Protein AF-A0A0K1EJG9-F1 (afdb_monomer_lite)

Structure (mmCIF, N/CA/C/O backbone):
data_AF-A0A0K1EJG9-F1
#
_entry.id   AF-A0A0K1EJG9-F1
#
loop_
_atom_site.group_PDB
_atom_site.id
_atom_site.type_symbol
_atom_site.label_atom_id
_atom_site.label_alt_id
_atom_site.label_comp_id
_atom_site.label_asym_id
_atom_site.label_entity_id
_atom_site.label_seq_id
_atom_site.pdbx_PDB_ins_code
_atom_site.Cartn_x
_atom_site.Cartn_y
_atom_site.Cartn_z
_atom_site.occupancy
_atom_site.B_iso_or_equiv
_atom_site.auth_seq_id
_atom_site.auth_comp_id
_atom_site.auth_asym_id
_atom_site.auth_atom_id
_atom_site.pdbx_PDB_model_num
ATOM 1 N N . MET A 1 1 ? -6.168 9.939 -30.480 1.00 27.08 1 MET A N 1
ATOM 2 C CA . MET A 1 1 ? -6.604 10.821 -29.379 1.00 27.08 1 MET A CA 1
ATOM 3 C C . MET A 1 1 ? -5.344 11.414 -28.786 1.00 27.08 1 MET A C 1
ATOM 5 O O . MET A 1 1 ? -4.586 10.664 -28.182 1.00 27.08 1 MET A O 1
ATOM 9 N N . ASP A 1 2 ? -5.078 12.695 -29.044 1.00 28.20 2 ASP A N 1
ATOM 10 C CA . ASP A 1 2 ? -3.953 13.410 -28.433 1.00 28.20 2 ASP A CA 1
ATOM 11 C C . ASP A 1 2 ? -4.150 13.425 -26.917 1.00 28.20 2 ASP A C 1
ATOM 13 O O . ASP A 1 2 ? -5.108 14.009 -26.408 1.00 28.20 2 ASP A O 1
ATOM 17 N N . ARG A 1 3 ? -3.290 12.704 -26.190 1.00 35.75 3 ARG A N 1
ATOM 18 C CA . ARG A 1 3 ? -3.301 12.710 -24.726 1.00 35.75 3 ARG A CA 1
ATOM 19 C C . ARG A 1 3 ? -2.742 14.055 -24.246 1.00 35.75 3 ARG A C 1
ATOM 21 O O . ARG A 1 3 ? -1.704 14.482 -24.749 1.00 35.75 3 ARG A O 1
ATOM 28 N N . PRO A 1 4 ? -3.391 14.733 -23.288 1.00 41.06 4 PRO A N 1
ATOM 29 C CA . PRO A 1 4 ? -2.923 16.024 -22.804 1.00 41.06 4 PRO A CA 1
ATOM 30 C C . PRO A 1 4 ? -1.584 15.875 -22.069 1.00 41.06 4 PRO A C 1
ATOM 32 O O . PRO A 1 4 ? -1.440 15.040 -21.179 1.00 41.06 4 PRO A O 1
ATOM 35 N N . HIS A 1 5 ? -0.600 16.697 -22.433 1.00 56.56 5 HIS A N 1
ATOM 36 C CA . HIS A 1 5 ? 0.677 16.763 -21.726 1.00 56.56 5 HIS A CA 1
ATOM 37 C C . HIS A 1 5 ? 0.463 17.354 -20.322 1.00 56.56 5 HIS A C 1
ATOM 39 O O . HIS A 1 5 ? 0.064 18.507 -20.192 1.00 56.56 5 HIS A O 1
ATOM 45 N N . ASN A 1 6 ? 0.743 16.579 -19.273 1.00 67.25 6 ASN A N 1
ATOM 46 C CA . ASN A 1 6 ? 0.746 17.026 -17.872 1.00 67.25 6 ASN A CA 1
ATOM 47 C C . ASN A 1 6 ? 2.159 17.367 -17.364 1.00 67.25 6 ASN A C 1
ATOM 49 O O . ASN A 1 6 ? 2.418 17.369 -16.162 1.00 67.25 6 ASN A O 1
ATOM 53 N N . VAL A 1 7 ? 3.084 17.623 -18.290 1.00 69.12 7 VAL A N 1
ATOM 54 C CA . VAL A 1 7 ? 4.491 17.917 -18.022 1.00 69.12 7 VAL A CA 1
ATOM 55 C C . VAL A 1 7 ? 4.777 19.353 -18.441 1.00 69.12 7 VAL A C 1
ATOM 57 O O . VAL A 1 7 ? 4.605 19.708 -19.605 1.00 69.12 7 VAL A O 1
ATOM 60 N N . VAL A 1 8 ? 5.243 20.161 -17.496 1.00 69.31 8 VAL A N 1
ATOM 61 C CA . VAL A 1 8 ? 5.704 21.536 -17.690 1.00 69.31 8 VAL A CA 1
ATOM 62 C C . VAL A 1 8 ? 7.216 21.555 -17.490 1.00 69.31 8 VAL A C 1
ATOM 64 O O . VAL A 1 8 ? 7.726 21.177 -16.438 1.00 69.31 8 VAL A O 1
ATOM 67 N N . LEU A 1 9 ? 7.956 21.969 -18.515 1.00 68.50 9 LEU A N 1
ATOM 68 C CA . LEU A 1 9 ? 9.417 22.051 -18.473 1.00 68.50 9 LEU A CA 1
ATOM 69 C C . LEU A 1 9 ? 9.845 23.465 -18.070 1.00 68.50 9 LEU A C 1
ATOM 71 O O . LEU A 1 9 ? 9.717 24.396 -18.861 1.00 68.50 9 LEU A O 1
ATOM 75 N N . LEU A 1 10 ? 10.354 23.615 -16.848 1.00 61.56 10 LEU A N 1
ATOM 76 C CA . LEU A 1 10 ? 10.871 24.863 -16.294 1.00 61.56 10 LEU A CA 1
ATOM 77 C C . LEU A 1 10 ? 12.366 24.962 -16.618 1.00 61.56 10 LEU A C 1
ATOM 79 O O . LEU A 1 10 ? 13.178 24.285 -15.997 1.00 61.56 10 LEU A O 1
ATOM 83 N N . ASN A 1 11 ? 12.708 25.810 -17.589 1.00 55.00 11 ASN A N 1
ATOM 84 C CA . ASN A 1 11 ? 14.072 26.142 -18.021 1.00 55.00 11 ASN A CA 1
ATOM 85 C C . ASN A 1 11 ? 14.922 24.992 -18.610 1.00 55.00 11 ASN A C 1
ATOM 87 O O . ASN A 1 11 ? 14.841 23.825 -18.241 1.00 55.00 11 ASN A O 1
ATOM 91 N N . ARG A 1 12 ? 15.718 25.353 -19.627 1.00 53.03 12 ARG A N 1
ATOM 92 C CA . ARG A 1 12 ? 16.548 24.457 -20.453 1.00 53.03 12 ARG A CA 1
ATOM 93 C C . ARG A 1 12 ? 18.034 24.837 -20.374 1.00 53.03 12 ARG A C 1
ATOM 95 O O . ARG A 1 12 ? 18.693 24.898 -21.414 1.00 53.03 12 ARG A O 1
ATOM 102 N N . ARG A 1 13 ? 18.570 25.184 -19.199 1.00 47.00 13 ARG A N 1
ATOM 103 C CA . ARG A 1 13 ? 19.973 25.620 -19.080 1.00 47.00 13 ARG A CA 1
ATOM 104 C C . ARG A 1 13 ? 20.844 24.521 -18.482 1.00 47.00 13 ARG A C 1
ATOM 106 O O . ARG A 1 13 ? 21.418 24.678 -17.410 1.00 47.00 13 ARG A O 1
ATOM 113 N N . CYS A 1 14 ? 21.057 23.462 -19.262 1.00 47.44 14 CYS A N 1
ATOM 114 C CA . CYS A 1 14 ? 22.189 22.579 -19.001 1.00 47.44 14 CYS A CA 1
ATOM 115 C C . CYS A 1 14 ? 23.514 23.337 -19.231 1.00 47.44 14 CYS A C 1
ATOM 117 O O . CYS A 1 14 ? 23.538 24.442 -19.786 1.00 47.44 14 CYS A O 1
ATOM 119 N N . SER A 1 15 ? 24.631 22.727 -18.836 1.00 43.66 15 SER A N 1
ATOM 120 C CA . SER A 1 15 ? 25.986 23.216 -19.086 1.00 43.66 15 SER A CA 1
ATOM 121 C C . SER A 1 15 ? 26.165 23.636 -20.557 1.00 43.66 15 SER A C 1
ATOM 123 O O . SER A 1 15 ? 25.703 22.915 -21.452 1.00 43.66 15 SER A O 1
ATOM 125 N N . PRO A 1 16 ? 26.872 24.748 -20.846 1.00 39.50 16 PRO A N 1
ATOM 126 C CA . PRO A 1 16 ? 27.222 25.112 -22.216 1.00 39.50 16 PRO A CA 1
ATOM 127 C C . PRO A 1 16 ? 27.935 23.941 -22.911 1.00 39.50 16 PRO A C 1
ATOM 129 O O . PRO A 1 16 ? 29.006 23.526 -22.473 1.00 39.50 16 PRO A O 1
ATOM 132 N N . GLY A 1 17 ? 27.328 23.391 -23.970 1.00 44.19 17 GLY A N 1
ATOM 133 C CA . GLY A 1 17 ? 27.876 22.265 -24.740 1.00 44.19 17 GLY A CA 1
ATOM 134 C C . GLY A 1 17 ? 27.253 20.887 -24.481 1.00 44.19 17 GLY A C 1
ATOM 135 O O . GLY A 1 17 ? 27.760 19.910 -25.024 1.00 44.19 17 GLY A O 1
ATOM 136 N N . CYS A 1 18 ? 26.173 20.774 -23.697 1.00 44.91 18 CYS A N 1
ATOM 137 C CA . CYS A 1 18 ? 25.442 19.508 -23.557 1.00 44.91 18 CYS A CA 1
ATOM 138 C C . CYS A 1 18 ? 24.752 19.109 -24.885 1.00 44.91 18 CYS A C 1
ATOM 140 O O . CYS A 1 18 ? 23.855 19.835 -25.323 1.00 44.91 18 CYS A O 1
ATOM 142 N N . PRO A 1 19 ? 25.129 17.980 -25.523 1.00 41.84 19 PRO A N 1
ATOM 143 C CA . PRO A 1 19 ? 24.604 17.581 -26.834 1.00 41.84 19 PRO A CA 1
ATOM 144 C C . PRO A 1 19 ? 23.135 17.124 -26.797 1.00 41.84 19 PRO A C 1
ATOM 146 O O . PRO A 1 19 ? 22.475 17.109 -27.834 1.00 41.84 19 PRO A O 1
ATOM 149 N N . ASP A 1 20 ? 22.608 16.813 -25.610 1.00 40.38 20 ASP A N 1
ATOM 150 C CA . ASP A 1 20 ? 21.264 16.252 -25.416 1.00 40.38 20 ASP A CA 1
ATOM 151 C C . ASP A 1 20 ? 20.233 17.262 -24.882 1.00 40.38 20 ASP A C 1
ATOM 153 O O . ASP A 1 20 ? 19.019 16.997 -24.880 1.00 40.38 20 ASP A O 1
ATOM 157 N N . CYS A 1 21 ? 20.701 18.441 -24.450 1.00 47.56 21 CYS A N 1
ATOM 158 C CA . CYS A 1 21 ? 19.850 19.501 -23.923 1.00 47.56 21 CYS A CA 1
ATOM 159 C C . CYS A 1 21 ? 19.240 20.317 -25.076 1.00 47.56 21 CYS A C 1
ATOM 161 O O . CYS A 1 21 ? 19.970 20.783 -25.950 1.00 47.56 21 CYS A O 1
ATOM 163 N N . PRO A 1 22 ? 17.915 20.548 -25.100 1.00 42.50 22 PRO A N 1
ATOM 164 C CA . PRO A 1 22 ? 17.232 21.172 -26.234 1.00 42.50 22 PRO A CA 1
ATOM 165 C C . PRO A 1 22 ? 17.402 22.706 -26.311 1.00 42.50 22 PRO A C 1
ATOM 167 O O . PRO A 1 22 ? 16.422 23.391 -26.602 1.00 42.50 22 PRO A O 1
ATOM 170 N N . GLY A 1 23 ? 18.608 23.223 -26.024 1.00 46.28 23 GLY A N 1
ATOM 171 C CA . GLY A 1 23 ? 19.064 24.622 -26.105 1.00 46.28 23 GLY A CA 1
ATOM 172 C C . GLY A 1 23 ? 17.988 25.647 -26.466 1.00 46.28 23 GLY A C 1
ATOM 173 O O . GLY A 1 23 ? 17.819 25.976 -27.637 1.00 46.28 23 GLY A O 1
ATOM 174 N N . GLY A 1 24 ? 17.246 26.126 -25.463 1.00 50.38 24 GLY A N 1
ATOM 175 C CA . GLY A 1 24 ? 16.140 27.071 -25.643 1.00 50.38 24 GLY A CA 1
ATOM 176 C C . GLY A 1 24 ? 16.103 28.137 -24.550 1.00 50.38 24 GLY A C 1
ATOM 177 O O . GLY A 1 24 ? 16.710 27.968 -23.491 1.00 50.38 24 GLY A O 1
ATOM 178 N N . GLU A 1 25 ? 15.405 29.241 -24.820 1.00 53.88 25 GLU A N 1
ATOM 179 C CA . GLU A 1 25 ? 15.249 30.350 -23.875 1.00 53.88 25 GLU A CA 1
ATOM 180 C C . GLU A 1 25 ? 14.483 29.929 -22.611 1.00 53.88 25 GLU A C 1
ATOM 182 O O . GLU A 1 25 ? 13.666 29.005 -22.623 1.00 53.88 25 GLU A O 1
ATOM 187 N N . ALA A 1 26 ? 14.796 30.596 -21.498 1.00 60.00 26 ALA A N 1
ATOM 188 C CA . ALA A 1 26 ? 14.101 30.407 -20.232 1.00 60.00 26 ALA A CA 1
ATOM 189 C C . ALA A 1 26 ? 12.633 30.837 -20.375 1.00 60.00 26 ALA A C 1
ATOM 191 O O . ALA A 1 26 ? 12.354 31.885 -20.954 1.00 60.00 26 ALA A O 1
ATOM 192 N N . MET A 1 27 ? 11.706 30.036 -19.851 1.00 69.38 27 MET A N 1
ATOM 193 C CA . MET A 1 27 ? 10.280 30.366 -19.890 1.00 69.38 27 MET A CA 1
ATOM 194 C C . MET A 1 27 ? 10.000 31.510 -18.909 1.00 69.38 27 MET A C 1
ATOM 196 O O . MET A 1 27 ? 10.542 31.519 -17.801 1.00 69.38 27 MET A O 1
ATOM 200 N N . SER A 1 28 ? 9.166 32.477 -19.304 1.00 75.06 28 SER A N 1
ATOM 201 C CA . SER A 1 28 ? 8.771 33.562 -18.403 1.00 75.06 28 SER A CA 1
ATOM 202 C C . SER A 1 28 ? 7.948 33.021 -17.224 1.00 75.06 28 SER A C 1
ATOM 204 O O . SER A 1 28 ? 7.341 31.949 -17.305 1.00 75.06 28 SER A O 1
ATOM 206 N N . ALA A 1 29 ? 7.909 33.762 -16.112 1.00 78.62 29 ALA A N 1
ATOM 207 C CA . ALA A 1 29 ? 7.105 33.379 -14.950 1.00 78.62 29 ALA A CA 1
ATOM 208 C C . ALA A 1 29 ? 5.606 33.269 -15.292 1.00 78.62 29 ALA A C 1
ATOM 210 O O . ALA A 1 29 ? 4.931 32.351 -14.827 1.00 78.62 29 ALA A O 1
ATOM 211 N N . GLU A 1 30 ? 5.099 34.180 -16.129 1.00 81.94 30 GLU A N 1
ATOM 212 C CA . GLU A 1 30 ? 3.697 34.208 -16.560 1.00 81.94 30 GLU A CA 1
ATOM 213 C C . GLU A 1 30 ? 3.348 32.988 -17.421 1.00 81.94 30 GLU A C 1
ATOM 215 O O . GLU A 1 30 ? 2.354 32.307 -17.151 1.00 81.94 30 GLU A O 1
ATOM 220 N N . ASP A 1 31 ? 4.206 32.647 -18.387 1.00 79.88 31 ASP A N 1
ATOM 221 C CA . ASP A 1 31 ? 4.010 31.479 -19.253 1.00 79.88 31 ASP A CA 1
ATOM 222 C C . ASP A 1 31 ? 4.077 30.168 -18.460 1.00 79.88 31 ASP A C 1
ATOM 224 O O . ASP A 1 31 ? 3.287 29.250 -18.693 1.00 79.88 31 ASP A O 1
ATOM 228 N N . ALA A 1 32 ? 4.981 30.089 -17.476 1.00 79.81 32 ALA A N 1
ATOM 229 C CA . ALA A 1 32 ? 5.110 28.930 -16.599 1.00 79.81 32 ALA A CA 1
ATOM 230 C C . ALA A 1 32 ? 3.831 28.689 -15.781 1.00 79.81 32 ALA A C 1
ATOM 232 O O . ALA A 1 32 ? 3.338 27.560 -15.715 1.00 79.81 32 ALA A O 1
ATOM 233 N N . ILE A 1 33 ? 3.265 29.749 -15.195 1.00 84.62 33 ILE A N 1
ATOM 234 C CA . ILE A 1 33 ? 2.011 29.686 -14.429 1.00 84.62 33 ILE A CA 1
ATOM 235 C C . ILE A 1 33 ? 0.844 29.285 -15.340 1.00 84.62 33 ILE A C 1
ATOM 237 O O . ILE A 1 33 ? 0.060 28.402 -14.983 1.00 84.62 33 ILE A O 1
ATOM 241 N N . ALA A 1 34 ? 0.746 29.876 -16.535 1.00 81.81 34 ALA A N 1
ATOM 242 C CA . ALA A 1 34 ? -0.291 29.534 -17.507 1.00 81.81 34 ALA A CA 1
ATOM 243 C C . ALA A 1 34 ? -0.211 28.059 -17.943 1.00 81.81 34 ALA A C 1
ATOM 245 O O . ALA A 1 34 ? -1.238 27.377 -18.016 1.00 81.81 34 ALA A O 1
ATOM 246 N N . ALA A 1 35 ? 1.000 27.542 -18.168 1.00 80.62 35 ALA A N 1
ATOM 247 C CA . ALA A 1 35 ? 1.229 26.144 -18.514 1.00 80.62 35 ALA A CA 1
ATOM 248 C C . ALA A 1 35 ? 0.837 25.188 -17.376 1.00 80.62 35 ALA A C 1
ATOM 250 O O . ALA A 1 35 ? 0.183 24.175 -17.631 1.00 80.62 35 ALA A O 1
ATOM 251 N N . VAL A 1 36 ? 1.175 25.518 -16.122 1.00 82.81 36 VAL A N 1
ATOM 252 C CA . VAL A 1 36 ? 0.767 24.723 -14.950 1.00 82.81 36 VAL A CA 1
ATOM 253 C C . VAL A 1 36 ? -0.747 24.695 -14.806 1.00 82.81 36 VAL A C 1
ATOM 255 O O . VAL A 1 36 ? -1.304 23.612 -14.649 1.00 82.81 36 VAL A O 1
ATOM 258 N N . ARG A 1 37 ? -1.428 25.838 -14.937 1.00 84.75 37 ARG A N 1
ATOM 259 C CA . ARG A 1 37 ? -2.896 25.897 -14.889 1.00 84.75 37 ARG A CA 1
ATOM 260 C C . ARG A 1 37 ? -3.535 25.038 -15.986 1.00 84.75 37 ARG A C 1
ATOM 262 O O . ARG A 1 37 ? -4.446 24.249 -15.731 1.00 84.75 37 ARG A O 1
ATOM 269 N N . ALA A 1 38 ? -3.015 25.128 -17.209 1.00 79.56 38 ALA A N 1
ATOM 270 C CA . ALA A 1 38 ? -3.487 24.313 -18.325 1.00 79.56 38 ALA A CA 1
ATOM 271 C C . ALA A 1 38 ? -3.260 22.807 -18.095 1.00 79.56 38 ALA A C 1
ATOM 273 O O . ALA A 1 38 ? -4.125 22.005 -18.449 1.00 79.56 38 ALA A O 1
ATOM 274 N N . ALA A 1 39 ? -2.136 22.416 -17.489 1.00 75.44 39 ALA A N 1
ATOM 275 C CA . ALA A 1 39 ? -1.849 21.025 -17.145 1.00 75.44 39 ALA A CA 1
ATOM 276 C C . ALA A 1 39 ? -2.733 20.519 -15.990 1.00 75.44 39 ALA A C 1
ATOM 278 O O . ALA A 1 39 ? -3.310 19.435 -16.095 1.00 75.44 39 ALA A O 1
ATOM 279 N N . ALA A 1 40 ? -2.882 21.314 -14.928 1.00 76.81 40 ALA A N 1
ATOM 280 C CA . ALA A 1 40 ? -3.647 20.977 -13.729 1.00 76.81 40 ALA A CA 1
ATOM 281 C C . ALA A 1 40 ? -5.144 20.800 -14.022 1.00 76.81 40 ALA A C 1
ATOM 283 O O . ALA A 1 40 ? -5.749 19.828 -13.580 1.00 76.81 40 ALA A O 1
ATOM 284 N N . SER A 1 41 ? -5.718 21.640 -14.890 1.00 73.25 41 SER A N 1
ATOM 285 C CA . SER A 1 41 ? -7.119 21.491 -15.327 1.00 73.25 41 SER A CA 1
ATOM 286 C C . SER A 1 41 ? -7.416 20.171 -16.058 1.00 73.25 41 SER A C 1
ATOM 288 O O . SER A 1 41 ? -8.577 19.804 -16.241 1.00 73.25 41 SER A O 1
ATOM 290 N N . ARG A 1 42 ? -6.379 19.449 -16.504 1.00 71.00 42 ARG A N 1
ATOM 291 C CA . ARG A 1 42 ? -6.491 18.215 -17.300 1.00 71.00 42 ARG A CA 1
ATOM 292 C C . ARG A 1 42 ? -5.972 16.979 -16.574 1.00 71.00 42 ARG A C 1
ATOM 294 O O . ARG A 1 42 ? -6.202 15.868 -17.048 1.00 71.00 42 ARG A O 1
ATOM 301 N N . SER A 1 43 ? -5.246 17.153 -15.472 1.00 67.56 43 SER A N 1
ATOM 302 C CA . SER A 1 43 ? -4.548 16.076 -14.778 1.00 67.56 43 SER A CA 1
ATOM 303 C C . SER A 1 43 ? -4.450 16.375 -13.281 1.00 67.56 43 SER A C 1
ATOM 305 O O . SER A 1 43 ? -4.010 17.460 -12.914 1.00 67.56 43 SER A O 1
ATOM 307 N N . PRO A 1 44 ? -4.739 15.395 -12.404 1.00 64.31 44 PRO A N 1
ATOM 308 C CA . PRO A 1 44 ? -4.581 15.552 -10.955 1.00 64.31 44 PRO A CA 1
ATOM 309 C C . PRO A 1 44 ? -3.109 15.628 -10.518 1.00 64.31 44 PRO A C 1
ATOM 311 O O . PRO A 1 44 ? -2.811 15.771 -9.338 1.00 64.31 44 PRO A O 1
ATOM 314 N N . VAL A 1 45 ? -2.174 15.493 -11.458 1.00 70.56 45 VAL A N 1
ATOM 315 C CA . VAL A 1 45 ? -0.730 15.556 -11.243 1.00 70.56 45 VAL A CA 1
ATOM 316 C C . VAL A 1 45 ? -0.118 16.443 -12.319 1.00 70.56 45 VAL A C 1
ATOM 318 O O . VAL A 1 45 ? -0.411 16.254 -13.502 1.00 70.56 45 VAL A O 1
ATOM 321 N N . VAL A 1 46 ? 0.761 17.363 -11.925 1.00 75.12 46 VAL A N 1
ATOM 322 C CA . VAL A 1 46 ? 1.546 18.186 -12.852 1.00 75.12 46 VAL A CA 1
ATOM 323 C C . VAL A 1 46 ? 3.024 17.935 -12.604 1.00 75.12 46 VAL A C 1
ATOM 325 O O . VAL A 1 46 ? 3.529 18.177 -11.513 1.00 75.12 46 VAL 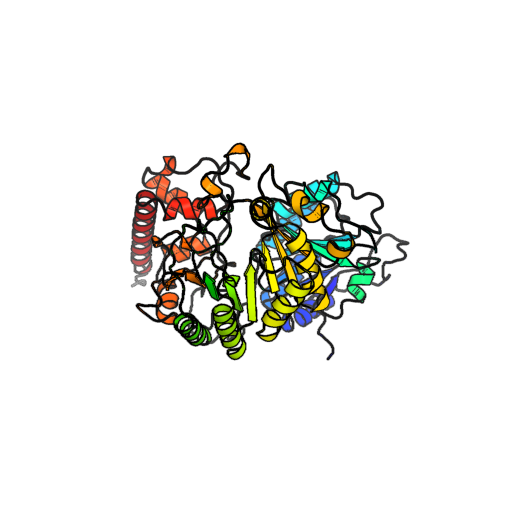A O 1
ATOM 328 N N . TYR A 1 47 ? 3.737 17.467 -13.620 1.00 77.00 47 TYR A N 1
ATOM 329 C CA . TYR A 1 47 ? 5.180 17.277 -13.547 1.00 77.00 47 TYR A CA 1
ATOM 330 C C . TYR A 1 47 ? 5.890 18.582 -13.897 1.00 77.00 47 TYR A C 1
ATOM 332 O O . TYR A 1 47 ? 5.669 19.131 -14.971 1.00 77.00 47 TYR A O 1
ATOM 340 N N . LEU A 1 48 ? 6.759 19.059 -13.013 1.00 77.81 48 LEU A N 1
ATOM 341 C CA . LEU A 1 48 ? 7.585 20.250 -13.197 1.00 77.81 48 LEU A CA 1
ATOM 342 C C . LEU A 1 48 ? 9.039 19.800 -13.444 1.00 77.81 48 LEU A C 1
ATOM 344 O O . LEU A 1 48 ? 9.745 19.476 -12.492 1.00 77.81 48 LEU A O 1
ATOM 348 N N . GLY A 1 49 ? 9.475 19.697 -14.707 1.00 71.31 49 GLY A N 1
ATOM 349 C CA . GLY A 1 49 ? 10.840 19.259 -15.097 1.00 71.31 49 GLY A CA 1
ATOM 350 C C . GLY A 1 49 ? 11.796 20.411 -15.417 1.00 71.31 49 GLY A C 1
ATOM 351 O O . GLY A 1 49 ? 11.414 21.557 -15.237 1.00 71.31 49 GLY A O 1
ATOM 352 N N . THR A 1 50 ? 13.011 20.226 -15.957 1.00 54.62 50 THR A N 1
ATOM 353 C CA . THR A 1 50 ? 14.117 19.297 -15.586 1.00 54.62 50 THR A CA 1
ATOM 354 C C . THR A 1 50 ? 15.175 19.994 -14.713 1.00 54.62 50 THR A C 1
ATOM 356 O O . THR A 1 50 ? 16.173 19.391 -14.335 1.00 54.62 50 THR A O 1
ATOM 359 N N . GLU A 1 51 ? 14.939 21.259 -14.375 1.00 61.09 51 GLU A N 1
ATOM 360 C CA . GLU A 1 51 ? 15.778 22.103 -13.530 1.00 61.09 51 GLU A CA 1
ATOM 361 C C . GLU A 1 51 ? 14.876 22.867 -12.551 1.00 61.09 51 GLU A C 1
ATOM 363 O O . GLU A 1 51 ? 15.073 24.049 -12.290 1.00 61.09 51 GLU A O 1
ATOM 368 N N . ALA A 1 52 ? 13.862 22.191 -11.990 1.00 58.31 52 ALA A N 1
ATOM 369 C CA . ALA A 1 52 ? 12.983 22.777 -10.973 1.00 58.31 52 ALA A CA 1
ATOM 370 C C . ALA A 1 52 ? 13.805 23.469 -9.865 1.00 58.31 52 ALA A C 1
ATOM 372 O O . ALA A 1 52 ? 13.476 24.564 -9.419 1.00 58.31 52 ALA A O 1
ATOM 373 N N . PHE A 1 53 ? 14.941 22.869 -9.502 1.00 65.81 53 PHE A N 1
ATOM 374 C CA . PHE A 1 53 ? 15.889 23.397 -8.522 1.00 65.81 53 PHE A CA 1
ATOM 375 C C . PHE A 1 53 ? 16.840 24.492 -9.024 1.00 65.81 53 PHE A C 1
ATOM 377 O O . PHE A 1 53 ? 17.506 25.100 -8.197 1.00 65.81 53 PHE A O 1
ATOM 384 N N . ALA A 1 54 ? 16.885 24.789 -10.323 1.00 63.22 54 ALA A N 1
ATOM 385 C CA . ALA A 1 54 ? 17.540 25.989 -10.855 1.00 63.22 54 ALA A CA 1
ATOM 386 C C . ALA A 1 54 ? 16.567 27.178 -10.994 1.00 63.22 54 ALA A C 1
ATOM 388 O O . ALA A 1 54 ? 16.982 28.286 -11.317 1.00 63.22 54 ALA A O 1
ATOM 389 N N . ALA A 1 55 ? 15.268 26.957 -10.762 1.00 70.44 55 ALA A N 1
ATOM 390 C CA . ALA A 1 55 ? 14.215 27.970 -10.813 1.00 70.44 55 ALA A CA 1
ATOM 391 C C . ALA A 1 55 ? 13.505 28.111 -9.453 1.00 70.44 55 ALA A C 1
ATOM 393 O O . ALA A 1 55 ? 12.276 28.211 -9.396 1.00 70.44 55 ALA A O 1
ATOM 394 N N . LEU A 1 56 ? 14.275 28.104 -8.354 1.00 74.50 56 LEU A N 1
ATOM 395 C CA . LEU A 1 56 ? 13.741 28.139 -6.983 1.00 74.50 56 LEU A CA 1
ATOM 396 C C . LEU A 1 56 ? 12.785 29.311 -6.742 1.00 74.50 56 LEU A C 1
ATOM 398 O O . LEU A 1 56 ? 11.795 29.139 -6.036 1.00 74.50 56 LEU A O 1
ATOM 402 N N . ASP A 1 57 ? 13.023 30.455 -7.383 1.00 77.44 57 ASP A N 1
ATOM 403 C CA . ASP A 1 57 ? 12.179 31.648 -7.258 1.00 77.44 57 ASP A CA 1
ATOM 404 C C . ASP A 1 57 ? 10.769 31.459 -7.847 1.00 77.44 57 ASP A C 1
ATOM 406 O O . ASP A 1 57 ? 9.815 32.097 -7.402 1.00 77.44 57 ASP A O 1
ATOM 410 N N . LEU A 1 58 ? 10.610 30.563 -8.830 1.00 79.69 58 LEU A N 1
ATOM 411 C CA . LEU A 1 58 ? 9.325 30.293 -9.485 1.00 79.69 58 LEU A CA 1
ATOM 412 C C . LEU A 1 58 ? 8.526 29.191 -8.780 1.00 79.69 58 LEU A C 1
ATOM 414 O O . LEU A 1 58 ? 7.294 29.208 -8.822 1.00 79.69 58 LEU A O 1
ATOM 418 N N . LEU A 1 59 ? 9.200 28.238 -8.123 1.00 81.88 59 LEU A N 1
ATOM 419 C CA . LEU A 1 59 ? 8.552 27.068 -7.520 1.00 81.88 59 LEU A CA 1
ATOM 420 C C . LEU A 1 59 ? 7.393 27.405 -6.568 1.00 81.88 59 LEU A C 1
ATOM 422 O O . LEU A 1 59 ? 6.362 26.741 -6.686 1.00 81.88 59 LEU A O 1
ATOM 426 N N . PRO A 1 60 ? 7.478 28.411 -5.669 1.00 85.44 60 PRO A N 1
ATOM 427 C CA . PRO A 1 60 ? 6.368 28.740 -4.777 1.00 85.44 60 PRO A CA 1
ATOM 428 C C . PRO A 1 60 ? 5.080 29.080 -5.531 1.00 85.44 60 PRO A C 1
ATOM 430 O O . PRO A 1 60 ? 4.011 28.581 -5.177 1.00 85.44 60 PRO A O 1
ATOM 433 N N . SER A 1 61 ? 5.181 29.883 -6.592 1.00 86.38 61 SER A N 1
ATOM 434 C CA . SER A 1 61 ? 4.034 30.294 -7.407 1.00 86.38 61 SER A CA 1
ATOM 435 C C . SER A 1 61 ? 3.453 29.121 -8.192 1.00 86.38 61 SER A C 1
ATOM 437 O O . SER A 1 61 ? 2.235 28.973 -8.270 1.00 86.38 61 SER A O 1
ATOM 439 N N . LEU A 1 62 ? 4.307 28.245 -8.725 1.00 87.06 62 LEU A N 1
ATOM 440 C CA . LEU A 1 62 ? 3.877 27.075 -9.494 1.00 87.06 62 LEU A CA 1
ATOM 441 C C . LEU A 1 62 ? 3.214 26.014 -8.612 1.00 87.06 62 LEU A C 1
ATOM 443 O O . LEU A 1 62 ? 2.182 25.469 -8.993 1.00 87.06 62 LEU A O 1
ATOM 447 N N . VAL A 1 63 ? 3.767 25.754 -7.421 1.00 83.31 63 VAL A N 1
ATOM 448 C CA . VAL A 1 63 ? 3.172 24.837 -6.436 1.00 83.31 63 VAL A CA 1
ATOM 449 C C . VAL A 1 63 ? 1.821 25.363 -5.963 1.00 83.31 63 VAL A C 1
ATOM 451 O O . VAL A 1 63 ? 0.858 24.603 -5.940 1.00 83.31 63 VAL A O 1
ATOM 454 N N . THR A 1 64 ? 1.734 26.660 -5.652 1.00 84.62 64 THR A N 1
ATOM 455 C CA . THR A 1 64 ? 0.471 27.299 -5.250 1.00 84.62 64 THR A CA 1
ATOM 456 C C . THR A 1 64 ? -0.568 27.195 -6.367 1.00 84.62 64 THR A C 1
ATOM 458 O O . THR A 1 64 ? -1.677 26.742 -6.121 1.00 84.62 64 THR A O 1
ATOM 461 N N . THR A 1 65 ? -0.185 27.509 -7.610 1.00 86.38 65 THR A N 1
ATOM 462 C CA . THR A 1 65 ? -1.081 27.415 -8.777 1.00 86.38 65 THR A CA 1
ATOM 463 C C . THR A 1 65 ? -1.582 25.986 -8.987 1.00 86.38 65 THR A C 1
ATOM 465 O O . THR A 1 65 ? -2.770 25.776 -9.199 1.00 86.38 65 THR A O 1
ATOM 468 N N . ALA A 1 66 ? -0.699 24.984 -8.914 1.00 81.50 66 ALA A N 1
ATOM 469 C CA . ALA A 1 66 ? -1.105 23.586 -9.048 1.00 81.50 66 ALA A CA 1
ATOM 470 C C . ALA A 1 66 ? -2.078 23.172 -7.931 1.00 81.50 66 ALA A C 1
ATOM 472 O O . ALA A 1 66 ? -3.094 22.539 -8.211 1.00 81.50 66 ALA A O 1
ATOM 473 N N . ALA A 1 67 ? -1.800 23.576 -6.688 1.00 76.00 67 ALA A N 1
ATOM 474 C CA . ALA A 1 67 ? -2.648 23.277 -5.540 1.00 76.00 67 ALA A CA 1
ATOM 475 C C . ALA A 1 67 ? -4.034 23.943 -5.631 1.00 76.00 67 ALA A C 1
ATOM 477 O O . ALA A 1 67 ? -5.029 23.289 -5.327 1.00 76.00 67 ALA A O 1
ATOM 478 N N . GLU A 1 68 ? -4.115 25.202 -6.079 1.00 80.75 68 GLU A N 1
ATOM 479 C CA . GLU A 1 68 ? -5.379 25.925 -6.313 1.00 80.75 68 GLU A CA 1
ATOM 480 C C . GLU A 1 68 ? -6.254 25.245 -7.375 1.00 80.75 68 GLU A C 1
ATOM 482 O O . GLU A 1 68 ? -7.475 25.217 -7.247 1.00 80.75 68 GLU A O 1
ATOM 487 N N . GLU A 1 69 ? -5.629 24.641 -8.387 1.00 80.75 69 GLU A N 1
ATOM 488 C CA . GLU A 1 69 ? -6.300 23.873 -9.443 1.00 80.75 69 GLU A CA 1
ATOM 489 C C . GLU A 1 69 ? -6.549 22.401 -9.049 1.00 80.75 69 GLU A C 1
ATOM 491 O O . GLU A 1 69 ? -7.015 21.600 -9.861 1.00 80.75 69 GLU A O 1
ATOM 496 N N . GLY A 1 70 ? -6.234 22.012 -7.809 1.00 68.81 70 GLY A N 1
ATOM 497 C CA . GLY A 1 70 ? -6.466 20.658 -7.305 1.00 68.81 70 GLY A CA 1
ATOM 498 C C . GLY A 1 70 ? -5.545 19.591 -7.906 1.00 68.81 70 GLY A C 1
ATOM 499 O O . GLY A 1 70 ? -5.924 18.418 -7.941 1.00 68.81 70 GLY A O 1
ATOM 500 N N . ALA A 1 71 ? -4.343 19.963 -8.355 1.00 71.69 71 ALA A N 1
ATOM 501 C CA . ALA A 1 71 ? -3.339 19.043 -8.885 1.00 71.69 71 ALA A CA 1
ATOM 502 C C . ALA A 1 71 ? -2.074 18.981 -8.014 1.00 71.69 71 ALA A C 1
ATOM 504 O O . ALA A 1 71 ? -1.628 19.983 -7.458 1.00 71.69 71 ALA A O 1
ATOM 505 N N . LEU A 1 72 ? -1.459 17.797 -7.914 1.00 73.62 72 LEU A N 1
ATOM 506 C CA . LEU A 1 72 ? -0.207 17.580 -7.185 1.00 73.62 72 LEU A CA 1
ATOM 507 C C . LEU A 1 72 ? 0.996 17.956 -8.058 1.00 73.62 72 LEU A C 1
ATOM 509 O O . LEU A 1 72 ? 1.260 17.259 -9.045 1.00 73.62 72 LEU A O 1
ATOM 513 N N . PRO A 1 73 ? 1.765 19.002 -7.707 1.00 78.25 73 PRO A N 1
ATOM 514 C CA . PRO A 1 73 ? 3.021 19.283 -8.382 1.00 78.25 73 PRO A CA 1
ATOM 515 C C . PRO A 1 73 ? 4.076 18.229 -8.011 1.00 78.25 73 PRO A C 1
ATOM 517 O O . PRO A 1 73 ? 4.384 18.005 -6.836 1.00 78.25 73 PRO A O 1
ATOM 520 N N . ILE A 1 74 ? 4.655 17.598 -9.032 1.00 78.06 74 ILE A N 1
ATOM 521 C CA . ILE A 1 74 ? 5.799 16.692 -8.931 1.00 78.06 74 ILE A CA 1
ATOM 522 C C . ILE A 1 74 ? 7.032 17.411 -9.470 1.00 78.06 74 ILE A C 1
ATOM 524 O O . ILE A 1 74 ? 7.189 17.578 -10.678 1.00 78.06 74 ILE A O 1
ATOM 528 N N . LEU A 1 75 ? 7.923 17.816 -8.568 1.00 78.38 75 LEU A N 1
ATOM 529 C CA . LEU A 1 75 ? 9.188 18.463 -8.903 1.00 78.38 75 LEU A CA 1
ATOM 530 C C . LEU A 1 75 ? 10.170 17.409 -9.412 1.00 78.38 75 LEU A C 1
ATOM 532 O O . LEU A 1 75 ? 10.552 16.512 -8.659 1.00 78.38 75 LEU A O 1
ATOM 536 N N . MET A 1 76 ? 10.580 17.503 -10.674 1.00 74.94 76 MET A N 1
ATOM 537 C CA . MET A 1 76 ? 11.558 16.588 -11.251 1.00 74.94 76 MET A CA 1
ATOM 538 C C . MET A 1 76 ? 12.966 17.181 -11.213 1.00 74.94 76 MET A C 1
ATOM 540 O O . MET A 1 76 ? 13.183 18.344 -11.555 1.00 74.94 76 MET A O 1
ATOM 544 N N . THR A 1 77 ? 13.940 16.348 -10.860 1.00 69.88 77 THR A N 1
ATOM 545 C CA . THR A 1 77 ? 15.374 16.688 -10.866 1.00 69.88 77 THR A CA 1
ATOM 546 C C . THR A 1 77 ? 16.185 15.569 -11.512 1.00 69.88 77 THR A C 1
ATOM 548 O O . THR A 1 77 ? 15.839 14.401 -11.345 1.00 69.88 77 THR A O 1
ATOM 551 N N . CYS A 1 78 ? 17.250 15.905 -12.243 1.00 63.94 78 CYS A N 1
ATOM 552 C CA . CYS A 1 78 ? 18.050 14.992 -13.068 1.00 63.94 78 CYS A CA 1
ATOM 553 C C . CYS A 1 78 ? 19.187 14.250 -12.343 1.00 63.94 78 CYS A C 1
ATOM 555 O O . CYS A 1 78 ? 20.037 13.671 -13.012 1.00 63.94 78 CYS A O 1
ATOM 557 N N . GLY A 1 79 ? 19.259 14.263 -11.008 1.00 57.69 79 GLY A N 1
ATOM 558 C CA . GLY A 1 79 ? 20.393 13.626 -10.312 1.00 57.69 79 GLY A CA 1
ATOM 559 C C . GLY A 1 79 ? 21.452 14.610 -9.860 1.00 57.69 79 GLY A C 1
ATOM 560 O O . GLY A 1 79 ? 21.942 14.488 -8.741 1.00 57.69 79 GLY A O 1
ATOM 561 N N . ALA A 1 80 ? 21.751 15.591 -10.708 1.00 56.59 80 ALA A N 1
ATOM 562 C CA . ALA A 1 80 ? 22.722 16.640 -10.445 1.00 56.59 80 ALA A CA 1
ATOM 563 C C . ALA A 1 80 ? 22.048 17.849 -9.787 1.00 56.59 80 ALA A C 1
ATOM 565 O O . ALA A 1 80 ? 21.002 18.322 -10.238 1.00 56.59 80 ALA A O 1
ATOM 566 N N . LEU A 1 81 ? 22.654 18.355 -8.715 1.00 58.69 81 LEU A N 1
ATOM 567 C CA . LEU A 1 81 ? 22.242 19.616 -8.117 1.00 58.69 81 LEU A CA 1
ATOM 568 C C . LEU A 1 81 ? 22.978 20.757 -8.820 1.00 58.69 81 LEU A C 1
ATOM 570 O O . LEU A 1 81 ? 24.206 20.793 -8.828 1.00 58.69 81 LEU A O 1
ATOM 574 N N . SER A 1 82 ? 22.228 21.689 -9.405 1.00 57.06 82 SER A N 1
ATOM 575 C CA . SER A 1 82 ? 22.781 22.958 -9.892 1.00 57.06 82 SER A CA 1
ATOM 576 C C . SER A 1 82 ? 23.161 23.892 -8.738 1.00 57.06 82 SER A C 1
ATOM 578 O O . SER A 1 82 ? 24.081 24.689 -8.876 1.00 57.06 82 SER A O 1
ATOM 580 N N . GLU A 1 83 ? 22.469 23.761 -7.603 1.00 64.50 83 GLU A N 1
ATOM 581 C CA . GLU A 1 83 ? 22.619 24.597 -6.411 1.00 64.50 83 GLU A CA 1
ATOM 582 C C . GLU A 1 83 ? 23.179 23.800 -5.218 1.00 64.50 83 GLU A C 1
ATOM 584 O O . GLU A 1 83 ? 22.857 22.617 -5.062 1.00 64.50 83 GLU A O 1
ATOM 589 N N . PRO A 1 84 ? 23.972 24.419 -4.324 1.00 69.81 84 PRO A N 1
ATOM 590 C CA . PRO A 1 84 ? 24.415 23.785 -3.084 1.00 69.81 84 PRO A CA 1
ATOM 591 C C . PRO A 1 84 ? 23.244 23.353 -2.184 1.00 69.81 84 PRO A C 1
ATOM 593 O O . PRO A 1 84 ? 22.194 23.999 -2.132 1.00 69.81 84 PRO A O 1
ATOM 596 N N . LEU A 1 85 ? 23.436 22.280 -1.407 1.00 69.81 85 LEU A N 1
ATOM 597 C CA . LEU A 1 85 ? 22.418 21.756 -0.480 1.00 69.81 85 LEU A CA 1
ATOM 598 C C . LEU A 1 85 ? 21.971 22.804 0.553 1.00 69.81 85 LEU A C 1
ATOM 600 O O . LEU A 1 85 ? 20.810 22.818 0.955 1.00 69.81 85 LEU A O 1
ATOM 604 N N . GLU A 1 86 ? 22.879 23.697 0.946 1.00 74.81 86 GLU A N 1
ATOM 605 C CA . GLU A 1 86 ? 22.648 24.789 1.893 1.00 74.81 86 GLU A CA 1
ATOM 606 C C . GLU A 1 86 ? 21.614 25.808 1.383 1.00 74.81 86 GLU A C 1
ATOM 608 O O . GLU A 1 86 ? 20.970 26.479 2.187 1.00 74.81 86 GLU A O 1
ATOM 613 N N . VAL A 1 87 ? 21.435 25.903 0.061 1.00 74.75 87 VAL A N 1
ATOM 614 C CA . VAL A 1 87 ? 20.433 26.758 -0.594 1.00 74.75 87 VAL A CA 1
ATOM 615 C C . VAL A 1 87 ? 19.115 26.000 -0.783 1.00 74.75 87 VAL A C 1
ATOM 617 O O . VAL A 1 87 ? 18.034 26.542 -0.551 1.00 74.75 87 VAL A O 1
ATOM 620 N N . LEU A 1 88 ? 19.196 24.722 -1.163 1.00 74.06 88 LEU A N 1
ATOM 621 C CA . LEU A 1 88 ? 18.031 23.900 -1.501 1.00 74.06 88 LEU A CA 1
ATOM 622 C C . LEU A 1 88 ? 17.186 23.495 -0.292 1.00 74.06 88 LEU A C 1
ATOM 624 O O . LEU A 1 88 ? 15.957 23.501 -0.380 1.00 74.06 88 LEU A O 1
ATOM 628 N N . GLU A 1 89 ? 17.818 23.133 0.826 1.00 74.25 89 GLU A N 1
ATOM 629 C CA . GLU A 1 89 ? 17.114 22.635 2.013 1.00 74.25 89 GLU A CA 1
ATOM 630 C C . GLU A 1 89 ? 16.142 23.686 2.599 1.00 74.25 89 GLU A C 1
ATOM 632 O O . GLU A 1 89 ? 14.958 23.363 2.754 1.00 74.25 89 GLU A O 1
ATOM 637 N N . PRO A 1 90 ? 16.544 24.956 2.826 1.00 75.88 90 PRO A N 1
ATOM 638 C CA . PRO A 1 90 ? 15.615 26.003 3.256 1.00 75.88 90 PRO A CA 1
ATOM 639 C C . PRO A 1 90 ? 14.518 26.311 2.227 1.00 75.88 90 PRO A C 1
ATOM 641 O O . PRO A 1 90 ? 13.366 26.516 2.610 1.00 75.88 90 PRO A O 1
ATOM 644 N N . ALA A 1 91 ? 14.846 26.317 0.929 1.00 76.38 91 ALA A N 1
ATOM 645 C CA . ALA A 1 91 ? 13.888 26.619 -0.136 1.00 76.38 91 ALA A CA 1
ATOM 646 C C . ALA A 1 91 ? 12.771 25.565 -0.211 1.00 76.38 91 ALA A C 1
ATOM 648 O O . ALA A 1 91 ? 11.585 25.899 -0.190 1.00 76.38 91 ALA A O 1
ATOM 649 N N . LEU A 1 92 ? 13.138 24.282 -0.209 1.00 75.25 92 LEU A N 1
ATOM 650 C CA . LEU A 1 92 ? 12.183 23.175 -0.163 1.00 75.25 92 LEU A CA 1
ATOM 651 C C . LEU A 1 92 ? 11.366 23.177 1.138 1.00 75.25 92 LEU A C 1
ATOM 653 O O . LEU A 1 92 ? 10.168 22.876 1.122 1.00 75.25 92 LEU A O 1
ATOM 657 N N . SER A 1 93 ? 11.982 23.555 2.262 1.00 73.94 93 SER A N 1
ATOM 658 C CA . SER A 1 93 ? 11.280 23.638 3.545 1.00 73.94 93 SER A CA 1
ATOM 659 C C . SER A 1 93 ? 10.230 24.740 3.513 1.00 73.94 93 SER A C 1
ATOM 661 O O . SER A 1 93 ? 9.126 24.543 4.016 1.00 73.94 93 SER A O 1
ATOM 663 N N . ALA A 1 94 ? 10.523 25.874 2.875 1.00 75.50 94 ALA A N 1
ATOM 664 C CA . ALA A 1 94 ? 9.555 26.946 2.686 1.00 75.50 94 ALA A CA 1
ATOM 665 C C . ALA A 1 94 ? 8.386 26.519 1.778 1.00 75.50 94 ALA A C 1
ATOM 667 O O . ALA A 1 94 ? 7.242 26.887 2.057 1.00 75.50 94 ALA A O 1
ATOM 668 N N . LEU A 1 95 ? 8.629 25.694 0.748 1.00 74.06 95 LEU A N 1
ATOM 669 C CA . LEU A 1 95 ? 7.566 25.172 -0.127 1.00 74.06 95 LEU A CA 1
ATOM 670 C C . LEU A 1 95 ? 6.527 24.338 0.628 1.00 74.06 95 LEU A C 1
ATOM 672 O O . LEU A 1 95 ? 5.355 24.371 0.264 1.00 74.06 95 LEU A O 1
ATOM 676 N N . SER A 1 96 ? 6.917 23.649 1.705 1.00 66.25 96 SER A N 1
ATOM 677 C CA . SER A 1 96 ? 5.990 22.835 2.509 1.00 66.25 96 SER A CA 1
ATOM 678 C C . SER A 1 96 ? 4.817 23.646 3.085 1.00 66.25 96 SER A C 1
ATOM 680 O O . SER A 1 96 ? 3.735 23.105 3.299 1.00 66.25 96 SER A O 1
ATOM 682 N N . THR A 1 97 ? 5.007 24.958 3.269 1.00 69.69 97 THR A N 1
ATOM 683 C CA . THR A 1 97 ? 3.977 25.892 3.755 1.00 69.69 97 THR A CA 1
ATOM 684 C C . THR A 1 97 ? 3.003 26.353 2.666 1.00 69.69 97 THR A C 1
ATOM 686 O O . THR A 1 97 ? 1.984 26.964 2.978 1.00 69.69 97 THR A O 1
ATOM 689 N N . ARG A 1 98 ? 3.309 26.085 1.389 1.00 71.25 98 ARG A N 1
ATOM 690 C CA . ARG A 1 98 ? 2.540 26.537 0.214 1.00 71.25 98 ARG A CA 1
ATOM 691 C C . ARG A 1 98 ? 1.592 25.478 -0.341 1.00 71.25 98 ARG A C 1
ATOM 693 O O . ARG A 1 98 ? 0.740 25.800 -1.158 1.00 71.25 98 ARG A O 1
ATOM 700 N N . GLY A 1 99 ? 1.728 24.235 0.107 1.00 63.44 99 GLY A N 1
ATOM 701 C CA . GLY A 1 99 ? 0.886 23.121 -0.310 1.00 63.44 99 GLY A CA 1
ATOM 702 C C . GLY A 1 99 ? 1.675 21.816 -0.416 1.00 63.44 99 GLY A C 1
ATOM 703 O O . GLY A 1 99 ? 2.908 21.820 -0.376 1.00 63.44 99 GLY A O 1
ATOM 704 N N . PRO A 1 100 ? 0.980 20.675 -0.529 1.00 65.25 100 PRO A N 1
ATOM 705 C CA . PRO A 1 100 ? 1.631 19.395 -0.754 1.00 65.25 100 PRO A CA 1
ATOM 706 C C . PRO A 1 100 ? 2.307 19.369 -2.130 1.00 65.25 100 PRO A C 1
ATOM 708 O O . PRO A 1 100 ? 1.713 19.733 -3.141 1.00 65.25 100 PRO A O 1
ATOM 711 N N . TYR A 1 101 ? 3.544 18.887 -2.167 1.00 73.62 101 TYR A N 1
ATOM 712 C CA . TYR A 1 101 ? 4.291 18.603 -3.388 1.00 73.62 101 TYR A CA 1
ATOM 713 C C . TYR A 1 101 ? 5.064 17.296 -3.209 1.00 73.62 101 TYR A C 1
ATOM 715 O O . TYR A 1 101 ? 5.347 16.879 -2.082 1.00 73.62 101 TYR A O 1
ATOM 723 N N . ALA A 1 102 ? 5.417 16.652 -4.318 1.00 73.38 102 ALA A N 1
ATOM 724 C CA . ALA A 1 102 ? 6.320 15.507 -4.315 1.00 73.38 102 ALA A CA 1
ATOM 725 C C . ALA A 1 102 ? 7.575 15.821 -5.130 1.00 73.38 102 ALA A C 1
ATOM 727 O O . ALA A 1 102 ? 7.553 16.650 -6.037 1.00 73.38 102 ALA A O 1
ATOM 728 N N . VAL A 1 103 ? 8.676 15.145 -4.812 1.00 73.69 103 VAL A N 1
ATOM 729 C CA . VAL A 1 103 ? 9.907 15.211 -5.603 1.00 73.69 103 VAL A CA 1
ATOM 730 C C . VAL A 1 103 ? 10.069 13.876 -6.317 1.00 73.69 103 VAL A C 1
ATOM 732 O O . VAL A 1 103 ? 10.181 12.835 -5.667 1.00 73.69 103 VAL A O 1
ATOM 735 N N . LEU A 1 104 ? 10.070 13.911 -7.650 1.00 73.88 104 LEU A N 1
ATOM 736 C CA . LEU A 1 104 ? 10.450 12.776 -8.479 1.00 73.88 104 LEU A CA 1
ATOM 737 C C . LEU A 1 104 ? 11.910 12.924 -8.856 1.00 73.88 104 LEU A C 1
ATOM 739 O O . LEU A 1 104 ? 12.294 13.763 -9.673 1.00 73.88 104 LEU A O 1
ATOM 743 N N . TRP A 1 105 ? 12.732 12.063 -8.287 1.00 74.12 105 TRP A N 1
ATOM 744 C CA . TRP A 1 105 ? 14.134 12.085 -8.612 1.00 74.12 105 TRP A CA 1
ATOM 745 C C . TRP A 1 105 ? 14.429 11.214 -9.820 1.00 74.12 105 TRP A C 1
ATOM 747 O O . TRP A 1 105 ? 14.269 10.001 -9.772 1.00 74.12 105 TRP A O 1
ATOM 757 N N . THR A 1 106 ? 14.851 11.831 -10.912 1.00 72.12 106 THR A N 1
ATOM 758 C CA . THR A 1 106 ? 15.213 11.123 -12.133 1.00 72.12 106 THR A CA 1
ATOM 759 C C . THR A 1 106 ? 16.718 10.894 -12.172 1.00 72.12 106 THR A C 1
ATOM 761 O O . THR A 1 106 ? 17.495 11.834 -12.042 1.00 72.12 106 THR A O 1
ATOM 764 N N . LEU A 1 107 ? 17.126 9.637 -12.311 1.00 70.00 107 LEU A N 1
ATOM 765 C CA . LEU A 1 107 ? 18.519 9.230 -12.417 1.00 70.00 107 LEU A CA 1
ATOM 766 C C . LEU A 1 107 ? 18.740 8.618 -13.795 1.00 70.00 107 LEU A C 1
ATOM 768 O O . LEU A 1 107 ? 18.186 7.566 -14.127 1.00 70.00 107 LEU A O 1
ATOM 772 N N . ASP A 1 108 ? 19.548 9.308 -14.591 1.00 67.88 108 ASP A N 1
ATOM 773 C CA . ASP A 1 108 ? 19.976 8.852 -15.904 1.00 67.88 108 ASP A CA 1
ATOM 774 C C . ASP A 1 108 ? 21.279 8.057 -15.763 1.00 67.88 108 ASP A C 1
ATOM 776 O O . ASP A 1 108 ? 22.368 8.619 -15.617 1.00 67.88 108 ASP A O 1
ATOM 780 N N . VAL A 1 109 ? 21.180 6.725 -15.753 1.00 62.75 109 VAL A N 1
ATOM 781 C CA . VAL A 1 109 ? 22.376 5.888 -15.572 1.00 62.75 109 VAL A CA 1
ATOM 782 C C . VAL A 1 109 ? 23.264 5.852 -16.819 1.00 62.75 109 VAL A C 1
ATOM 784 O O . VAL A 1 109 ? 24.387 5.362 -16.728 1.00 62.75 109 VAL A O 1
ATOM 787 N N . SER A 1 110 ? 22.796 6.359 -17.968 1.00 58.62 110 SER A N 1
ATOM 788 C CA . SER A 1 110 ? 23.577 6.379 -19.209 1.00 58.62 110 SER A CA 1
ATOM 789 C C . SER A 1 110 ? 24.606 7.517 -19.221 1.00 58.62 110 SER A C 1
ATOM 791 O O . SER A 1 110 ? 25.717 7.337 -19.719 1.00 58.62 110 SER A O 1
ATOM 793 N N . HIS A 1 111 ? 24.281 8.650 -18.587 1.00 52.28 111 HIS A N 1
ATOM 794 C CA . HIS A 1 111 ? 25.137 9.842 -18.529 1.00 52.28 111 HIS A CA 1
ATOM 795 C C . HIS A 1 111 ? 26.028 9.894 -17.281 1.00 52.28 111 HIS A C 1
ATOM 797 O O . HIS A 1 111 ? 27.073 10.549 -17.277 1.00 52.28 111 HIS A O 1
ATOM 803 N N . HIS A 1 112 ? 25.665 9.176 -16.217 1.00 54.72 112 HIS A N 1
ATOM 804 C CA . HIS A 1 112 ? 26.476 9.090 -15.007 1.00 54.72 112 HIS A CA 1
ATOM 805 C C . HIS A 1 112 ? 27.419 7.886 -15.064 1.00 54.72 112 HIS A C 1
ATOM 807 O O . HIS A 1 112 ? 27.150 6.840 -14.476 1.00 54.72 112 HIS A O 1
ATOM 813 N N . ALA A 1 113 ? 28.581 8.065 -15.706 1.00 45.28 113 ALA A N 1
ATOM 814 C CA . ALA A 1 113 ? 29.642 7.051 -15.789 1.00 45.28 113 ALA A CA 1
ATOM 815 C C . ALA A 1 113 ? 30.038 6.451 -14.418 1.00 45.28 113 ALA A C 1
ATOM 817 O O . ALA A 1 113 ? 30.564 5.339 -14.360 1.00 45.28 113 ALA A O 1
ATOM 818 N N . ARG A 1 114 ? 29.770 7.170 -13.312 1.00 54.31 114 ARG A N 1
ATOM 819 C CA . ARG A 1 114 ? 29.705 6.655 -11.935 1.00 54.31 114 ARG A CA 1
ATOM 820 C C . ARG A 1 114 ? 28.655 7.447 -11.156 1.00 54.31 114 ARG A C 1
ATOM 822 O O . ARG A 1 114 ? 28.850 8.632 -10.908 1.00 54.31 114 ARG A O 1
ATOM 829 N N . LEU A 1 115 ? 27.563 6.807 -10.746 1.00 61.38 115 LEU A N 1
ATOM 830 C CA . LEU A 1 115 ? 26.661 7.365 -9.735 1.00 61.38 115 LEU A CA 1
ATOM 831 C C . LEU A 1 115 ? 27.464 7.607 -8.440 1.00 61.38 115 LEU A C 1
ATOM 833 O O . LEU A 1 115 ? 27.905 6.641 -7.809 1.00 61.38 115 LEU A O 1
ATOM 837 N N . ASP A 1 116 ? 27.686 8.865 -8.031 1.00 68.94 116 ASP A N 1
ATOM 838 C CA . ASP A 1 116 ? 28.316 9.144 -6.734 1.00 68.94 116 ASP A CA 1
ATOM 839 C C . ASP A 1 116 ? 27.323 8.827 -5.611 1.00 68.94 116 ASP A C 1
ATOM 841 O O . ASP A 1 116 ? 26.472 9.624 -5.213 1.00 68.94 116 ASP A O 1
ATOM 845 N N . MET A 1 117 ? 27.460 7.627 -5.054 1.00 70.38 117 MET A N 1
ATOM 846 C CA . MET A 1 117 ? 26.615 7.156 -3.963 1.00 70.38 117 MET A CA 1
ATOM 847 C C . MET A 1 117 ? 26.674 8.045 -2.712 1.00 70.38 117 MET A C 1
ATOM 849 O O . MET A 1 117 ? 25.744 7.995 -1.901 1.00 70.38 117 MET A O 1
ATOM 853 N N . ARG A 1 118 ? 27.734 8.840 -2.501 1.00 72.81 118 ARG A N 1
ATOM 854 C CA . ARG A 1 118 ? 27.799 9.789 -1.376 1.00 72.81 118 ARG A CA 1
ATOM 855 C C . ARG A 1 118 ? 26.877 10.972 -1.614 1.00 72.81 118 ARG A C 1
ATOM 857 O O . ARG A 1 118 ? 26.124 11.322 -0.704 1.00 72.81 118 ARG A O 1
ATOM 864 N N . GLU A 1 119 ? 26.927 11.549 -2.806 1.00 69.31 119 GLU A N 1
ATOM 865 C CA . GLU A 1 119 ? 26.044 12.637 -3.221 1.00 69.31 119 GLU A CA 1
ATOM 866 C C . GLU A 1 119 ? 24.591 12.167 -3.221 1.00 69.31 119 GLU A C 1
ATOM 868 O O . GLU A 1 119 ? 23.734 12.795 -2.594 1.00 69.31 119 GLU A O 1
ATOM 873 N N . ILE A 1 120 ? 24.346 10.961 -3.743 1.00 69.88 120 ILE A N 1
ATOM 874 C CA . ILE A 1 120 ? 23.007 10.381 -3.770 1.00 69.88 120 ILE A CA 1
ATOM 875 C C . ILE A 1 120 ? 22.433 10.232 -2.363 1.00 69.88 120 ILE A C 1
ATOM 877 O O . ILE A 1 120 ? 21.328 10.681 -2.067 1.00 69.88 120 ILE A O 1
ATOM 881 N N . LYS A 1 121 ? 23.210 9.655 -1.440 1.00 72.69 121 LYS A N 1
ATOM 882 C CA . LYS A 1 121 ? 22.794 9.506 -0.038 1.00 72.69 121 LYS A CA 1
ATOM 883 C C . LYS A 1 121 ? 22.618 10.848 0.676 1.00 72.69 121 LYS A C 1
ATOM 885 O O . LYS A 1 121 ? 21.890 10.901 1.667 1.00 72.69 121 LYS A O 1
ATOM 890 N N . ARG A 1 122 ? 23.317 11.915 0.274 1.00 73.06 122 ARG A N 1
ATOM 891 C CA . ARG A 1 122 ? 23.107 13.263 0.834 1.00 73.06 122 ARG A CA 1
ATOM 892 C C . ARG A 1 122 ? 21.778 13.835 0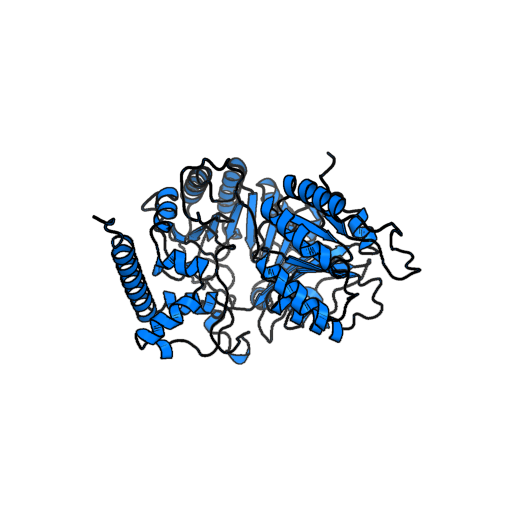.357 1.00 73.06 122 ARG A C 1
ATOM 894 O O . ARG A 1 122 ? 20.984 14.242 1.200 1.00 73.06 122 ARG A O 1
ATOM 901 N N . LEU A 1 123 ? 21.503 13.760 -0.942 1.00 68.06 123 LEU A N 1
ATOM 902 C CA . LEU A 1 123 ? 20.267 14.274 -1.523 1.00 68.06 123 LEU A CA 1
ATOM 903 C C . LEU A 1 123 ? 19.032 13.523 -1.006 1.00 68.06 123 LEU A C 1
ATOM 905 O O . LEU A 1 123 ? 18.082 14.155 -0.551 1.00 68.06 123 LEU A O 1
ATOM 909 N N . LEU A 1 124 ? 19.084 12.189 -0.930 1.00 71.75 124 LEU A N 1
ATOM 910 C CA . LEU A 1 124 ? 18.004 11.393 -0.334 1.00 71.75 124 LEU A CA 1
ATOM 911 C C . LEU A 1 124 ? 17.686 11.808 1.106 1.00 71.75 124 LEU A C 1
ATOM 913 O O . LEU A 1 124 ? 16.522 11.863 1.481 1.00 71.75 124 LEU A O 1
ATOM 917 N N . ARG A 1 125 ? 18.708 12.123 1.915 1.00 74.31 125 ARG A N 1
ATOM 918 C CA . ARG A 1 125 ? 18.512 12.598 3.296 1.00 74.31 125 ARG A CA 1
ATOM 919 C C . ARG A 1 125 ? 17.929 14.002 3.364 1.00 74.31 125 ARG A C 1
ATOM 921 O O . ARG A 1 125 ? 17.314 14.337 4.367 1.00 74.31 125 ARG A O 1
ATOM 928 N N . MET A 1 126 ? 18.177 14.845 2.369 1.00 73.19 126 MET A N 1
ATOM 929 C CA . MET A 1 126 ? 17.547 16.159 2.290 1.00 73.19 126 MET A CA 1
ATOM 930 C C . MET A 1 126 ? 16.072 16.006 1.918 1.00 73.19 126 MET A C 1
ATOM 932 O O . MET A 1 126 ? 15.220 16.488 2.649 1.00 73.19 126 MET A O 1
ATOM 936 N N . VAL A 1 127 ? 15.753 15.258 0.858 1.00 67.12 127 VAL A N 1
ATOM 937 C CA . VAL A 1 127 ? 14.358 15.042 0.434 1.00 67.12 127 VAL A CA 1
ATOM 938 C C . VAL A 1 127 ? 13.532 14.358 1.533 1.00 67.12 127 VAL A C 1
ATOM 940 O O . VAL A 1 127 ? 12.431 14.815 1.820 1.00 67.12 127 VAL A O 1
ATOM 943 N N . ASP A 1 128 ? 14.084 13.347 2.215 1.00 67.50 128 ASP A N 1
ATOM 944 C CA . ASP A 1 128 ? 13.452 12.669 3.370 1.00 67.50 128 ASP A CA 1
ATOM 945 C C . ASP A 1 128 ? 13.159 13.621 4.544 1.00 67.50 128 ASP A C 1
ATOM 947 O O . ASP A 1 128 ? 12.227 13.392 5.306 1.00 67.50 128 ASP A O 1
ATOM 951 N N . ARG A 1 129 ? 13.947 14.693 4.708 1.00 67.00 129 ARG A N 1
ATOM 952 C CA . ARG A 1 129 ? 13.751 15.683 5.780 1.00 67.00 129 ARG A CA 1
ATOM 953 C C . ARG A 1 129 ? 12.749 16.773 5.424 1.00 67.00 129 ARG A C 1
ATOM 955 O O . ARG A 1 129 ? 12.178 17.365 6.331 1.00 67.00 129 ARG A O 1
ATOM 962 N N . VAL A 1 130 ? 12.608 17.085 4.139 1.00 60.91 130 VAL A N 1
ATOM 963 C CA . VAL A 1 130 ? 11.978 18.337 3.702 1.00 60.91 130 VAL A CA 1
ATOM 964 C C . VAL A 1 130 ? 10.701 18.115 2.897 1.00 60.91 130 VAL A C 1
ATOM 966 O O . VAL A 1 130 ? 9.804 18.957 2.911 1.00 60.91 130 VAL A O 1
ATOM 969 N N . SER A 1 131 ? 10.593 16.989 2.192 1.00 55.94 131 SER A N 1
ATOM 970 C CA . SER A 1 131 ? 9.361 16.663 1.485 1.00 55.94 131 SER A CA 1
ATOM 971 C C . SER A 1 131 ? 8.337 16.090 2.460 1.00 55.94 131 SER A C 1
ATOM 973 O O . SER A 1 131 ? 8.630 15.192 3.243 1.00 55.94 131 SER A O 1
ATOM 975 N N . ASN A 1 132 ? 7.095 16.556 2.349 1.00 51.19 132 ASN A N 1
ATOM 976 C CA . ASN A 1 132 ? 5.951 15.962 3.047 1.00 51.19 132 ASN A CA 1
ATOM 977 C C . ASN A 1 132 ? 5.506 14.643 2.388 1.00 51.19 132 ASN A C 1
ATOM 979 O O . ASN A 1 132 ? 4.378 14.191 2.591 1.00 51.19 132 ASN A O 1
ATOM 983 N N . ALA A 1 133 ? 6.360 14.056 1.541 1.00 55.66 133 ALA A N 1
ATOM 984 C CA . ALA A 1 133 ? 5.976 13.037 0.598 1.00 55.66 133 ALA A CA 1
ATOM 985 C C . ALA A 1 133 ? 6.904 11.833 0.541 1.00 55.66 133 ALA A C 1
ATOM 987 O O . ALA A 1 133 ? 8.097 11.928 0.799 1.00 55.66 133 ALA A O 1
ATOM 988 N N . MET A 1 134 ? 6.344 10.675 0.180 1.00 61.06 134 MET A N 1
ATOM 989 C CA . MET A 1 134 ? 7.155 9.490 -0.053 1.00 61.06 134 MET A CA 1
ATOM 990 C C . MET A 1 134 ? 8.090 9.737 -1.241 1.00 61.06 134 MET A C 1
ATOM 992 O O . MET A 1 134 ? 7.665 10.149 -2.322 1.00 61.06 134 MET A O 1
ATOM 996 N N . LEU A 1 135 ? 9.371 9.451 -1.015 1.00 71.31 135 LEU A N 1
ATOM 997 C CA . LEU A 1 135 ? 10.443 9.563 -1.990 1.00 71.31 135 LEU A CA 1
ATOM 998 C C . LEU A 1 135 ? 10.144 8.722 -3.238 1.00 71.31 135 LEU A C 1
ATOM 1000 O O . LEU A 1 135 ? 10.044 7.493 -3.159 1.00 71.31 135 LEU A O 1
ATOM 1004 N N . GLN A 1 136 ? 10.078 9.375 -4.397 1.00 77.44 136 GLN A N 1
ATOM 1005 C CA . GLN A 1 136 ? 9.960 8.709 -5.692 1.00 77.44 136 GLN A CA 1
ATOM 1006 C C . GLN A 1 136 ? 11.267 8.838 -6.464 1.00 77.44 136 GLN A C 1
ATOM 1008 O O . GLN A 1 136 ? 11.829 9.928 -6.576 1.00 77.44 136 GLN A O 1
ATOM 1013 N N . VAL A 1 137 ? 11.736 7.729 -7.026 1.00 77.50 137 VAL A N 1
ATOM 1014 C CA . VAL A 1 137 ? 12.941 7.695 -7.851 1.00 77.50 137 VAL A CA 1
ATOM 1015 C C . VAL A 1 137 ? 12.623 6.991 -9.161 1.00 77.50 137 VAL A C 1
ATOM 1017 O O . VAL A 1 137 ? 12.124 5.868 -9.169 1.00 77.50 137 VAL A O 1
ATOM 1020 N N . LEU A 1 138 ? 12.914 7.650 -10.274 1.00 79.75 138 LEU A N 1
ATOM 1021 C CA . LEU A 1 138 ? 12.793 7.122 -11.622 1.00 79.75 138 LEU A CA 1
ATOM 1022 C C . LEU A 1 138 ? 14.190 6.888 -12.202 1.00 79.75 138 LEU A C 1
ATOM 1024 O O . LEU A 1 138 ? 14.963 7.825 -12.368 1.00 79.75 138 LEU A O 1
ATOM 1028 N N . PHE A 1 139 ? 14.486 5.648 -12.567 1.00 78.94 139 PHE A N 1
ATOM 1029 C CA . PHE A 1 139 ? 15.688 5.272 -13.299 1.00 78.94 139 PHE A CA 1
ATOM 1030 C C . PHE A 1 139 ? 15.383 5.160 -14.783 1.00 78.94 139 PHE A C 1
ATOM 1032 O O . PHE A 1 139 ? 14.524 4.370 -15.185 1.00 78.94 139 PHE A O 1
ATOM 1039 N N . VAL A 1 140 ? 16.121 5.909 -15.595 1.00 78.12 140 VAL A N 1
ATOM 1040 C CA . VAL A 1 140 ? 16.148 5.712 -17.045 1.00 78.12 140 VAL A CA 1
ATOM 1041 C C . VAL A 1 140 ? 17.335 4.809 -17.346 1.00 78.12 140 VAL A C 1
ATOM 1043 O O . VAL A 1 140 ? 18.479 5.192 -17.114 1.00 78.12 140 VAL A O 1
ATOM 1046 N N . LEU A 1 141 ? 17.041 3.579 -17.765 1.00 76.88 141 LEU A N 1
ATOM 1047 C CA . LEU A 1 141 ? 18.012 2.516 -17.997 1.00 76.88 141 LEU A CA 1
ATOM 1048 C C . LEU A 1 141 ? 18.220 2.310 -19.509 1.00 76.88 141 LEU A C 1
ATOM 1050 O O . LEU A 1 141 ? 17.232 2.077 -20.220 1.00 76.88 141 LEU A O 1
ATOM 1054 N N . PRO A 1 142 ? 19.477 2.318 -19.993 1.00 74.75 142 PRO A N 1
ATOM 1055 C CA . PRO A 1 142 ? 19.833 1.769 -21.296 1.00 74.75 142 PRO A CA 1
ATOM 1056 C C . PRO A 1 142 ? 19.502 0.281 -21.397 1.00 74.75 142 PRO A C 1
ATOM 1058 O O . PRO A 1 142 ? 19.344 -0.416 -20.389 1.00 74.75 142 PRO A O 1
ATOM 1061 N N . ASP A 1 143 ? 19.476 -0.233 -22.622 1.00 77.44 143 ASP A N 1
ATOM 1062 C CA . ASP A 1 143 ? 19.311 -1.665 -22.851 1.00 77.44 143 ASP A CA 1
ATOM 1063 C C . ASP A 1 143 ? 20.433 -2.474 -22.176 1.00 77.44 143 ASP A C 1
ATOM 1065 O O . ASP A 1 143 ? 21.619 -2.177 -22.309 1.00 77.44 143 ASP A O 1
ATOM 1069 N N . GLY A 1 144 ? 20.037 -3.498 -21.414 1.00 80.12 144 GLY A N 1
ATOM 1070 C CA . GLY A 1 144 ? 20.947 -4.369 -20.662 1.00 80.12 144 GLY A CA 1
ATOM 1071 C C . GLY A 1 144 ? 21.442 -3.811 -19.320 1.00 80.12 144 GLY A C 1
ATOM 1072 O O . GLY A 1 144 ? 22.095 -4.546 -18.580 1.00 80.12 144 GLY A O 1
ATOM 1073 N N . ALA A 1 145 ? 21.124 -2.560 -18.968 1.00 83.06 145 ALA A N 1
ATOM 1074 C CA . ALA A 1 145 ? 21.489 -1.990 -17.672 1.00 83.06 145 ALA A CA 1
ATOM 1075 C C . ALA A 1 145 ? 20.598 -2.515 -16.529 1.00 83.06 145 ALA A C 1
ATOM 1077 O O . ALA A 1 145 ? 19.424 -2.833 -16.720 1.00 83.06 145 ALA A O 1
ATOM 1078 N N . VAL A 1 146 ? 21.163 -2.563 -15.320 1.00 86.19 146 VAL A N 1
ATOM 1079 C CA . VAL A 1 146 ? 20.495 -3.008 -14.085 1.00 86.19 146 VAL A CA 1
ATOM 1080 C C . VAL A 1 146 ? 20.573 -1.937 -13.004 1.00 86.19 146 VAL A C 1
ATOM 1082 O O . VAL A 1 146 ? 21.430 -1.050 -13.044 1.00 86.19 146 VAL A O 1
ATOM 1085 N N . LEU A 1 147 ? 19.691 -2.030 -12.010 1.00 85.62 147 LEU A N 1
ATOM 1086 C CA . LEU A 1 147 ? 19.744 -1.165 -10.839 1.00 85.62 147 LEU A CA 1
ATOM 1087 C C . LEU A 1 147 ? 20.999 -1.470 -9.997 1.00 85.62 147 LEU A C 1
ATOM 1089 O O . LEU A 1 147 ? 21.288 -2.639 -9.731 1.00 85.62 147 LEU A O 1
ATOM 1093 N N . PRO A 1 148 ? 21.742 -0.452 -9.520 1.00 82.38 148 PRO A N 1
ATOM 1094 C CA . PRO A 1 148 ? 22.914 -0.683 -8.680 1.00 82.38 148 PRO A CA 1
ATOM 1095 C C . PRO A 1 148 ? 22.547 -1.335 -7.337 1.00 82.38 148 PRO A C 1
ATOM 1097 O O . PRO A 1 148 ? 21.778 -0.764 -6.559 1.00 82.38 148 PRO A O 1
ATOM 1100 N N . SER A 1 149 ? 23.161 -2.472 -6.993 1.00 84.25 149 SER A N 1
ATOM 1101 C CA . SER A 1 149 ? 22.884 -3.179 -5.725 1.00 84.25 149 SER A CA 1
ATOM 1102 C C . SER A 1 149 ? 23.122 -2.307 -4.489 1.00 84.25 149 SER A C 1
ATOM 1104 O O . SER A 1 149 ? 22.288 -2.257 -3.590 1.00 84.25 149 SER A O 1
ATOM 1106 N N . ALA A 1 150 ? 24.196 -1.507 -4.484 1.00 81.81 150 ALA A N 1
ATOM 1107 C CA . ALA A 1 150 ? 24.515 -0.597 -3.379 1.00 81.81 150 ALA A CA 1
ATOM 1108 C C . ALA A 1 150 ? 23.427 0.464 -3.113 1.00 81.81 150 ALA A C 1
ATOM 1110 O O . ALA A 1 150 ? 23.352 1.023 -2.014 1.00 81.81 150 ALA A O 1
ATOM 1111 N N . LEU A 1 151 ? 22.601 0.772 -4.117 1.00 80.94 151 LEU A N 1
ATOM 1112 C CA . LEU A 1 151 ? 21.433 1.626 -3.956 1.00 80.94 151 LEU A CA 1
ATOM 1113 C C . LEU A 1 151 ? 20.250 0.832 -3.394 1.00 80.94 151 LEU A C 1
ATOM 1115 O O . LEU A 1 151 ? 19.615 1.297 -2.452 1.00 80.94 151 LEU A O 1
ATOM 1119 N N . LEU A 1 152 ? 19.981 -0.359 -3.933 1.00 87.62 152 LEU A N 1
ATOM 1120 C CA . LEU A 1 152 ? 18.915 -1.248 -3.453 1.00 87.62 152 LEU A CA 1
ATOM 1121 C C . LEU A 1 152 ? 19.092 -1.639 -1.977 1.00 87.62 152 LEU A C 1
ATOM 1123 O O . LEU A 1 152 ? 18.111 -1.893 -1.284 1.00 87.62 152 LEU A O 1
ATOM 1127 N N . GLU A 1 153 ? 20.324 -1.629 -1.474 1.00 87.56 153 GLU A N 1
ATOM 1128 C CA . GLU A 1 153 ? 20.673 -1.871 -0.068 1.00 87.56 153 GLU A CA 1
ATOM 1129 C C . GLU A 1 153 ? 20.643 -0.601 0.805 1.00 87.56 153 GLU A C 1
ATOM 1131 O O . GLU A 1 153 ? 20.751 -0.667 2.031 1.00 87.56 153 GLU A O 1
ATOM 1136 N N . ALA A 1 154 ? 20.503 0.589 0.213 1.00 85.25 154 ALA A N 1
ATOM 1137 C CA . ALA A 1 154 ? 20.551 1.835 0.966 1.00 85.25 154 ALA A CA 1
ATOM 1138 C C . ALA A 1 154 ? 19.336 1.965 1.901 1.00 85.25 154 ALA A C 1
ATOM 1140 O O . ALA A 1 154 ? 18.185 1.843 1.486 1.00 85.25 154 ALA A O 1
ATOM 1141 N N . GLY A 1 155 ? 19.575 2.297 3.172 1.00 83.12 155 GLY A N 1
ATOM 1142 C CA . GLY A 1 155 ? 18.501 2.399 4.169 1.00 83.12 155 GLY A CA 1
ATOM 1143 C C . GLY A 1 155 ? 17.416 3.438 3.849 1.00 83.12 155 GLY A C 1
ATOM 1144 O O . GLY A 1 155 ? 16.296 3.296 4.308 1.00 83.12 155 GLY A O 1
ATOM 1145 N N . LEU A 1 156 ? 17.697 4.479 3.059 1.00 79.06 156 LEU A N 1
ATOM 1146 C CA . LEU A 1 156 ? 16.662 5.432 2.611 1.00 79.06 156 LEU A CA 1
ATOM 1147 C C . LEU A 1 156 ? 15.702 4.798 1.606 1.00 79.06 156 LEU A C 1
ATOM 1149 O O . LEU A 1 156 ? 14.497 4.982 1.717 1.00 79.06 156 LEU A O 1
ATOM 1153 N N . ILE A 1 157 ? 16.236 3.987 0.694 1.00 83.38 157 ILE A N 1
ATOM 1154 C CA . ILE A 1 157 ? 15.433 3.226 -0.257 1.00 83.38 157 ILE A CA 1
ATOM 1155 C C . ILE A 1 157 ? 14.584 2.202 0.485 1.00 83.38 157 ILE A C 1
ATOM 1157 O O . ILE A 1 157 ? 13.438 2.010 0.137 1.00 83.38 157 ILE A O 1
ATOM 1161 N N . ASN A 1 158 ? 15.092 1.598 1.557 1.00 87.12 158 ASN A N 1
ATOM 1162 C CA . ASN A 1 158 ? 14.388 0.553 2.303 1.00 87.12 158 ASN A CA 1
ATOM 1163 C C . ASN A 1 158 ? 13.497 1.069 3.442 1.00 87.12 158 ASN A C 1
ATOM 1165 O O . ASN A 1 158 ? 13.053 0.270 4.256 1.00 87.12 158 ASN A O 1
ATOM 1169 N N . ARG A 1 159 ? 13.241 2.377 3.547 1.00 83.00 159 ARG A N 1
ATOM 1170 C CA . ARG A 1 159 ? 12.394 2.959 4.608 1.00 83.00 159 ARG A CA 1
ATOM 1171 C C . ARG A 1 159 ? 11.136 3.659 4.084 1.00 83.00 159 ARG A C 1
ATOM 1173 O O . ARG A 1 159 ? 10.495 4.366 4.850 1.00 83.00 159 ARG A O 1
ATOM 1180 N N . GLY A 1 160 ? 10.759 3.421 2.827 1.00 79.75 160 GLY A N 1
ATOM 1181 C CA . GLY A 1 160 ? 9.573 4.020 2.209 1.00 79.75 160 GLY A CA 1
ATOM 1182 C C . GLY A 1 160 ? 9.922 4.765 0.929 1.00 79.75 160 GLY A C 1
ATOM 1183 O O . GLY A 1 160 ? 10.062 5.986 0.942 1.00 79.75 160 GLY A O 1
ATOM 1184 N N . CYS A 1 161 ? 10.097 4.035 -0.171 1.00 82.12 161 CYS A N 1
ATOM 1185 C CA . CYS A 1 161 ? 10.460 4.603 -1.463 1.00 82.12 161 CYS A CA 1
ATOM 1186 C C . CYS A 1 161 ? 9.720 3.901 -2.602 1.00 82.12 161 CYS A C 1
ATOM 1188 O O . CYS A 1 161 ? 9.531 2.685 -2.585 1.00 82.12 161 CYS A O 1
ATOM 1190 N N . MET A 1 162 ? 9.351 4.671 -3.623 1.00 83.75 162 MET A N 1
ATOM 1191 C CA . MET A 1 162 ? 8.878 4.135 -4.892 1.00 83.75 162 MET A CA 1
ATOM 1192 C C . MET A 1 162 ? 9.967 4.268 -5.946 1.00 83.75 162 MET A C 1
ATOM 1194 O O . MET A 1 162 ? 10.299 5.370 -6.380 1.00 83.75 162 MET A O 1
ATOM 1198 N N . LEU A 1 163 ? 10.501 3.133 -6.375 1.00 85.38 163 LEU A N 1
ATOM 1199 C CA . LEU A 1 163 ? 11.500 3.027 -7.427 1.00 85.38 163 LEU A CA 1
ATOM 1200 C C . LEU A 1 163 ? 10.791 2.626 -8.711 1.00 85.38 163 LEU A C 1
ATOM 1202 O O . LEU A 1 163 ? 10.191 1.561 -8.776 1.00 85.38 163 LEU A O 1
ATOM 1206 N N . SER A 1 164 ? 10.863 3.443 -9.746 1.00 85.50 164 SER A N 1
ATOM 1207 C CA . SER A 1 164 ? 10.383 3.075 -11.074 1.00 85.50 164 SER A CA 1
ATOM 1208 C C . SER A 1 164 ? 11.549 3.011 -12.035 1.00 85.50 164 SER A C 1
ATOM 1210 O O . SER A 1 164 ? 12.456 3.834 -11.976 1.00 85.50 164 SER A O 1
ATOM 1212 N N . THR A 1 165 ? 11.523 2.053 -12.947 1.00 84.06 165 THR A N 1
ATOM 1213 C CA . THR A 1 165 ? 12.508 1.957 -14.022 1.00 84.06 165 THR A CA 1
ATOM 1214 C C . THR A 1 165 ? 11.823 2.115 -15.366 1.00 84.06 165 THR A C 1
ATOM 1216 O O . THR A 1 165 ? 10.677 1.694 -15.560 1.00 84.06 165 THR A O 1
ATOM 1219 N N . ARG A 1 166 ? 12.512 2.735 -16.317 1.00 81.44 166 ARG A N 1
ATOM 1220 C CA . ARG A 1 166 ? 12.038 2.932 -17.688 1.00 81.44 166 ARG A CA 1
ATOM 1221 C C . ARG A 1 166 ? 13.180 2.711 -18.659 1.00 81.44 166 ARG A C 1
ATOM 1223 O O . ARG A 1 166 ? 14.337 2.944 -18.321 1.00 81.44 166 ARG A O 1
ATOM 1230 N N . ARG A 1 167 ? 12.837 2.262 -19.863 1.00 78.56 167 ARG A N 1
ATOM 1231 C CA . ARG A 1 167 ? 13.791 2.156 -20.963 1.00 78.56 167 ARG A CA 1
ATOM 1232 C C . ARG A 1 167 ? 13.969 3.527 -21.601 1.00 78.56 167 ARG A C 1
ATOM 1234 O O . ARG A 1 167 ? 12.974 4.177 -21.920 1.00 78.56 167 ARG A O 1
ATOM 1241 N N . GLY A 1 168 ? 15.211 3.945 -21.804 1.00 71.44 168 GLY A N 1
ATOM 1242 C CA . GLY A 1 168 ? 15.521 5.164 -22.544 1.00 71.44 168 GLY A CA 1
ATOM 1243 C C . GLY A 1 168 ? 17.021 5.401 -22.659 1.00 71.44 168 GLY A C 1
ATOM 1244 O O . GLY A 1 168 ? 17.785 4.991 -21.791 1.00 71.44 168 GLY A O 1
ATOM 1245 N N . GLU A 1 169 ? 17.430 6.071 -23.737 1.00 63.69 169 GLU A N 1
ATOM 1246 C CA . GLU A 1 169 ? 18.824 6.492 -23.940 1.00 63.69 169 GLU A CA 1
ATOM 1247 C C . GLU A 1 169 ? 19.196 7.680 -23.047 1.00 63.69 169 GLU A C 1
ATOM 1249 O O . GLU A 1 169 ? 20.330 7.774 -22.587 1.00 63.69 169 GLU A O 1
ATOM 1254 N N . SER A 1 170 ? 18.233 8.570 -22.782 1.00 63.25 170 SER A N 1
ATOM 1255 C CA . SER A 1 170 ? 18.382 9.684 -21.850 1.00 63.25 170 SER A CA 1
ATOM 1256 C C . SER A 1 170 ? 17.051 10.091 -21.228 1.00 63.25 170 SER A C 1
ATOM 1258 O O . SER A 1 170 ? 15.980 9.813 -21.787 1.00 63.25 170 SER A O 1
ATOM 1260 N N . LEU A 1 171 ? 17.098 10.809 -20.102 1.00 64.75 171 LEU A N 1
ATOM 1261 C CA . LEU A 1 171 ? 15.910 11.427 -19.505 1.00 64.75 171 LEU A CA 1
ATOM 1262 C C . LEU A 1 171 ? 15.179 12.316 -20.517 1.00 64.75 171 LEU A C 1
ATOM 1264 O O . LEU A 1 171 ? 13.965 12.216 -20.662 1.00 64.75 171 LEU A O 1
ATOM 1268 N N . SER A 1 172 ? 15.903 13.155 -21.256 1.00 59.22 172 SER A N 1
ATOM 1269 C CA . SER A 1 172 ? 15.297 14.048 -22.247 1.00 59.22 172 SER A CA 1
ATOM 1270 C C . SER A 1 172 ? 14.636 13.282 -23.395 1.00 59.22 172 SER A C 1
ATOM 1272 O O . SER A 1 172 ? 13.558 13.674 -23.842 1.00 59.22 172 SER A O 1
ATOM 1274 N N . SER A 1 173 ? 15.243 12.184 -23.857 1.00 60.88 173 SER A N 1
ATOM 1275 C CA . SER A 1 173 ? 14.646 11.290 -24.859 1.00 60.88 173 SER A CA 1
ATOM 1276 C C . SER A 1 173 ? 13.354 10.652 -24.336 1.00 60.88 173 SER A C 1
ATOM 1278 O O . SER A 1 173 ? 12.309 10.743 -24.986 1.00 60.88 173 SER A O 1
ATOM 1280 N N . TYR A 1 174 ? 13.383 10.127 -23.106 1.00 64.69 174 TYR A N 1
ATOM 1281 C CA . TYR A 1 174 ? 12.205 9.580 -22.434 1.00 64.69 174 TYR A CA 1
ATOM 1282 C C . TYR A 1 174 ? 11.087 10.626 -22.308 1.00 64.69 174 TYR A C 1
ATOM 1284 O O . TYR A 1 174 ? 9.953 10.372 -22.708 1.00 64.69 174 TYR A O 1
ATOM 1292 N N . MET A 1 175 ? 11.406 11.835 -21.838 1.00 62.91 175 MET A N 1
ATOM 1293 C CA . MET A 1 175 ? 10.429 12.913 -21.665 1.00 62.91 175 MET A CA 1
ATOM 1294 C C . MET A 1 175 ? 9.797 13.376 -22.985 1.00 62.91 175 MET A C 1
ATOM 1296 O O . MET A 1 175 ? 8.606 13.675 -23.004 1.00 62.91 175 MET A O 1
ATOM 1300 N N . ARG A 1 176 ? 10.559 13.409 -24.089 1.00 57.44 176 ARG A N 1
ATOM 1301 C CA . ARG A 1 176 ? 10.046 13.764 -25.428 1.00 57.44 176 ARG A CA 1
ATOM 1302 C C . ARG A 1 176 ? 9.153 12.674 -26.027 1.00 57.44 176 ARG A C 1
ATOM 1304 O O . ARG A 1 176 ? 8.196 12.998 -26.722 1.00 57.44 176 ARG A O 1
ATOM 1311 N N . GLY A 1 177 ? 9.454 11.403 -25.754 1.00 54.16 177 GLY A N 1
ATOM 1312 C CA . GLY A 1 177 ? 8.651 10.259 -26.201 1.00 54.16 177 GLY A CA 1
ATOM 1313 C C . GLY A 1 177 ? 7.391 10.011 -25.363 1.00 54.16 177 GLY A C 1
ATOM 1314 O O . GLY A 1 177 ? 6.451 9.371 -25.833 1.00 54.16 177 GLY A O 1
ATOM 1315 N N . CYS A 1 178 ? 7.336 10.533 -24.135 1.00 53.69 178 CYS A N 1
ATOM 1316 C CA . CYS A 1 178 ? 6.186 10.399 -23.246 1.00 53.69 178 CYS A CA 1
ATOM 1317 C C . CYS A 1 178 ? 5.064 11.376 -23.629 1.00 53.69 178 CYS A C 1
ATOM 1319 O O . CYS A 1 178 ? 4.884 12.426 -23.010 1.00 53.69 178 CYS A O 1
ATOM 1321 N N . ALA A 1 179 ? 4.256 11.001 -24.622 1.00 43.81 179 ALA A N 1
ATOM 1322 C CA . ALA A 1 179 ? 2.971 11.632 -24.934 1.00 43.81 179 ALA A CA 1
ATOM 1323 C C . ALA A 1 179 ? 1.920 11.406 -23.813 1.00 43.81 179 ALA A C 1
ATOM 1325 O O . ALA A 1 179 ? 0.895 10.758 -24.023 1.00 43.81 179 ALA A O 1
ATOM 1326 N N . GLY A 1 180 ? 2.176 11.928 -22.606 1.00 47.38 180 GLY A N 1
ATOM 1327 C CA . GLY A 1 180 ? 1.144 12.136 -21.581 1.00 47.38 180 GLY A CA 1
ATOM 1328 C C . GLY A 1 180 ? 1.033 11.132 -20.425 1.00 47.38 180 GLY A C 1
ATOM 1329 O O . GLY A 1 180 ? -0.042 11.041 -19.848 1.00 47.38 180 GLY A O 1
ATOM 1330 N N . ALA A 1 181 ? 2.081 10.401 -20.039 1.00 47.50 181 ALA A N 1
ATOM 1331 C CA . ALA A 1 181 ? 2.114 9.721 -18.734 1.00 47.50 181 ALA A CA 1
ATOM 1332 C C . ALA A 1 181 ? 3.563 9.415 -18.342 1.00 47.50 181 ALA A C 1
ATOM 1334 O O . ALA A 1 181 ? 4.092 8.351 -18.656 1.00 47.50 181 ALA A O 1
ATOM 1335 N N . LEU A 1 182 ? 4.245 10.367 -17.691 1.00 45.75 182 LEU A N 1
ATOM 1336 C CA . LEU A 1 182 ? 5.643 10.158 -17.287 1.00 45.75 182 LEU A CA 1
ATOM 1337 C C . LEU A 1 182 ? 5.789 9.024 -16.270 1.00 45.75 182 LEU A C 1
ATOM 1339 O O . LEU A 1 182 ? 6.848 8.409 -16.133 1.00 45.75 182 LEU A O 1
ATOM 1343 N N . LEU A 1 183 ? 4.687 8.731 -15.596 1.00 46.72 183 LEU A N 1
ATOM 1344 C CA . LEU A 1 183 ? 4.459 7.550 -14.818 1.00 46.72 183 LEU A CA 1
ATOM 1345 C C . LEU A 1 183 ? 2.975 7.217 -15.029 1.00 46.72 183 LEU A C 1
ATOM 1347 O O . LEU A 1 183 ? 2.117 8.007 -14.638 1.00 46.72 183 LEU A O 1
ATOM 1351 N N . ASP A 1 184 ? 2.652 6.034 -15.552 1.00 41.53 184 ASP A N 1
ATOM 1352 C CA . ASP A 1 184 ? 1.532 5.290 -14.973 1.00 41.53 184 ASP A CA 1
ATOM 1353 C C . ASP A 1 184 ? 1.976 4.995 -13.535 1.00 41.53 184 ASP A C 1
ATOM 1355 O O . ASP A 1 184 ? 2.503 3.928 -13.217 1.00 41.53 184 ASP A O 1
ATOM 1359 N N . LEU A 1 185 ? 1.950 6.026 -12.680 1.00 38.50 185 LEU A N 1
ATOM 1360 C CA . LEU A 1 185 ? 1.935 5.788 -11.258 1.00 38.50 185 LEU A CA 1
ATOM 1361 C C . LEU A 1 185 ? 0.703 4.913 -11.083 1.00 38.50 185 LEU A C 1
ATOM 1363 O O . LEU A 1 185 ? -0.358 5.275 -11.605 1.00 38.50 185 LEU A O 1
ATOM 1367 N N . PRO A 1 186 ? 0.830 3.771 -10.404 1.00 33.62 186 PRO A N 1
ATOM 1368 C CA . PRO A 1 186 ? -0.367 3.079 -9.979 1.00 33.62 186 PRO A CA 1
ATOM 1369 C C . PRO A 1 186 ? -1.181 4.139 -9.236 1.00 33.62 186 PRO A C 1
ATOM 1371 O O . PRO A 1 186 ? -0.686 4.723 -8.268 1.00 33.62 186 PRO A O 1
ATOM 1374 N N . GLN A 1 187 ? -2.387 4.445 -9.722 1.00 36.94 187 GLN A N 1
ATOM 1375 C CA . GLN A 1 187 ? -3.278 5.398 -9.049 1.00 36.94 187 GLN A CA 1
ATOM 1376 C C . GLN A 1 187 ? -3.505 4.982 -7.578 1.00 36.94 187 GLN A C 1
ATOM 1378 O O . GLN A 1 187 ? -3.867 5.810 -6.745 1.00 36.94 187 GLN A O 1
ATOM 1383 N N . ASP A 1 188 ? -3.152 3.728 -7.263 1.00 36.31 188 ASP A N 1
ATOM 1384 C CA . ASP A 1 188 ? -3.516 3.007 -6.060 1.00 36.31 188 ASP A CA 1
ATOM 1385 C C . ASP A 1 188 ? -2.333 2.389 -5.306 1.00 36.31 188 ASP A C 1
ATOM 1387 O O . ASP A 1 188 ? -2.566 1.813 -4.245 1.00 36.31 188 ASP A O 1
ATOM 1391 N N . ALA A 1 189 ? -1.067 2.531 -5.751 1.00 29.73 189 ALA A N 1
ATOM 1392 C CA . ALA A 1 189 ? -0.001 2.041 -4.880 1.00 29.73 189 ALA A CA 1
ATOM 1393 C C . ALA A 1 189 ? 0.080 2.941 -3.656 1.00 29.73 189 ALA A C 1
ATOM 1395 O O . ALA A 1 189 ? 0.450 4.105 -3.799 1.00 29.73 189 ALA A O 1
ATOM 1396 N N . SER A 1 190 ? -0.271 2.373 -2.494 1.00 32.75 190 SER A N 1
ATOM 1397 C CA . SER A 1 190 ? -0.075 2.798 -1.094 1.00 32.75 190 SER A CA 1
ATOM 1398 C C . SER A 1 190 ? 1.229 3.557 -0.817 1.00 32.75 190 SER A C 1
ATOM 1400 O O . SER A 1 190 ? 2.121 3.176 -0.065 1.00 32.75 190 SER A O 1
ATOM 1402 N N . THR A 1 191 ? 1.294 4.710 -1.438 1.00 29.08 191 THR A N 1
ATOM 1403 C CA . THR A 1 191 ? 2.197 5.795 -1.199 1.00 29.08 191 THR A CA 1
ATOM 1404 C C . THR A 1 191 ? 1.277 6.875 -0.674 1.00 29.08 191 THR A C 1
ATOM 1406 O O . THR A 1 191 ? 0.250 7.217 -1.279 1.00 29.08 191 THR A O 1
ATOM 1409 N N . SER A 1 192 ? 1.610 7.396 0.503 1.00 31.75 192 SER A N 1
ATOM 1410 C CA . SER A 1 192 ? 1.275 8.780 0.806 1.00 31.75 192 SER A CA 1
ATOM 1411 C C . SER A 1 192 ? 1.524 9.583 -0.477 1.00 31.75 192 SER A C 1
ATOM 1413 O O . SER A 1 192 ? 2.597 9.502 -1.076 1.00 31.75 192 SER A O 1
ATOM 1415 N N . ASN A 1 193 ? 0.469 10.074 -1.121 1.00 32.78 193 ASN A N 1
ATOM 1416 C CA . ASN A 1 193 ? 0.175 11.485 -1.414 1.00 32.78 193 ASN A CA 1
ATOM 1417 C C . ASN A 1 193 ? -0.666 11.489 -2.691 1.00 32.78 193 ASN A C 1
ATOM 1419 O O . ASN A 1 193 ? -0.613 10.529 -3.443 1.00 32.78 193 ASN A O 1
ATOM 1423 N N . ALA A 1 194 ? -1.434 12.492 -3.047 1.00 29.52 194 ALA A N 1
ATOM 1424 C CA . ALA A 1 194 ? -2.063 13.604 -2.370 1.00 29.52 194 ALA A CA 1
ATOM 1425 C C . ALA A 1 194 ? -2.953 14.201 -3.477 1.00 29.52 194 ALA A C 1
ATOM 1427 O O . ALA A 1 194 ? -2.633 14.077 -4.657 1.00 29.52 194 ALA A O 1
ATOM 1428 N N . ILE A 1 195 ? -4.022 14.884 -3.076 1.00 30.62 195 ILE A N 1
ATOM 1429 C CA . ILE A 1 195 ? -4.843 15.756 -3.924 1.00 30.62 195 ILE A CA 1
ATOM 1430 C C . ILE A 1 195 ? -5.795 15.044 -4.906 1.00 30.62 195 ILE A C 1
ATOM 1432 O O . ILE A 1 195 ? -5.476 14.713 -6.043 1.00 30.62 195 ILE A O 1
ATOM 1436 N N . ARG A 1 196 ? -7.041 14.912 -4.451 1.00 27.59 196 ARG A N 1
ATOM 1437 C CA . ARG A 1 196 ? -8.236 15.186 -5.253 1.00 27.59 196 ARG A CA 1
ATOM 1438 C C . ARG A 1 196 ? -9.220 15.891 -4.322 1.00 27.59 196 ARG A C 1
ATOM 1440 O O . ARG A 1 196 ? -9.747 15.252 -3.416 1.00 27.59 196 ARG A O 1
ATOM 1447 N N . GLU A 1 197 ? -9.456 17.186 -4.517 1.00 25.62 197 GLU A N 1
ATOM 1448 C CA . GLU A 1 197 ? -10.805 17.687 -4.243 1.00 25.62 197 GLU A CA 1
ATOM 1449 C C . GLU A 1 197 ? -11.699 17.123 -5.364 1.00 25.62 197 GLU A C 1
ATOM 1451 O O . GLU A 1 197 ? -11.307 17.185 -6.534 1.00 25.62 197 GLU A O 1
ATOM 1456 N N . PRO A 1 198 ? -12.863 16.519 -5.067 1.00 29.75 198 PRO A N 1
ATOM 1457 C CA . PRO A 1 198 ? -13.843 16.251 -6.103 1.00 29.75 198 PRO A CA 1
ATOM 1458 C C . PRO A 1 198 ? -14.322 17.602 -6.631 1.00 29.75 198 PRO A C 1
ATOM 1460 O O . PRO A 1 198 ? -14.765 18.450 -5.857 1.00 29.75 198 PRO A O 1
ATOM 1463 N N . THR A 1 199 ? -14.264 17.790 -7.947 1.00 27.89 199 THR A N 1
ATOM 1464 C CA . THR A 1 199 ? -14.943 18.867 -8.670 1.00 27.89 199 THR A CA 1
ATOM 1465 C C . THR A 1 199 ? -16.462 18.688 -8.565 1.00 27.89 199 THR A C 1
ATOM 1467 O O . THR A 1 199 ? -17.147 18.319 -9.512 1.00 27.89 199 THR A O 1
ATOM 1470 N N . GLY A 1 200 ? -17.002 18.932 -7.374 1.00 29.03 200 GLY A N 1
ATOM 1471 C CA . GLY A 1 200 ? -18.381 19.337 -7.161 1.00 29.03 200 GLY A CA 1
ATOM 1472 C C . GLY A 1 200 ? -18.370 20.843 -6.950 1.00 29.03 200 GLY A C 1
ATOM 1473 O O . GLY A 1 200 ? -17.564 21.348 -6.171 1.00 29.03 200 GLY A O 1
ATOM 1474 N N . GLN A 1 201 ? -19.215 21.573 -7.673 1.00 26.48 201 GLN A N 1
ATOM 1475 C CA . GLN A 1 201 ? -19.400 23.006 -7.459 1.00 26.48 201 GLN A CA 1
ATOM 1476 C C . GLN A 1 201 ? -19.555 23.280 -5.956 1.00 26.48 201 GLN A C 1
ATOM 1478 O O . GLN A 1 201 ? -20.440 22.716 -5.313 1.00 26.48 201 GLN A O 1
ATOM 1483 N N . ARG A 1 202 ? -18.679 24.128 -5.399 1.00 27.83 202 ARG A N 1
ATOM 1484 C CA . ARG A 1 202 ? -18.839 24.679 -4.050 1.00 27.83 202 ARG A CA 1
ATOM 1485 C C . ARG A 1 202 ? -20.143 25.469 -4.026 1.00 27.83 202 ARG A C 1
ATOM 1487 O O . ARG A 1 202 ? -20.178 26.631 -4.410 1.00 27.83 202 ARG A O 1
ATOM 1494 N N . THR A 1 203 ? -21.219 24.835 -3.587 1.00 28.41 203 THR A N 1
ATOM 1495 C CA . THR A 1 203 ? -22.386 25.552 -3.090 1.00 28.41 203 THR A CA 1
ATOM 1496 C C . THR A 1 203 ? -22.002 26.122 -1.729 1.00 28.41 203 THR A C 1
ATOM 1498 O O . THR A 1 203 ? -21.526 25.379 -0.871 1.00 28.41 203 THR A O 1
ATOM 1501 N N . GLU A 1 204 ? -22.166 27.431 -1.547 1.00 29.62 204 GLU A N 1
ATOM 1502 C CA . GLU A 1 204 ? -21.716 28.239 -0.398 1.00 29.62 204 GLU A CA 1
ATOM 1503 C C . GLU A 1 204 ? -22.313 27.850 0.978 1.00 29.62 204 GLU A C 1
ATOM 1505 O O . GLU A 1 204 ? -22.150 28.573 1.956 1.00 29.62 204 GLU A O 1
ATOM 1510 N N . GLU A 1 205 ? -22.942 26.683 1.120 1.00 29.52 205 GLU A N 1
ATOM 1511 C CA . GLU A 1 205 ? -23.684 26.282 2.317 1.00 29.52 205 GLU A CA 1
ATOM 1512 C C . GLU A 1 205 ? -23.226 24.928 2.897 1.00 29.52 205 GLU A C 1
ATOM 1514 O O . GLU A 1 205 ? -23.992 23.974 2.982 1.00 29.52 205 GLU A O 1
ATOM 1519 N N . SER A 1 206 ? -21.972 24.824 3.357 1.00 30.53 206 SER A N 1
ATOM 1520 C CA . SER A 1 206 ? -21.658 24.091 4.604 1.00 30.53 206 SER A CA 1
ATOM 1521 C C . SER A 1 206 ? -20.196 24.288 5.042 1.00 30.53 206 SER A C 1
ATOM 1523 O O . SER A 1 206 ? -19.283 23.944 4.291 1.00 30.53 206 SER A O 1
ATOM 1525 N N . PRO A 1 207 ? -19.924 24.786 6.261 1.00 39.66 207 PRO A N 1
ATOM 1526 C CA . PRO A 1 207 ? -18.565 24.937 6.773 1.00 39.66 207 PRO A CA 1
ATOM 1527 C C . PRO A 1 207 ? -18.018 23.609 7.352 1.00 39.66 207 PRO A C 1
ATOM 1529 O O . PRO A 1 207 ? -18.770 22.836 7.945 1.00 39.66 207 PRO A O 1
ATOM 1532 N N . SER A 1 208 ? -16.690 23.402 7.269 1.00 41.62 208 SER A N 1
ATOM 1533 C CA . SER A 1 208 ? -15.824 22.414 7.979 1.00 41.62 208 SER A CA 1
ATOM 1534 C C . SER A 1 208 ? -15.493 21.044 7.315 1.00 41.62 208 SER A C 1
ATOM 1536 O O . SER A 1 208 ? -16.235 20.073 7.393 1.00 41.62 208 SER A O 1
ATOM 1538 N N . HIS A 1 209 ? -14.291 20.970 6.716 1.00 48.56 209 HIS A N 1
ATOM 1539 C CA . HIS A 1 209 ? -13.479 19.809 6.277 1.00 48.56 209 HIS A CA 1
ATOM 1540 C C . HIS A 1 209 ? -14.140 18.403 6.190 1.00 48.56 209 HIS A C 1
ATOM 1542 O O . HIS A 1 209 ? -14.095 17.647 7.178 1.00 48.56 209 HIS A O 1
ATOM 1548 N N . PRO A 1 210 ? -14.653 17.989 5.011 1.00 67.56 210 PRO A N 1
ATOM 1549 C CA . PRO A 1 210 ? -15.003 16.594 4.740 1.00 67.56 210 PRO A CA 1
ATOM 1550 C C . PRO A 1 210 ? -13.739 15.733 4.559 1.00 67.56 210 PRO A C 1
ATOM 1552 O O . PRO A 1 210 ? -12.832 16.084 3.807 1.00 67.56 210 PRO A O 1
ATOM 1555 N N . LEU A 1 211 ? -13.669 14.595 5.259 1.00 79.38 211 LEU A N 1
ATOM 1556 C CA . LEU A 1 211 ? -12.624 13.590 5.030 1.00 79.38 211 LEU A CA 1
ATOM 1557 C C . LEU A 1 211 ? -12.827 12.961 3.650 1.00 79.38 211 LEU A C 1
ATOM 1559 O O . LEU A 1 211 ? -13.951 12.584 3.326 1.00 79.38 211 LEU A O 1
ATOM 1563 N N . SER A 1 212 ? -11.758 12.830 2.869 1.00 81.19 212 SER A N 1
ATOM 1564 C CA . SER A 1 212 ? -11.789 12.174 1.556 1.00 81.19 212 SER A CA 1
ATOM 1565 C C . SER A 1 212 ? -11.085 10.820 1.613 1.00 81.19 212 SER A C 1
ATOM 1567 O O . SER A 1 212 ? -10.061 10.681 2.284 1.00 81.19 212 SER A O 1
ATOM 1569 N N . PHE A 1 213 ? -11.632 9.837 0.903 1.00 85.25 213 PHE A N 1
ATOM 1570 C CA . PHE A 1 213 ? -11.183 8.447 0.890 1.00 85.25 213 PHE A CA 1
ATOM 1571 C C . PHE A 1 213 ? -10.744 8.049 -0.515 1.00 85.25 213 PHE A C 1
ATOM 1573 O O . PHE A 1 213 ? -11.428 8.354 -1.496 1.00 85.25 213 PHE A O 1
ATOM 1580 N N . ARG A 1 214 ? -9.593 7.381 -0.620 1.00 81.81 214 ARG A N 1
ATOM 1581 C CA . ARG A 1 214 ? -8.996 7.032 -1.916 1.00 81.81 214 ARG A CA 1
ATOM 1582 C C . ARG A 1 214 ? -9.574 5.766 -2.517 1.00 81.81 214 ARG A C 1
ATOM 1584 O O . ARG A 1 214 ? -9.810 5.724 -3.718 1.00 81.81 214 ARG A O 1
ATOM 1591 N N . SER A 1 215 ? -9.795 4.767 -1.679 1.00 89.56 215 SER A N 1
ATOM 1592 C CA . SER A 1 215 ? -10.226 3.459 -2.140 1.00 89.56 215 SER A CA 1
ATOM 1593 C C . SER A 1 215 ? -11.240 2.859 -1.184 1.00 89.56 215 SER A C 1
ATOM 1595 O O . SER A 1 215 ? -11.181 3.069 0.034 1.00 89.56 215 SER A O 1
ATOM 1597 N N . LEU A 1 216 ? -12.144 2.076 -1.761 1.00 95.19 216 LEU A N 1
ATOM 1598 C CA . LEU A 1 216 ? -12.897 1.057 -1.054 1.00 95.19 216 LEU A CA 1
ATOM 1599 C C . LEU A 1 216 ? -12.076 -0.233 -1.091 1.00 95.19 216 LEU A C 1
ATOM 1601 O O . LEU A 1 216 ? -11.872 -0.823 -2.150 1.00 95.19 216 LEU A O 1
ATOM 1605 N N . VAL A 1 217 ? -11.552 -0.632 0.056 1.00 96.19 217 VAL A N 1
ATOM 1606 C CA . VAL A 1 217 ? -10.689 -1.798 0.209 1.00 96.19 217 VAL A CA 1
ATOM 1607 C C . VAL A 1 217 ? -11.506 -2.939 0.794 1.00 96.19 217 VAL A C 1
ATOM 1609 O O . VAL A 1 217 ? -12.172 -2.778 1.816 1.00 96.19 217 VAL A O 1
ATOM 1612 N N . PHE A 1 218 ? -11.425 -4.105 0.168 1.00 97.75 218 PHE A N 1
ATOM 1613 C CA . PHE A 1 218 ? -12.022 -5.332 0.671 1.00 97.75 218 PHE A CA 1
ATOM 1614 C C . PHE A 1 218 ? -10.917 -6.291 1.097 1.00 97.75 218 PHE A C 1
ATOM 1616 O O . PHE A 1 218 ? -10.234 -6.874 0.254 1.00 97.75 218 PHE A O 1
ATOM 1623 N N . GLU A 1 219 ? -10.773 -6.497 2.403 1.00 96.06 219 GLU A N 1
ATOM 1624 C CA . GLU A 1 219 ? -10.016 -7.621 2.946 1.00 96.06 219 GLU A CA 1
ATOM 1625 C C . GLU A 1 219 ? -10.951 -8.836 2.898 1.00 96.06 219 GLU A C 1
ATOM 1627 O O . GLU A 1 219 ? -11.793 -9.042 3.767 1.00 96.06 219 GLU A O 1
ATOM 1632 N N . THR A 1 220 ? -10.888 -9.603 1.812 1.00 97.31 220 THR A N 1
ATOM 1633 C CA . THR A 1 220 ? -11.943 -10.578 1.472 1.00 97.31 220 THR A CA 1
ATOM 1634 C C . THR A 1 220 ? -11.962 -11.820 2.363 1.00 97.31 220 THR A C 1
ATOM 1636 O O . THR A 1 220 ? -12.985 -12.496 2.457 1.00 97.31 220 THR A O 1
ATOM 1639 N N . THR A 1 221 ? -10.843 -12.148 3.011 1.00 97.44 221 THR A N 1
ATOM 1640 C CA . THR A 1 221 ? -10.671 -13.341 3.852 1.00 97.44 221 THR A CA 1
ATOM 1641 C C . THR A 1 221 ? -9.481 -13.170 4.798 1.00 97.44 221 THR A C 1
ATOM 1643 O O . THR A 1 221 ? -8.561 -12.423 4.480 1.00 97.44 221 THR A O 1
ATOM 1646 N N . TYR A 1 222 ? -9.438 -13.905 5.914 1.00 96.69 222 TYR A N 1
ATOM 1647 C CA . TYR A 1 222 ? -8.217 -14.056 6.725 1.00 96.69 222 TYR A CA 1
ATOM 1648 C C . TYR A 1 222 ? -7.346 -15.259 6.309 1.00 96.69 222 TYR A C 1
ATOM 1650 O O . TYR A 1 222 ? -6.206 -15.403 6.764 1.00 96.69 222 TYR A O 1
ATOM 1658 N N . PHE A 1 223 ? -7.856 -16.142 5.443 1.00 97.88 223 PHE A N 1
ATOM 1659 C CA . PHE A 1 223 ? -7.119 -17.321 4.997 1.00 97.88 223 PHE A CA 1
ATOM 1660 C C . PHE A 1 223 ? -6.029 -16.945 3.990 1.00 97.88 223 PHE A C 1
ATOM 1662 O O . PHE A 1 223 ? -6.284 -16.242 3.016 1.00 97.88 223 PHE A O 1
ATOM 1669 N N . CYS A 1 224 ? -4.821 -17.465 4.201 1.00 98.00 224 CYS A N 1
ATOM 1670 C CA . CYS A 1 224 ? -3.700 -17.346 3.272 1.00 98.00 224 CYS A CA 1
ATOM 1671 C C . CYS A 1 224 ? -2.971 -18.690 3.170 1.00 98.00 224 CYS A C 1
ATOM 1673 O O . CYS A 1 224 ? -2.888 -19.438 4.144 1.00 98.00 224 CYS A O 1
ATOM 1675 N N . ASN A 1 225 ? -2.395 -18.985 2.007 1.00 97.06 225 ASN A N 1
ATOM 1676 C CA . ASN A 1 225 ? -1.518 -20.140 1.812 1.00 97.06 225 ASN A CA 1
ATOM 1677 C C . ASN A 1 225 ? -0.091 -19.922 2.359 1.00 97.06 225 ASN A C 1
ATOM 1679 O O . ASN A 1 225 ? 0.698 -20.863 2.355 1.00 97.06 225 ASN A O 1
ATOM 1683 N N . ALA A 1 226 ? 0.241 -18.713 2.822 1.00 97.44 226 ALA A N 1
ATOM 1684 C CA . ALA A 1 226 ? 1.537 -18.348 3.390 1.00 97.44 226 ALA A CA 1
ATOM 1685 C C . ALA A 1 226 ? 1.408 -17.894 4.855 1.00 97.44 226 ALA A C 1
ATOM 1687 O O . ALA A 1 226 ? 0.355 -17.425 5.291 1.00 97.44 226 ALA A O 1
ATOM 1688 N N . ARG A 1 227 ? 2.499 -18.011 5.623 1.00 97.00 227 ARG A N 1
ATOM 1689 C CA . ARG A 1 227 ? 2.592 -17.562 7.024 1.00 97.00 227 ARG A CA 1
ATOM 1690 C C . ARG A 1 227 ? 3.751 -16.570 7.185 1.00 97.00 227 ARG A C 1
ATOM 1692 O O . ARG A 1 227 ? 4.640 -16.762 7.999 1.00 97.00 227 ARG A O 1
ATOM 1699 N N . CYS A 1 228 ? 3.741 -15.497 6.397 1.00 96.44 228 CYS A N 1
ATOM 1700 C CA . CYS A 1 228 ? 4.822 -14.506 6.392 1.00 96.44 228 CYS A CA 1
ATOM 1701 C C . CYS A 1 228 ? 4.996 -13.850 7.774 1.00 96.44 228 CYS A C 1
ATOM 1703 O O . CYS A 1 228 ? 3.996 -13.501 8.420 1.00 96.44 228 CYS A O 1
ATOM 1705 N N . ASP A 1 229 ? 6.244 -13.639 8.197 1.00 95.62 229 ASP A N 1
ATOM 1706 C CA . ASP A 1 229 ? 6.585 -13.108 9.526 1.00 95.62 229 ASP A CA 1
ATOM 1707 C C . ASP A 1 229 ? 6.117 -11.665 9.737 1.00 95.62 229 ASP A C 1
ATOM 1709 O O . ASP A 1 229 ? 5.700 -11.307 10.833 1.00 95.62 229 ASP A O 1
ATOM 1713 N N . HIS A 1 230 ? 6.096 -10.841 8.687 1.00 93.88 230 HIS A N 1
ATOM 1714 C CA . HIS A 1 230 ? 5.673 -9.439 8.778 1.00 93.88 230 HIS A CA 1
ATOM 1715 C C . HIS A 1 230 ? 4.163 -9.214 8.588 1.00 93.88 230 HIS A C 1
ATOM 1717 O O . HIS A 1 230 ? 3.725 -8.067 8.507 1.00 93.88 230 HIS A O 1
ATOM 1723 N N . CYS A 1 231 ? 3.350 -10.269 8.462 1.00 94.25 231 CYS A N 1
ATOM 1724 C CA . CYS A 1 231 ? 1.924 -10.109 8.168 1.00 94.25 231 CYS A CA 1
ATOM 1725 C C . CYS A 1 231 ? 1.203 -9.392 9.319 1.00 94.25 231 CYS A C 1
ATOM 1727 O O . CYS A 1 231 ? 1.009 -9.954 10.404 1.00 94.25 231 CYS A O 1
ATOM 1729 N N . TYR A 1 232 ? 0.782 -8.156 9.060 1.00 89.50 232 TYR A N 1
ATOM 1730 C CA . TYR A 1 232 ? 0.224 -7.284 10.085 1.00 89.50 232 TYR A CA 1
ATOM 1731 C C . TYR A 1 232 ? -1.173 -7.734 10.544 1.00 89.50 232 TYR A C 1
ATOM 1733 O O . TYR A 1 232 ? -1.479 -7.647 11.727 1.00 89.50 232 TYR A O 1
ATOM 1741 N N . THR A 1 233 ? -1.986 -8.325 9.663 1.00 90.31 233 THR A N 1
ATOM 1742 C CA . THR A 1 233 ? -3.286 -8.933 10.015 1.00 90.31 233 THR A CA 1
ATOM 1743 C C . THR A 1 233 ? -3.178 -10.350 10.567 1.00 90.31 233 THR A C 1
ATOM 1745 O O . THR A 1 233 ? -4.183 -10.963 10.911 1.00 90.31 233 THR A O 1
ATOM 1748 N N . SER A 1 234 ? -1.965 -10.901 10.671 1.00 93.62 234 SER A N 1
ATOM 1749 C CA . SER A 1 234 ? -1.733 -12.278 11.116 1.00 93.62 234 SER A CA 1
ATOM 1750 C C . SER A 1 234 ? -2.504 -13.346 10.314 1.00 93.62 234 SER A C 1
ATOM 1752 O O . SER A 1 234 ? -2.740 -14.444 10.821 1.00 93.62 234 SER A O 1
ATOM 1754 N N . CYS A 1 235 ? -2.818 -13.082 9.040 1.00 95.50 235 CYS A N 1
ATOM 1755 C CA . CYS A 1 235 ? -3.443 -14.045 8.124 1.00 95.50 235 CYS A CA 1
ATOM 1756 C C . CYS A 1 235 ? -2.572 -15.288 7.899 1.00 95.50 235 CYS A C 1
ATOM 1758 O O . CYS A 1 235 ? -1.348 -15.232 8.031 1.00 95.50 235 CYS A O 1
ATOM 1760 N N . GLY A 1 236 ? -3.171 -16.422 7.547 1.00 96.75 236 GLY A N 1
ATOM 1761 C CA . GLY A 1 236 ? -2.415 -17.660 7.354 1.00 96.75 236 GLY A CA 1
ATOM 1762 C C . GLY A 1 236 ? -3.288 -18.898 7.181 1.00 96.75 236 GLY A C 1
ATOM 1763 O O . GLY A 1 236 ? -4.516 -18.786 7.157 1.00 96.75 236 GLY A O 1
ATOM 1764 N N . PRO A 1 237 ? -2.672 -20.089 7.092 1.00 95.50 237 PRO A N 1
ATOM 1765 C CA . PRO A 1 237 ? -3.409 -21.327 6.856 1.00 95.50 237 PRO A CA 1
ATOM 1766 C C . PRO A 1 237 ? -4.316 -21.721 8.031 1.00 95.50 237 PRO A C 1
ATOM 1768 O O . PRO A 1 237 ? -5.361 -22.343 7.823 1.00 95.50 237 PRO A O 1
ATOM 1771 N N . ASP A 1 238 ? -3.938 -21.292 9.239 1.00 93.62 238 ASP A N 1
ATOM 1772 C CA . ASP A 1 238 ? -4.644 -21.573 10.496 1.00 93.62 238 ASP A CA 1
ATOM 1773 C C . ASP A 1 238 ? -5.444 -20.360 11.011 1.00 93.62 238 ASP A C 1
ATOM 1775 O O . ASP A 1 238 ? -5.876 -20.344 12.160 1.00 93.62 238 ASP A O 1
ATOM 1779 N N . ALA A 1 239 ? -5.602 -19.314 10.190 1.00 92.50 239 ALA A N 1
ATOM 1780 C CA . ALA A 1 239 ? -6.425 -18.156 10.532 1.00 92.50 239 ALA A CA 1
ATOM 1781 C C . ALA A 1 239 ? -7.930 -18.473 10.421 1.00 92.50 239 ALA A C 1
ATOM 1783 O O . ALA A 1 239 ? -8.328 -19.531 9.920 1.00 92.50 239 ALA A O 1
ATOM 1784 N N . SER A 1 240 ? -8.766 -17.531 10.873 1.00 91.69 240 SER A N 1
ATOM 1785 C CA . SER A 1 240 ? -10.223 -17.599 10.712 1.00 91.69 240 SER A CA 1
ATOM 1786 C C . SER A 1 240 ? -10.608 -17.881 9.253 1.00 91.69 240 SER A C 1
ATOM 1788 O O . SER A 1 240 ? -9.962 -17.420 8.309 1.00 91.69 240 SER A O 1
ATOM 1790 N N . ARG A 1 241 ? -11.678 -18.660 9.070 1.00 93.19 241 ARG A N 1
ATOM 1791 C CA . ARG A 1 241 ? -12.271 -18.950 7.754 1.00 93.19 241 ARG A CA 1
ATOM 1792 C C . ARG A 1 241 ? -13.368 -17.957 7.373 1.00 93.19 241 ARG A C 1
ATOM 1794 O O . ARG A 1 241 ? -14.012 -18.148 6.343 1.00 93.19 241 ARG A O 1
ATOM 1801 N N . GLU A 1 242 ? -13.565 -16.918 8.184 1.00 94.62 242 GLU A N 1
ATOM 1802 C CA . GLU A 1 242 ? -14.409 -15.778 7.838 1.00 94.62 242 GLU A CA 1
ATOM 1803 C C . GLU A 1 242 ? -13.962 -15.157 6.515 1.00 94.62 242 GLU A C 1
ATOM 1805 O O . GLU A 1 242 ? -12.773 -15.107 6.159 1.00 94.62 242 GLU A O 1
ATOM 1810 N N . ARG A 1 243 ? -14.970 -14.738 5.759 1.00 95.88 243 ARG A N 1
ATOM 1811 C CA . ARG A 1 243 ? -14.832 -14.190 4.422 1.00 95.88 243 ARG A CA 1
ATOM 1812 C C . ARG A 1 243 ? -16.056 -13.356 4.097 1.00 95.88 243 ARG A C 1
ATOM 1814 O O . ARG A 1 243 ? -17.168 -13.701 4.503 1.00 95.88 243 ARG A O 1
ATOM 1821 N N . LEU A 1 244 ? -15.846 -12.339 3.278 1.00 97.81 244 LEU A N 1
ATOM 1822 C CA . LEU A 1 244 ? -16.942 -11.580 2.703 1.00 97.81 244 LEU A CA 1
ATOM 1823 C C . LEU A 1 244 ? -17.664 -12.414 1.645 1.00 97.81 244 LEU A C 1
ATOM 1825 O O . LEU A 1 244 ? -17.037 -13.082 0.817 1.00 97.81 244 LEU A O 1
ATOM 1829 N N . SER A 1 245 ? -18.994 -12.362 1.659 1.00 98.06 245 SER A N 1
ATOM 1830 C CA . SER A 1 245 ? -19.798 -12.945 0.590 1.00 98.06 245 SER A CA 1
ATOM 1831 C C . SER A 1 245 ? -19.758 -12.055 -0.658 1.00 98.06 245 SER A C 1
ATOM 1833 O O . SER A 1 245 ? -19.567 -10.840 -0.573 1.00 98.06 245 SER A O 1
ATOM 1835 N N . VAL A 1 246 ? -19.963 -12.648 -1.839 1.00 98.62 246 VAL A N 1
ATOM 1836 C CA . VAL A 1 246 ? -20.076 -11.878 -3.092 1.00 98.62 246 VAL A CA 1
ATOM 1837 C C . VAL A 1 246 ? -21.213 -10.856 -2.995 1.00 98.62 246 VAL A C 1
ATOM 1839 O O . VAL A 1 246 ? -21.047 -9.724 -3.438 1.00 98.62 246 VAL A O 1
ATOM 1842 N N . ASP A 1 247 ? -22.342 -11.228 -2.393 1.00 98.56 247 ASP A N 1
ATOM 1843 C CA . ASP A 1 247 ? -23.519 -10.362 -2.308 1.00 98.56 247 ASP A CA 1
ATOM 1844 C C . ASP A 1 247 ? -23.310 -9.180 -1.353 1.00 98.56 247 ASP A C 1
ATOM 1846 O O . ASP A 1 247 ? -23.714 -8.062 -1.676 1.00 98.56 247 ASP A O 1
ATOM 1850 N N . ASP A 1 248 ? -22.602 -9.383 -0.236 1.00 98.31 248 ASP A N 1
ATOM 1851 C CA . ASP A 1 248 ? -22.203 -8.285 0.651 1.00 98.31 248 ASP A CA 1
ATOM 1852 C C . ASP A 1 248 ? -21.311 -7.283 -0.078 1.00 98.31 248 ASP A C 1
ATOM 1854 O O . ASP A 1 248 ? -21.583 -6.084 -0.064 1.00 98.31 248 ASP A O 1
ATOM 1858 N N . VAL A 1 249 ? -20.282 -7.768 -0.776 1.00 98.56 249 VAL A N 1
ATOM 1859 C CA . VAL A 1 249 ? -19.369 -6.904 -1.536 1.00 98.56 249 VAL A CA 1
ATOM 1860 C C . VAL A 1 249 ? -20.117 -6.134 -2.623 1.00 98.56 249 VAL A C 1
ATOM 1862 O O . VAL A 1 249 ? -19.926 -4.926 -2.762 1.00 98.56 249 VAL A O 1
ATOM 1865 N N . ARG A 1 250 ? -21.011 -6.798 -3.367 1.00 98.62 250 ARG A N 1
ATOM 1866 C CA . ARG A 1 250 ? -21.838 -6.154 -4.398 1.00 98.62 250 ARG A CA 1
ATOM 1867 C C . ARG A 1 250 ? -22.676 -5.016 -3.832 1.00 98.62 250 ARG A C 1
ATOM 1869 O O . ARG A 1 250 ? -22.672 -3.922 -4.399 1.00 98.62 250 ARG A O 1
ATOM 1876 N N . ARG A 1 251 ? -23.352 -5.269 -2.711 1.00 98.44 251 ARG A N 1
ATOM 1877 C CA . ARG A 1 251 ? -24.174 -4.274 -2.023 1.00 98.44 251 ARG A CA 1
ATOM 1878 C C . ARG A 1 251 ? -23.337 -3.096 -1.530 1.00 98.44 251 ARG A C 1
ATOM 1880 O O . ARG A 1 251 ? -23.712 -1.954 -1.765 1.00 98.44 251 ARG A O 1
ATOM 1887 N N . VAL A 1 252 ? -22.187 -3.347 -0.905 1.00 98.44 252 VAL A N 1
ATOM 1888 C CA . VAL A 1 252 ? -21.301 -2.271 -0.429 1.00 98.44 252 VAL A CA 1
ATOM 1889 C C . VAL A 1 252 ? -20.783 -1.425 -1.597 1.00 98.44 252 VAL A C 1
ATOM 1891 O O . VAL A 1 252 ? -20.738 -0.202 -1.484 1.00 98.44 252 VAL A O 1
ATOM 1894 N N . ILE A 1 253 ? -20.436 -2.036 -2.736 1.00 98.44 253 ILE A N 1
ATOM 1895 C CA . ILE A 1 253 ? -20.058 -1.300 -3.955 1.00 98.44 253 ILE A CA 1
ATOM 1896 C C . ILE A 1 253 ? -21.221 -0.423 -4.441 1.00 98.44 253 ILE A C 1
ATOM 1898 O O . ILE A 1 253 ? -20.997 0.738 -4.786 1.00 98.44 253 ILE A O 1
ATOM 1902 N N . ASP A 1 254 ? -22.450 -0.952 -4.452 1.00 98.19 254 ASP A N 1
ATOM 1903 C CA . ASP A 1 254 ? -23.650 -0.192 -4.825 1.00 98.19 254 ASP A CA 1
ATOM 1904 C C . ASP A 1 254 ? -23.841 1.028 -3.916 1.00 98.19 254 ASP A C 1
ATOM 1906 O O . ASP A 1 254 ? -23.993 2.146 -4.410 1.00 98.19 254 ASP A O 1
ATOM 1910 N N . GLU A 1 255 ? -23.742 0.849 -2.600 1.00 97.19 255 GLU A N 1
ATOM 1911 C CA . GLU A 1 255 ? -23.817 1.938 -1.618 1.00 97.19 255 GLU A CA 1
ATOM 1912 C C . GLU A 1 255 ? -22.680 2.962 -1.816 1.00 97.19 255 GLU A C 1
ATOM 1914 O O . GLU A 1 255 ? -22.904 4.176 -1.808 1.00 97.19 255 GLU A O 1
ATOM 1919 N N . ALA A 1 256 ? -21.462 2.492 -2.093 1.00 96.00 256 ALA A N 1
ATOM 1920 C CA . ALA A 1 256 ? -20.291 3.328 -2.338 1.00 96.00 256 ALA A CA 1
ATOM 1921 C C . ALA A 1 256 ? -20.402 4.190 -3.609 1.00 96.00 256 ALA A C 1
ATOM 1923 O O . ALA A 1 256 ? -19.717 5.215 -3.719 1.00 96.00 256 ALA A O 1
ATOM 1924 N N . THR A 1 257 ? -21.272 3.846 -4.569 1.00 94.50 257 THR A N 1
ATOM 1925 C CA . THR A 1 257 ? -21.548 4.724 -5.724 1.00 94.50 257 THR A CA 1
ATOM 1926 C C . THR A 1 257 ? -22.087 6.088 -5.288 1.00 94.50 257 THR A C 1
ATOM 1928 O O . THR A 1 257 ? -21.752 7.091 -5.918 1.00 94.50 257 THR A O 1
ATOM 1931 N N . GLN A 1 258 ? -22.807 6.142 -4.164 1.00 91.25 258 GLN A N 1
ATOM 1932 C CA . GLN A 1 258 ? -23.476 7.341 -3.656 1.00 91.25 258 GLN A CA 1
ATOM 1933 C C . GLN A 1 258 ? -22.600 8.197 -2.729 1.00 91.25 258 GLN A C 1
ATOM 1935 O O . GLN A 1 258 ? -23.022 9.270 -2.308 1.00 91.25 258 GLN A O 1
ATOM 1940 N N . LEU A 1 259 ? -21.377 7.757 -2.406 1.00 89.00 259 LEU A N 1
ATOM 1941 C CA . LEU A 1 259 ? -20.465 8.504 -1.539 1.00 89.00 259 LEU A CA 1
ATOM 1942 C C . LEU A 1 259 ? -19.663 9.545 -2.346 1.00 89.00 259 LEU A C 1
ATOM 1944 O O . LEU A 1 259 ? -18.827 9.151 -3.167 1.00 89.00 259 LEU A O 1
ATOM 1948 N N . PRO A 1 260 ? -19.870 10.861 -2.123 1.00 84.19 260 PRO A N 1
ATOM 1949 C CA . PRO A 1 260 ? -19.210 11.915 -2.903 1.00 84.19 260 PRO A CA 1
ATOM 1950 C C . PRO A 1 260 ? -17.741 12.127 -2.512 1.00 84.19 260 PRO A C 1
ATOM 1952 O O . PRO A 1 260 ? -16.952 12.639 -3.300 1.00 84.19 260 PRO A O 1
ATOM 1955 N N . ASN A 1 261 ? -17.364 11.735 -1.296 1.00 84.69 261 ASN A N 1
ATOM 1956 C CA . ASN A 1 261 ? -16.018 11.870 -0.741 1.00 84.69 261 ASN A CA 1
ATOM 1957 C C . ASN A 1 261 ? -15.167 10.596 -0.892 1.00 84.69 261 ASN A C 1
ATOM 1959 O O . ASN A 1 261 ? -14.090 10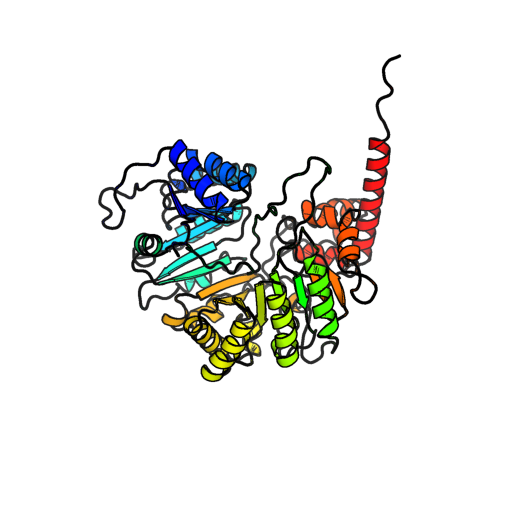.517 -0.304 1.00 84.69 261 ASN A O 1
ATOM 1963 N N . LEU A 1 262 ? -15.645 9.602 -1.647 1.00 87.00 262 LEU A N 1
ATOM 1964 C CA . LEU A 1 262 ? -14.930 8.366 -1.954 1.00 87.00 262 LEU A CA 1
ATOM 1965 C C . LEU A 1 262 ? -14.585 8.337 -3.443 1.00 87.00 262 LEU A C 1
ATOM 1967 O O . LEU A 1 262 ? -15.473 8.359 -4.301 1.00 87.00 262 LEU A O 1
ATOM 1971 N N . ALA A 1 263 ? -13.293 8.261 -3.754 1.00 85.88 263 ALA A N 1
ATOM 1972 C CA . ALA A 1 263 ? -12.855 8.036 -5.121 1.00 85.88 263 ALA A CA 1
ATOM 1973 C C . ALA A 1 263 ? -13.314 6.652 -5.611 1.00 85.88 263 ALA A C 1
ATOM 1975 O O . ALA A 1 263 ? -13.387 5.687 -4.849 1.00 85.88 263 ALA A O 1
ATOM 1976 N N . LYS A 1 264 ? -13.658 6.567 -6.901 1.00 88.81 264 LYS A N 1
ATOM 1977 C CA . LYS A 1 264 ? -14.173 5.346 -7.534 1.00 88.81 264 LYS A CA 1
ATOM 1978 C C . LYS A 1 264 ? -13.047 4.360 -7.840 1.00 88.81 264 LYS A C 1
ATOM 1980 O O . LYS A 1 264 ? -12.787 4.044 -8.995 1.00 88.81 264 LYS A O 1
ATOM 1985 N N . ASN A 1 265 ? -12.391 3.895 -6.784 1.00 89.44 265 ASN A N 1
ATOM 1986 C CA . ASN A 1 265 ? -11.393 2.844 -6.833 1.00 89.44 265 ASN A CA 1
ATOM 1987 C C . ASN A 1 265 ? -11.712 1.737 -5.818 1.00 89.44 265 ASN A C 1
ATOM 1989 O O . ASN A 1 265 ? -11.981 2.024 -4.648 1.00 89.44 265 ASN A O 1
ATOM 1993 N N . CYS A 1 266 ? -11.687 0.487 -6.272 1.00 94.25 266 CYS A N 1
ATOM 1994 C CA . CYS A 1 266 ? -11.803 -0.701 -5.439 1.00 94.25 266 CYS A CA 1
ATOM 1995 C C . CYS A 1 266 ? -10.464 -1.440 -5.379 1.00 94.25 266 CYS A C 1
ATOM 1997 O O . CYS A 1 266 ? -9.840 -1.720 -6.404 1.00 94.25 266 CYS A O 1
ATOM 1999 N N . HIS A 1 267 ? -10.051 -1.818 -4.172 1.00 94.75 267 HIS A N 1
ATOM 2000 C CA . HIS A 1 267 ? -8.844 -2.609 -3.948 1.00 94.75 267 HIS A CA 1
ATOM 2001 C C . HIS A 1 267 ? -9.208 -3.905 -3.234 1.00 94.75 267 HIS A C 1
ATOM 2003 O O . HIS A 1 267 ? -9.717 -3.887 -2.117 1.00 94.75 267 HIS A O 1
ATOM 2009 N N . PHE A 1 268 ? -8.941 -5.039 -3.870 1.00 97.00 268 PHE A N 1
ATOM 2010 C CA . PHE A 1 268 ? -9.185 -6.350 -3.279 1.00 97.00 268 PHE A CA 1
ATOM 2011 C C . PHE A 1 268 ? -7.900 -6.942 -2.699 1.00 97.00 268 PHE A C 1
ATOM 2013 O O . PHE A 1 268 ? -6.894 -7.106 -3.392 1.00 97.00 268 PHE A O 1
ATOM 2020 N N . ALA A 1 269 ? -7.961 -7.269 -1.415 1.00 94.75 269 ALA A N 1
ATOM 2021 C CA . ALA A 1 269 ? -6.897 -7.866 -0.626 1.00 94.75 269 ALA A CA 1
ATOM 2022 C C . ALA A 1 269 ? -7.507 -8.910 0.338 1.00 94.75 269 ALA A C 1
ATOM 2024 O O . ALA A 1 269 ? -8.542 -9.525 0.045 1.00 94.75 269 ALA A O 1
ATOM 2025 N N . GLY A 1 270 ? -6.868 -9.159 1.475 1.00 86.19 270 GLY A N 1
ATOM 2026 C CA . GLY A 1 270 ? -7.147 -10.268 2.387 1.00 86.19 270 GLY A CA 1
ATOM 2027 C C . GLY A 1 270 ? -5.897 -11.105 2.608 1.00 86.19 270 GLY A C 1
ATOM 2028 O O . GLY A 1 270 ? -4.848 -10.827 2.031 1.00 86.19 270 GLY A O 1
ATOM 2029 N N . GLY A 1 271 ? -6.024 -12.180 3.388 1.00 93.88 271 GLY A N 1
ATOM 2030 C CA . GLY A 1 271 ? -4.964 -13.171 3.532 1.00 93.88 271 GLY A CA 1
ATOM 2031 C C . GLY A 1 271 ? -4.380 -13.546 2.169 1.00 93.88 271 GLY A C 1
ATOM 2032 O O . GLY A 1 271 ? -3.237 -13.212 1.881 1.00 93.88 271 GLY A O 1
ATOM 2033 N N . GLU A 1 272 ? -5.161 -14.191 1.306 1.00 97.69 272 GLU A N 1
ATOM 2034 C CA . GLU A 1 272 ? -4.885 -14.239 -0.133 1.00 97.69 272 GLU A CA 1
ATOM 2035 C C . GLU A 1 272 ? -6.201 -14.354 -0.917 1.00 97.69 272 GLU A C 1
ATOM 2037 O O . GLU A 1 272 ? -6.764 -15.443 -1.063 1.00 97.69 272 GLU A O 1
ATOM 2042 N N . ALA A 1 273 ? -6.689 -13.227 -1.447 1.00 97.56 273 ALA A N 1
ATOM 2043 C CA . ALA A 1 273 ? -7.960 -13.152 -2.175 1.00 97.56 273 ALA A CA 1
ATOM 2044 C C . ALA A 1 273 ? -8.006 -14.089 -3.392 1.00 97.56 273 ALA A C 1
ATOM 2046 O O . ALA A 1 273 ? -9.048 -14.667 -3.712 1.00 97.56 273 ALA A O 1
ATOM 2047 N N . THR A 1 274 ? -6.867 -14.281 -4.069 1.00 98.06 274 THR A N 1
ATOM 2048 C CA . THR A 1 274 ? -6.806 -15.062 -5.314 1.00 98.06 274 THR A CA 1
ATOM 2049 C C . THR A 1 274 ? -6.974 -16.569 -5.105 1.00 98.06 274 THR A C 1
ATOM 2051 O O . THR A 1 274 ? -7.154 -17.303 -6.079 1.00 98.06 274 THR A O 1
ATOM 2054 N N . ILE A 1 275 ? -7.003 -17.046 -3.853 1.00 97.38 275 ILE A N 1
ATOM 2055 C CA . ILE A 1 275 ? -7.439 -18.412 -3.524 1.00 97.38 275 ILE A CA 1
ATOM 2056 C C . ILE A 1 275 ? -8.902 -18.620 -3.938 1.00 97.38 275 ILE A C 1
ATOM 2058 O O . ILE A 1 275 ? -9.238 -19.657 -4.512 1.00 97.38 275 ILE A O 1
ATOM 2062 N N . TYR A 1 276 ? -9.762 -17.622 -3.723 1.00 97.81 276 TYR A N 1
ATOM 2063 C CA . TYR A 1 276 ? -11.190 -17.667 -4.052 1.00 97.81 276 TYR A CA 1
ATOM 2064 C C . TYR A 1 276 ? -11.468 -17.022 -5.414 1.00 97.81 276 TYR A C 1
ATOM 2066 O O . TYR A 1 276 ? -12.322 -16.150 -5.563 1.00 97.81 276 TYR A O 1
ATOM 2074 N N . TRP A 1 277 ? -10.731 -17.472 -6.434 1.00 98.44 277 TRP A N 1
ATOM 2075 C CA . TRP A 1 277 ? -10.671 -16.834 -7.752 1.00 98.44 277 TRP A CA 1
ATOM 2076 C C . TRP A 1 277 ? -12.044 -16.524 -8.368 1.00 98.44 277 TRP A C 1
ATOM 2078 O O . TRP A 1 277 ? -12.278 -15.415 -8.830 1.00 98.44 277 TRP A O 1
ATOM 2088 N N . HIS A 1 278 ? -12.975 -17.483 -8.365 1.00 98.38 278 HIS A N 1
ATOM 2089 C CA . HIS A 1 278 ? -14.297 -17.296 -8.976 1.00 98.38 278 HIS A CA 1
ATOM 2090 C C . HIS A 1 278 ? -15.148 -16.226 -8.266 1.00 98.38 278 HIS A C 1
ATOM 2092 O O . HIS A 1 278 ? -15.906 -15.506 -8.912 1.00 98.38 278 HIS A O 1
ATOM 2098 N N . GLU A 1 279 ? -15.036 -16.112 -6.944 1.00 98.44 279 GLU A N 1
ATOM 2099 C CA . GLU A 1 279 ? -15.750 -15.095 -6.163 1.00 98.44 279 GLU A CA 1
ATOM 2100 C C . GLU A 1 279 ? -15.111 -13.721 -6.371 1.00 98.44 279 GLU A C 1
ATOM 2102 O O . GLU A 1 279 ? -15.818 -12.767 -6.692 1.00 98.44 279 GLU A O 1
ATOM 2107 N N . LEU A 1 280 ? -13.776 -13.648 -6.320 1.00 98.56 280 LEU A N 1
ATOM 2108 C CA . LEU A 1 280 ? -13.014 -12.432 -6.610 1.00 98.56 280 LEU A CA 1
ATOM 2109 C C . LEU A 1 280 ? -13.363 -11.859 -7.993 1.00 98.56 280 LEU A C 1
ATOM 2111 O O . LEU A 1 280 ? -13.651 -10.672 -8.116 1.00 98.56 280 LEU A O 1
ATOM 2115 N N . MET A 1 281 ? -13.407 -12.701 -9.031 1.00 98.69 281 MET A N 1
ATOM 2116 C CA . MET A 1 281 ? -13.760 -12.271 -10.389 1.00 98.69 281 MET A CA 1
ATOM 2117 C C . MET A 1 281 ? -15.176 -11.686 -10.477 1.00 98.69 281 MET A C 1
ATOM 2119 O O . MET A 1 281 ? -15.390 -10.711 -11.193 1.00 98.69 281 MET A O 1
ATOM 2123 N N . GLN A 1 282 ? -16.140 -12.237 -9.732 1.00 98.69 282 GLN A N 1
ATOM 2124 C CA . GLN A 1 282 ? -17.500 -11.690 -9.679 1.00 98.69 282 GLN A CA 1
ATOM 2125 C C . GLN A 1 282 ? -17.562 -10.332 -8.975 1.00 98.69 282 GLN A C 1
ATOM 2127 O O . GLN A 1 282 ? -18.320 -9.462 -9.404 1.00 98.69 282 GLN A O 1
ATOM 2132 N N . MET A 1 283 ? -16.788 -10.160 -7.901 1.00 98.56 283 MET A N 1
ATOM 2133 C CA . MET A 1 283 ? -16.700 -8.901 -7.161 1.00 98.56 283 MET A CA 1
ATOM 2134 C C . MET A 1 283 ? -16.053 -7.802 -8.018 1.00 98.56 283 MET A C 1
ATOM 2136 O O . MET A 1 283 ? -16.616 -6.716 -8.149 1.00 98.56 283 MET A O 1
ATOM 2140 N N . LEU A 1 284 ? -14.928 -8.114 -8.671 1.00 98.44 284 LEU A N 1
ATOM 2141 C CA . LEU A 1 284 ? -14.223 -7.215 -9.591 1.00 98.44 284 LEU A CA 1
ATOM 2142 C C . LEU A 1 284 ? -15.108 -6.793 -10.770 1.00 98.44 284 LEU A C 1
ATOM 2144 O O . LEU A 1 284 ? -15.235 -5.603 -11.050 1.00 98.44 284 LEU A O 1
ATOM 2148 N N . ALA A 1 285 ? -15.775 -7.752 -11.423 1.00 98.56 285 ALA A N 1
ATOM 2149 C CA . ALA A 1 285 ? -16.679 -7.465 -12.537 1.00 98.56 285 ALA A CA 1
ATOM 2150 C C . ALA A 1 285 ? -17.841 -6.547 -12.123 1.00 98.56 285 ALA A C 1
ATOM 2152 O O . ALA A 1 285 ? -18.276 -5.697 -12.898 1.00 98.56 285 ALA A O 1
ATOM 2153 N N . HIS A 1 286 ? -18.341 -6.694 -10.892 1.00 98.62 286 HIS A N 1
ATOM 2154 C CA . HIS A 1 286 ? -19.384 -5.814 -10.368 1.00 98.62 286 HIS A CA 1
ATOM 2155 C C . HIS A 1 286 ? -18.868 -4.396 -10.121 1.00 98.62 286 HIS A C 1
ATOM 2157 O O . HIS A 1 286 ? -19.545 -3.446 -10.506 1.00 98.62 286 HIS A O 1
ATOM 2163 N N . ALA A 1 287 ? -17.677 -4.246 -9.533 1.00 97.38 287 ALA A N 1
ATOM 2164 C CA . ALA A 1 287 ? -17.031 -2.947 -9.339 1.00 97.38 287 ALA A CA 1
ATOM 2165 C C . ALA A 1 287 ? -16.815 -2.207 -10.672 1.00 97.38 287 ALA A C 1
ATOM 2167 O O . ALA A 1 287 ? -17.233 -1.053 -10.806 1.00 97.38 287 ALA A O 1
ATOM 2168 N N . ASP A 1 288 ? -16.267 -2.896 -11.678 1.00 96.38 288 ASP A N 1
ATOM 2169 C CA . ASP A 1 288 ? -16.031 -2.345 -13.022 1.00 96.38 288 ASP A CA 1
ATOM 2170 C C . ASP A 1 288 ? -17.343 -1.868 -13.671 1.00 96.38 288 ASP A C 1
ATOM 2172 O O . ASP A 1 288 ? -17.440 -0.737 -14.150 1.00 96.38 288 ASP A O 1
ATOM 2176 N N . ALA A 1 289 ? -18.418 -2.657 -13.551 1.00 97.75 289 ALA A N 1
ATOM 2177 C CA . ALA A 1 289 ? -19.744 -2.290 -14.053 1.00 97.75 289 ALA A CA 1
ATOM 2178 C C . ALA A 1 289 ? -20.365 -1.047 -13.372 1.00 97.75 289 ALA A C 1
ATOM 2180 O O . ALA A 1 289 ? -21.296 -0.459 -13.923 1.00 97.75 289 ALA A O 1
ATOM 2181 N N . ARG A 1 290 ? -19.878 -0.636 -12.189 1.00 97.12 290 ARG A N 1
ATOM 2182 C CA . ARG A 1 290 ? -20.269 0.614 -11.497 1.00 97.12 290 ARG A CA 1
ATOM 2183 C C . ARG A 1 290 ? -19.316 1.781 -11.770 1.00 97.12 290 ARG A C 1
ATOM 2185 O O . ARG A 1 290 ? -19.481 2.850 -11.182 1.00 97.12 290 ARG A O 1
ATOM 2192 N N . GLY A 1 291 ? -18.332 1.597 -12.647 1.00 92.56 291 GLY A N 1
ATOM 2193 C CA . GLY A 1 291 ? -17.342 2.618 -12.975 1.00 92.56 291 GLY A CA 1
ATOM 2194 C C . GLY A 1 291 ? -16.246 2.781 -11.922 1.00 92.56 291 GLY A C 1
ATOM 2195 O O . GLY A 1 291 ? -15.616 3.838 -11.878 1.00 92.56 291 GLY A O 1
ATOM 2196 N N . PHE A 1 292 ? -16.021 1.774 -11.071 1.00 90.50 292 PHE A N 1
ATOM 2197 C CA . PHE A 1 292 ? -14.822 1.726 -10.236 1.00 90.50 292 PHE A CA 1
ATOM 2198 C C . PHE A 1 292 ? -13.640 1.184 -11.043 1.00 90.50 292 PHE A C 1
ATOM 2200 O O . PHE A 1 292 ? -13.783 0.220 -11.792 1.00 90.50 292 PHE A O 1
ATOM 2207 N N . SER A 1 293 ? -12.457 1.769 -10.854 1.00 89.19 293 SER A N 1
ATOM 2208 C CA . SER A 1 293 ? -11.207 1.088 -11.192 1.00 89.19 293 SER A CA 1
ATOM 2209 C C . SER A 1 293 ? -10.940 -0.036 -10.195 1.00 89.19 293 SER A C 1
ATOM 2211 O O . SER A 1 293 ? -11.358 0.047 -9.040 1.00 89.19 293 SER A O 1
ATOM 2213 N N . ASN A 1 294 ? -10.229 -1.071 -10.641 1.00 91.06 294 ASN A N 1
ATOM 2214 C CA . ASN A 1 294 ? -9.884 -2.210 -9.804 1.00 91.06 294 ASN A CA 1
ATOM 2215 C C . ASN A 1 294 ? -8.367 -2.382 -9.662 1.00 91.06 294 ASN A C 1
ATOM 2217 O O . ASN A 1 294 ? -7.622 -2.374 -10.652 1.00 91.06 294 ASN A O 1
ATOM 2221 N N . ALA A 1 295 ? -7.942 -2.658 -8.433 1.00 92.88 295 ALA A N 1
ATOM 2222 C CA . ALA A 1 295 ? -6.610 -3.134 -8.085 1.00 92.88 295 ALA A CA 1
ATOM 2223 C C . ALA A 1 295 ? -6.701 -4.372 -7.181 1.00 92.88 295 ALA A C 1
ATOM 2225 O O . ALA A 1 295 ? -7.690 -4.572 -6.469 1.00 92.88 295 ALA A O 1
ATOM 2226 N N . ILE A 1 296 ? -5.658 -5.205 -7.197 1.00 96.31 296 ILE A N 1
ATOM 2227 C CA . ILE A 1 296 ? -5.534 -6.332 -6.265 1.00 96.31 296 ILE A CA 1
ATOM 2228 C C . ILE A 1 296 ? -4.161 -6.352 -5.595 1.00 96.31 296 ILE A C 1
ATOM 2230 O O . ILE A 1 296 ? -3.168 -5.975 -6.221 1.00 96.31 296 ILE A O 1
ATOM 2234 N N . THR A 1 297 ? -4.102 -6.875 -4.371 1.00 96.50 297 THR A N 1
ATOM 2235 C CA . THR A 1 297 ? -2.854 -7.310 -3.726 1.00 96.50 297 THR A CA 1
ATOM 2236 C C . THR A 1 297 ? -2.818 -8.830 -3.648 1.00 96.50 297 THR A C 1
ATOM 2238 O O . THR A 1 297 ? -3.799 -9.457 -3.252 1.00 96.50 297 THR A O 1
ATOM 2241 N N . THR A 1 298 ? -1.699 -9.438 -4.044 1.00 98.31 298 THR A N 1
ATOM 2242 C CA . THR A 1 298 ? -1.533 -10.898 -4.054 1.00 98.31 298 THR A CA 1
ATOM 2243 C C . THR A 1 298 ? -0.076 -11.301 -3.836 1.00 98.31 298 THR A C 1
ATOM 2245 O O . THR A 1 298 ? 0.851 -10.597 -4.236 1.00 98.31 298 THR A O 1
ATOM 2248 N N . ASN A 1 299 ? 0.140 -12.475 -3.250 1.00 97.81 299 ASN A N 1
ATOM 2249 C CA . ASN A 1 299 ? 1.430 -13.158 -3.197 1.00 97.81 299 ASN A CA 1
ATOM 2250 C C . ASN A 1 299 ? 1.771 -13.881 -4.517 1.00 97.81 299 ASN A C 1
ATOM 2252 O O . ASN A 1 299 ? 2.897 -14.331 -4.710 1.00 97.81 299 ASN A O 1
ATOM 2256 N N . GLY A 1 300 ? 0.812 -13.992 -5.446 1.00 97.88 300 GLY A N 1
ATOM 2257 C CA . GLY A 1 300 ? 1.040 -14.499 -6.798 1.00 97.88 300 GLY A CA 1
ATOM 2258 C C . GLY A 1 300 ? 1.276 -16.009 -6.909 1.00 97.88 300 GLY A C 1
ATOM 2259 O O . GLY A 1 300 ? 1.714 -16.460 -7.968 1.00 97.88 300 GLY A O 1
ATOM 2260 N N . PHE A 1 301 ? 0.972 -16.818 -5.882 1.00 98.00 301 PHE A N 1
ATOM 2261 C CA . PHE A 1 301 ? 1.237 -18.273 -5.862 1.00 98.00 301 PHE A CA 1
ATOM 2262 C C . PHE A 1 301 ? 0.741 -19.038 -7.109 1.00 98.00 301 PHE A C 1
ATOM 2264 O O . PHE A 1 301 ? 1.245 -20.110 -7.456 1.00 98.00 301 PHE A O 1
ATOM 2271 N N . TRP A 1 302 ? -0.259 -18.502 -7.810 1.00 97.75 302 TRP A N 1
ATOM 2272 C CA . TRP A 1 302 ? -0.839 -19.068 -9.023 1.00 97.75 302 TRP A CA 1
ATOM 2273 C C . TRP A 1 302 ? 0.010 -18.869 -10.293 1.00 97.75 302 TRP A C 1
ATOM 2275 O O . TRP A 1 302 ? -0.257 -19.538 -11.298 1.00 97.75 302 TRP A O 1
ATOM 2285 N N . ALA A 1 303 ? 1.037 -18.018 -10.266 1.00 98.00 303 ALA A N 1
ATOM 2286 C CA . ALA A 1 303 ? 1.895 -17.657 -11.399 1.00 98.00 303 ALA A CA 1
ATOM 2287 C C . ALA A 1 303 ? 3.196 -18.485 -11.479 1.00 98.00 303 ALA A C 1
ATOM 2289 O O . ALA A 1 303 ? 4.249 -17.995 -11.886 1.00 98.00 303 ALA A O 1
ATOM 2290 N N . GLY A 1 304 ? 3.137 -19.776 -11.137 1.00 97.38 304 GLY A N 1
ATOM 2291 C CA . GLY A 1 304 ? 4.307 -20.671 -11.171 1.00 97.38 304 GLY A CA 1
ATOM 2292 C C . GLY A 1 304 ? 4.916 -20.917 -12.565 1.00 97.38 304 GLY A C 1
ATOM 2293 O O . GLY A 1 304 ? 6.009 -21.458 -12.668 1.00 97.38 304 GLY A O 1
ATOM 2294 N N . THR A 1 305 ? 4.232 -20.515 -13.639 1.00 98.38 305 THR A N 1
ATOM 2295 C CA . THR A 1 305 ? 4.739 -20.537 -15.026 1.00 98.38 305 THR A CA 1
ATOM 2296 C C . THR A 1 305 ? 4.248 -19.290 -15.754 1.00 98.38 305 THR A C 1
ATOM 2298 O O . THR A 1 305 ? 3.182 -18.774 -15.399 1.00 98.38 305 THR A O 1
ATOM 2301 N N . LEU A 1 306 ? 4.955 -18.854 -16.801 1.00 98.44 306 LEU A N 1
ATOM 2302 C CA . LEU A 1 306 ? 4.537 -17.710 -17.614 1.00 98.44 306 LEU A CA 1
ATOM 2303 C C . LEU A 1 306 ? 3.143 -17.910 -18.231 1.00 98.44 306 LEU A C 1
ATOM 2305 O O . LEU A 1 306 ? 2.322 -17.006 -18.149 1.00 98.44 306 LEU A O 1
ATOM 2309 N N . ASP A 1 307 ? 2.821 -19.098 -18.749 1.00 98.69 307 ASP A N 1
ATOM 2310 C CA . ASP A 1 307 ? 1.501 -19.365 -19.342 1.00 98.69 307 ASP A CA 1
ATOM 2311 C C . ASP A 1 307 ? 0.362 -19.229 -18.327 1.00 98.69 307 ASP A C 1
ATOM 2313 O O . ASP A 1 307 ? -0.708 -18.703 -18.638 1.00 98.69 307 ASP A O 1
ATOM 2317 N N . ARG A 1 308 ? 0.576 -19.702 -17.091 1.00 98.50 308 ARG A N 1
ATOM 2318 C CA . ARG A 1 308 ? -0.394 -19.507 -16.003 1.00 98.50 308 ARG A CA 1
ATOM 2319 C C . ARG A 1 308 ? -0.527 -18.032 -15.649 1.00 98.50 308 ARG A C 1
ATOM 2321 O O . ARG A 1 308 ? -1.652 -17.575 -15.466 1.00 98.50 308 ARG A O 1
ATOM 2328 N N . ALA A 1 309 ? 0.595 -17.315 -15.574 1.00 98.62 309 ALA A N 1
ATOM 2329 C CA . ALA A 1 309 ? 0.607 -15.889 -15.289 1.00 98.62 309 ALA A CA 1
ATOM 2330 C C . ALA A 1 309 ? -0.162 -15.104 -16.362 1.00 98.62 309 ALA A C 1
ATOM 2332 O O . ALA A 1 309 ? -1.071 -14.357 -16.024 1.00 98.62 309 ALA A O 1
ATOM 2333 N N . LEU A 1 310 ? 0.112 -15.351 -17.647 1.00 98.81 310 LEU A N 1
ATOM 2334 C CA . LEU A 1 310 ? -0.577 -14.723 -18.777 1.00 98.81 310 LEU A CA 1
ATOM 2335 C C . LEU A 1 310 ? -2.087 -14.964 -18.744 1.00 98.81 310 LEU A C 1
ATOM 2337 O O . LEU A 1 310 ? -2.855 -14.013 -18.856 1.00 98.81 310 LEU A O 1
ATOM 2341 N N . ARG A 1 311 ? -2.532 -16.210 -18.535 1.00 98.69 311 ARG A N 1
ATOM 2342 C CA . ARG A 1 311 ? -3.973 -16.503 -18.448 1.00 98.69 311 ARG A CA 1
ATOM 2343 C C . ARG A 1 311 ? -4.638 -15.750 -17.300 1.00 98.69 311 ARG A C 1
ATOM 2345 O O . ARG A 1 311 ? -5.645 -15.087 -17.506 1.00 98.69 311 ARG A O 1
ATOM 2352 N N . LYS A 1 312 ? -4.059 -15.825 -16.102 1.00 98.69 312 LYS A N 1
ATOM 2353 C CA . LYS A 1 312 ? -4.647 -15.251 -14.886 1.00 98.69 312 LYS A CA 1
ATOM 2354 C C . LYS A 1 312 ? -4.603 -13.722 -14.865 1.00 98.69 312 LYS A C 1
ATOM 2356 O O . LYS A 1 312 ? -5.591 -13.098 -14.496 1.00 98.69 312 LYS A O 1
ATOM 2361 N N . VAL A 1 313 ? -3.511 -13.112 -15.324 1.00 98.62 313 VAL A N 1
ATOM 2362 C CA . VAL A 1 313 ? -3.428 -11.654 -15.515 1.00 98.62 313 VAL A CA 1
ATOM 2363 C C . VAL A 1 313 ? -4.405 -11.198 -16.603 1.00 98.62 313 VAL A C 1
ATOM 2365 O O . VAL A 1 313 ? -5.063 -10.180 -16.426 1.00 98.62 313 VAL A O 1
ATOM 2368 N N . GLY A 1 314 ? -4.561 -11.962 -17.690 1.00 98.50 314 GLY A N 1
ATOM 2369 C CA . GLY A 1 314 ? -5.544 -11.672 -18.737 1.00 98.50 314 GLY A CA 1
ATOM 2370 C C . GLY A 1 314 ? -6.991 -11.736 -18.237 1.00 98.50 314 GLY A C 1
ATOM 2371 O O . GLY A 1 314 ? -7.786 -10.853 -18.550 1.00 98.50 314 GLY A O 1
ATOM 2372 N N . GLU A 1 315 ? -7.319 -12.733 -17.408 1.00 98.56 315 GLU A N 1
ATOM 2373 C CA . GLU A 1 315 ? -8.609 -12.821 -16.713 1.00 98.56 315 GLU A CA 1
ATOM 2374 C C . GLU A 1 315 ? -8.850 -11.562 -15.861 1.00 98.56 315 GLU A C 1
ATOM 2376 O O . GLU A 1 315 ? -9.861 -10.892 -16.053 1.00 98.56 315 GLU A O 1
ATOM 2381 N N . LEU A 1 316 ? -7.903 -11.174 -14.999 1.00 98.38 316 LEU A N 1
ATOM 2382 C CA . LEU A 1 316 ? -8.013 -9.957 -14.179 1.00 98.38 316 LEU A CA 1
ATOM 2383 C C . LEU A 1 316 ? -8.188 -8.687 -15.032 1.00 98.38 316 LEU A C 1
ATOM 2385 O O . LEU A 1 316 ? -9.050 -7.856 -14.746 1.00 98.38 316 LEU A O 1
ATOM 2389 N N . ALA A 1 317 ? -7.415 -8.553 -16.112 1.00 96.31 317 ALA A N 1
ATOM 2390 C CA . ALA A 1 317 ? -7.510 -7.416 -17.027 1.00 96.31 317 ALA A CA 1
ATOM 2391 C C . ALA A 1 317 ? -8.897 -7.300 -17.680 1.00 96.31 317 ALA A C 1
ATOM 2393 O O . ALA A 1 317 ? -9.382 -6.190 -17.906 1.00 96.31 317 ALA A O 1
ATOM 2394 N N . SER A 1 318 ? -9.555 -8.434 -17.951 1.00 95.94 318 SER A N 1
ATOM 2395 C CA . SER A 1 318 ? -10.896 -8.467 -18.552 1.00 95.94 318 SER A CA 1
ATOM 2396 C C . SER A 1 318 ? -12.006 -7.923 -17.644 1.00 95.94 318 SER A C 1
ATOM 2398 O O . SER A 1 318 ? -13.081 -7.605 -18.141 1.00 95.94 318 SER A O 1
ATOM 2400 N N . VAL A 1 319 ? -11.738 -7.776 -16.340 1.00 95.25 319 VAL A N 1
ATOM 2401 C CA . VAL A 1 319 ? -12.663 -7.221 -15.333 1.00 95.25 319 VAL A CA 1
ATOM 2402 C C . VAL A 1 319 ? -12.139 -5.913 -14.728 1.00 95.25 319 VAL A C 1
ATOM 2404 O O . VAL A 1 319 ? -12.336 -5.620 -13.549 1.00 95.25 319 VAL A O 1
ATOM 2407 N N . GLY A 1 320 ? -11.411 -5.135 -15.531 1.00 88.50 320 GLY A N 1
ATOM 2408 C CA . GLY A 1 320 ? -11.019 -3.772 -15.176 1.00 88.50 320 GLY A CA 1
ATOM 2409 C C . GLY A 1 320 ? -9.779 -3.653 -14.288 1.00 88.50 320 GLY A C 1
ATOM 2410 O O . GLY A 1 320 ? -9.412 -2.534 -13.930 1.00 88.50 320 GLY A O 1
ATOM 2411 N N . VAL A 1 321 ? -9.090 -4.754 -13.952 1.00 92.50 321 VAL A N 1
ATOM 2412 C CA . VAL A 1 321 ? -7.840 -4.677 -13.177 1.00 92.50 321 VAL A CA 1
ATOM 2413 C C . VAL A 1 321 ? -6.724 -4.109 -14.044 1.00 92.50 321 VAL A C 1
ATOM 2415 O O . VAL A 1 321 ? -6.335 -4.698 -15.054 1.00 92.50 321 VAL A O 1
ATOM 2418 N N . ARG A 1 322 ? -6.183 -2.960 -13.634 1.00 84.56 322 ARG A N 1
ATOM 2419 C CA . ARG A 1 322 ? -5.065 -2.291 -14.328 1.00 84.56 322 ARG A CA 1
ATOM 2420 C C . ARG A 1 322 ? -3.752 -2.373 -13.568 1.00 84.56 322 ARG A C 1
ATOM 2422 O O . ARG A 1 322 ? -2.696 -2.339 -14.197 1.00 84.56 322 ARG A O 1
ATOM 2429 N N . THR A 1 323 ? -3.835 -2.553 -12.254 1.00 87.94 323 THR A N 1
ATOM 2430 C CA . THR A 1 323 ? -2.688 -2.629 -11.354 1.00 87.94 323 THR A CA 1
ATOM 2431 C C . THR A 1 323 ? -2.785 -3.881 -10.495 1.00 87.94 323 THR A C 1
ATOM 2433 O O . THR A 1 323 ? -3.814 -4.145 -9.874 1.00 87.94 323 THR A O 1
ATOM 2436 N N . ILE A 1 324 ? -1.691 -4.636 -10.438 1.00 95.31 324 ILE A N 1
ATOM 2437 C CA . ILE A 1 324 ? -1.508 -5.757 -9.521 1.00 95.31 324 ILE A CA 1
ATOM 2438 C C . ILE A 1 324 ? -0.337 -5.426 -8.603 1.00 95.31 324 ILE A C 1
ATOM 2440 O O . ILE A 1 324 ? 0.795 -5.220 -9.051 1.00 95.31 324 ILE A O 1
ATOM 2444 N N . GLU A 1 325 ? -0.613 -5.411 -7.308 1.00 95.81 325 GLU A N 1
ATOM 2445 C CA . GLU A 1 325 ? 0.393 -5.298 -6.268 1.00 95.81 325 GLU A CA 1
ATOM 2446 C C . GLU A 1 325 ? 0.868 -6.693 -5.873 1.00 95.81 325 GLU A C 1
ATOM 2448 O O . GLU A 1 325 ? 0.143 -7.472 -5.253 1.00 95.81 325 GLU A O 1
ATOM 2453 N N . LEU A 1 326 ? 2.091 -7.022 -6.277 1.00 97.62 326 LEU A N 1
ATOM 2454 C CA . LEU A 1 326 ? 2.693 -8.319 -6.021 1.00 97.62 326 LEU A CA 1
ATOM 2455 C C . LEU A 1 326 ? 3.586 -8.241 -4.787 1.00 97.62 326 LEU A C 1
ATOM 2457 O O . LEU A 1 326 ? 4.620 -7.570 -4.814 1.00 97.62 326 LEU A O 1
ATOM 2461 N N . SER A 1 327 ? 3.226 -8.970 -3.737 1.00 96.62 327 SER A N 1
ATOM 2462 C CA . SER A 1 327 ? 4.083 -9.159 -2.569 1.00 96.62 327 SER A CA 1
ATOM 2463 C C . SER A 1 327 ? 5.310 -9.986 -2.944 1.00 96.62 327 SER A C 1
ATOM 2465 O O . SER A 1 327 ? 5.192 -11.162 -3.287 1.00 96.62 327 SER A O 1
ATOM 2467 N N . ALA A 1 328 ? 6.486 -9.360 -2.914 1.00 95.81 328 ALA A N 1
ATOM 2468 C CA . ALA A 1 328 ? 7.707 -9.937 -3.471 1.00 95.81 328 ALA A CA 1
ATOM 2469 C C . ALA A 1 328 ? 8.886 -9.993 -2.487 1.00 95.81 328 ALA A C 1
ATOM 2471 O O . ALA A 1 328 ? 9.913 -10.559 -2.849 1.00 95.81 328 ALA A O 1
ATOM 2472 N N . ASP A 1 329 ? 8.764 -9.439 -1.274 1.00 95.44 329 ASP A N 1
ATOM 2473 C CA . ASP A 1 329 ? 9.842 -9.410 -0.272 1.00 95.44 329 ASP A CA 1
ATOM 2474 C C . ASP A 1 329 ? 10.348 -10.783 0.184 1.00 95.44 329 ASP A C 1
ATOM 2476 O O . ASP A 1 329 ? 9.707 -11.814 -0.006 1.00 95.44 329 ASP A O 1
ATOM 2480 N N . ALA A 1 330 ? 11.513 -10.767 0.838 1.00 93.62 330 ALA A N 1
ATOM 2481 C CA . ALA A 1 330 ? 12.198 -11.961 1.319 1.00 93.62 330 ALA A CA 1
ATOM 2482 C C . ALA A 1 330 ? 11.319 -12.856 2.214 1.00 93.62 330 ALA A C 1
ATOM 2484 O O . ALA A 1 330 ? 11.391 -14.071 2.089 1.00 93.62 330 ALA A O 1
ATOM 2485 N N . MET A 1 331 ? 10.451 -12.283 3.055 1.00 94.69 331 MET A N 1
ATOM 2486 C CA . MET A 1 331 ? 9.580 -13.055 3.956 1.00 94.69 331 MET A CA 1
ATOM 2487 C C . MET A 1 331 ? 8.426 -13.738 3.213 1.00 94.69 331 MET A C 1
ATOM 2489 O O . MET A 1 331 ? 7.916 -14.758 3.673 1.00 94.69 331 MET A O 1
ATOM 2493 N N . HIS A 1 332 ? 7.995 -13.198 2.069 1.00 96.06 332 HIS A N 1
ATOM 2494 C CA . HIS A 1 332 ? 7.103 -13.913 1.153 1.00 96.06 332 HIS A CA 1
ATOM 2495 C C . HIS A 1 332 ? 7.830 -15.045 0.414 1.00 96.06 332 HIS A C 1
ATOM 2497 O O . HIS A 1 332 ? 7.225 -16.095 0.186 1.00 96.06 332 HIS A O 1
ATOM 2503 N N . GLN A 1 333 ? 9.112 -14.871 0.071 1.00 93.62 333 GLN A N 1
ATOM 2504 C CA . GLN A 1 333 ? 9.896 -15.883 -0.659 1.00 93.62 333 GLN A CA 1
ATOM 2505 C C . GLN A 1 333 ? 10.179 -17.161 0.149 1.00 93.62 333 GLN A C 1
ATOM 2507 O O . GLN A 1 333 ? 10.507 -18.190 -0.439 1.00 93.62 333 GLN A O 1
ATOM 2512 N N . ASP A 1 334 ? 9.982 -17.140 1.470 1.00 94.38 334 ASP A N 1
ATOM 2513 C CA . ASP A 1 334 ? 10.000 -18.353 2.301 1.00 94.38 334 ASP A CA 1
ATOM 2514 C C . ASP A 1 334 ? 8.833 -19.310 1.974 1.00 94.38 334 ASP A C 1
ATOM 2516 O O . ASP A 1 334 ? 8.909 -20.511 2.238 1.00 94.38 334 ASP A O 1
ATOM 2520 N N . TYR A 1 335 ? 7.751 -18.791 1.380 1.00 96.88 335 TYR A N 1
ATOM 2521 C CA . TYR A 1 335 ? 6.524 -19.538 1.072 1.00 96.88 335 TYR A CA 1
ATOM 2522 C C . TYR A 1 335 ? 6.199 -19.582 -0.425 1.00 96.88 335 TYR A C 1
ATOM 2524 O O . TYR A 1 335 ? 5.548 -20.520 -0.892 1.00 96.88 335 TYR A O 1
ATOM 2532 N N . ILE A 1 336 ? 6.615 -18.565 -1.180 1.00 96.69 336 ILE A N 1
ATOM 2533 C CA . ILE A 1 336 ? 6.320 -18.402 -2.604 1.00 96.69 336 ILE A CA 1
ATOM 2534 C C . ILE A 1 336 ? 7.605 -18.566 -3.409 1.00 96.69 336 ILE A C 1
ATOM 2536 O O . ILE A 1 336 ? 8.640 -18.014 -3.067 1.00 96.69 336 ILE A O 1
ATOM 2540 N N . ALA A 1 337 ? 7.543 -19.320 -4.507 1.00 94.19 337 ALA A N 1
ATOM 2541 C CA . ALA A 1 337 ? 8.713 -19.542 -5.347 1.00 94.19 337 ALA A CA 1
ATOM 2542 C C . ALA A 1 337 ? 9.177 -18.234 -6.033 1.00 94.19 337 ALA A C 1
ATOM 2544 O O . ALA A 1 337 ? 8.359 -17.602 -6.708 1.00 94.19 337 ALA A O 1
ATOM 2545 N N . PRO A 1 338 ? 10.483 -17.895 -6.021 1.00 89.19 338 PRO A N 1
ATOM 2546 C CA . PRO A 1 338 ? 11.002 -16.660 -6.627 1.00 89.19 338 PRO A CA 1
ATOM 2547 C C . PRO A 1 338 ? 10.649 -16.455 -8.104 1.00 89.19 338 PRO A C 1
ATOM 2549 O O . PRO A 1 338 ? 10.410 -15.330 -8.541 1.00 89.19 338 PRO A O 1
ATOM 2552 N N . GLY A 1 339 ? 10.531 -17.542 -8.876 1.00 94.81 339 GLY A N 1
ATOM 2553 C CA . GLY A 1 339 ? 10.149 -17.484 -10.293 1.00 94.81 339 GLY A CA 1
ATOM 2554 C C . GLY A 1 339 ? 8.759 -16.883 -10.556 1.00 94.81 339 GLY A C 1
ATOM 2555 O O . GLY A 1 339 ? 8.499 -16.419 -11.668 1.00 94.81 339 GLY A O 1
ATOM 2556 N N . VAL A 1 340 ? 7.878 -16.837 -9.547 1.00 96.81 340 VAL A N 1
ATOM 2557 C CA . VAL A 1 340 ? 6.577 -16.148 -9.615 1.00 96.81 340 VAL A CA 1
ATOM 2558 C C . VAL A 1 340 ? 6.756 -14.674 -9.965 1.00 96.81 340 VAL A C 1
ATOM 2560 O O . VAL A 1 340 ? 6.035 -14.164 -10.822 1.00 96.81 340 VAL A O 1
ATOM 2563 N N . VAL A 1 341 ? 7.746 -14.004 -9.366 1.00 96.88 341 VAL A N 1
ATOM 2564 C CA . VAL A 1 341 ? 8.000 -12.573 -9.586 1.00 96.88 341 VAL A CA 1
ATOM 2565 C C . VAL A 1 341 ? 8.324 -12.311 -11.055 1.00 96.88 341 VAL A C 1
ATOM 2567 O O . VAL A 1 341 ? 7.675 -11.486 -11.699 1.00 96.88 341 VAL A O 1
ATOM 2570 N N . THR A 1 342 ? 9.253 -13.080 -11.621 1.00 97.12 342 THR A N 1
ATOM 2571 C CA . THR A 1 342 ? 9.613 -13.006 -13.042 1.00 97.12 342 THR A CA 1
ATOM 2572 C C . THR A 1 342 ? 8.410 -13.261 -13.955 1.00 97.12 342 THR A C 1
ATOM 2574 O O . THR A 1 342 ? 8.170 -12.492 -14.891 1.00 97.12 342 THR A O 1
ATOM 2577 N N . ASN A 1 343 ? 7.620 -14.306 -13.687 1.00 98.25 343 ASN A N 1
ATOM 2578 C CA . ASN A 1 343 ? 6.457 -14.639 -14.514 1.00 98.25 343 ASN A CA 1
ATOM 2579 C C . ASN A 1 343 ? 5.393 -13.534 -14.487 1.00 98.25 343 ASN A C 1
ATOM 2581 O O . ASN A 1 343 ? 4.848 -13.191 -15.536 1.00 98.25 343 ASN A O 1
ATOM 2585 N N . MET A 1 344 ? 5.133 -12.948 -13.316 1.00 97.81 344 MET A N 1
ATOM 2586 C CA . MET A 1 344 ? 4.191 -11.839 -13.154 1.00 97.81 344 MET A CA 1
ATOM 2587 C C . MET A 1 344 ? 4.647 -10.593 -13.912 1.00 97.81 344 MET A C 1
ATOM 2589 O O . MET A 1 344 ? 3.865 -10.041 -14.683 1.00 97.81 344 MET A O 1
ATOM 2593 N N . ILE A 1 345 ? 5.916 -10.189 -13.769 1.00 96.38 345 ILE A N 1
ATOM 2594 C CA . ILE A 1 345 ? 6.486 -9.037 -14.491 1.00 96.38 345 ILE A CA 1
ATOM 2595 C C . ILE A 1 345 ? 6.339 -9.221 -16.004 1.00 96.38 345 ILE A C 1
ATOM 2597 O O . ILE A 1 345 ? 5.878 -8.316 -16.703 1.00 96.38 345 ILE A O 1
ATOM 2601 N N . ARG A 1 346 ? 6.720 -10.393 -16.523 1.00 97.00 346 ARG A N 1
ATOM 2602 C CA . ARG A 1 346 ? 6.639 -10.698 -17.958 1.00 97.00 346 ARG A CA 1
ATOM 2603 C C . ARG A 1 346 ? 5.191 -10.694 -18.453 1.00 97.00 346 ARG A C 1
ATOM 2605 O O . ARG A 1 346 ? 4.922 -10.098 -19.494 1.00 97.00 346 ARG A O 1
ATOM 2612 N N . ALA A 1 347 ? 4.266 -11.298 -17.705 1.00 97.75 347 ALA A N 1
ATOM 2613 C CA . ALA A 1 347 ? 2.848 -11.313 -18.058 1.00 97.75 347 ALA A CA 1
ATOM 2614 C C . ALA A 1 347 ? 2.240 -9.903 -18.068 1.00 97.75 347 ALA A C 1
ATOM 2616 O O . ALA A 1 347 ? 1.576 -9.533 -19.035 1.00 97.75 347 ALA A O 1
ATOM 2617 N N . GLY A 1 348 ? 2.525 -9.095 -17.043 1.00 94.56 348 GLY A N 1
ATOM 2618 C CA . GLY A 1 348 ? 2.061 -7.711 -16.967 1.00 94.56 348 GLY A CA 1
ATOM 2619 C C . GLY A 1 348 ? 2.543 -6.864 -18.142 1.00 94.56 348 GLY A C 1
ATOM 2620 O O . GLY A 1 348 ? 1.737 -6.206 -18.796 1.00 94.56 348 GLY A O 1
ATOM 2621 N N . LYS A 1 349 ? 3.830 -6.967 -18.502 1.00 91.38 349 LYS A N 1
ATOM 2622 C CA . LYS A 1 349 ? 4.389 -6.274 -19.677 1.00 91.38 349 LYS A CA 1
ATOM 2623 C C . LYS A 1 349 ? 3.712 -6.682 -20.984 1.00 91.38 349 LYS A C 1
ATOM 2625 O O . LYS A 1 349 ? 3.405 -5.813 -21.792 1.00 91.38 349 LYS A O 1
ATOM 2630 N N . GLN A 1 350 ? 3.474 -7.978 -21.196 1.00 95.31 350 GLN A N 1
ATOM 2631 C CA . GLN A 1 350 ? 2.844 -8.470 -22.428 1.00 95.31 350 GLN A CA 1
ATOM 2632 C C . GLN A 1 350 ? 1.370 -8.063 -22.552 1.00 95.31 350 GLN A C 1
ATOM 2634 O O . GLN A 1 350 ? 0.887 -7.871 -23.664 1.00 95.31 350 GLN A O 1
ATOM 2639 N N . LEU A 1 351 ? 0.665 -7.924 -21.428 1.00 94.44 351 LEU A N 1
ATOM 2640 C CA . LEU A 1 351 ? -0.771 -7.631 -21.398 1.00 94.44 351 LEU A CA 1
ATOM 2641 C C . LEU A 1 351 ? -1.093 -6.159 -21.110 1.00 94.44 351 LEU A C 1
ATOM 2643 O O . LEU A 1 351 ? -2.263 -5.784 -21.097 1.00 94.44 351 LEU A O 1
ATOM 2647 N N . GLY A 1 352 ? -0.079 -5.322 -20.873 1.00 89.38 352 GLY A N 1
ATOM 2648 C CA . GLY A 1 352 ? -0.271 -3.920 -20.498 1.00 89.38 352 GLY A CA 1
ATOM 2649 C C . GLY A 1 352 ? -0.922 -3.742 -19.121 1.00 89.38 352 GLY A C 1
ATOM 2650 O O . GLY A 1 352 ? -1.626 -2.757 -18.907 1.00 89.38 352 GLY A O 1
ATOM 2651 N N . VAL A 1 353 ? -0.713 -4.694 -18.205 1.00 89.12 353 VAL A N 1
ATOM 2652 C CA . VAL A 1 353 ? -1.147 -4.612 -16.802 1.00 89.12 353 VAL A CA 1
ATOM 2653 C C . VAL A 1 353 ? 0.050 -4.229 -15.946 1.00 89.12 353 VAL A C 1
ATOM 2655 O O . VAL A 1 353 ? 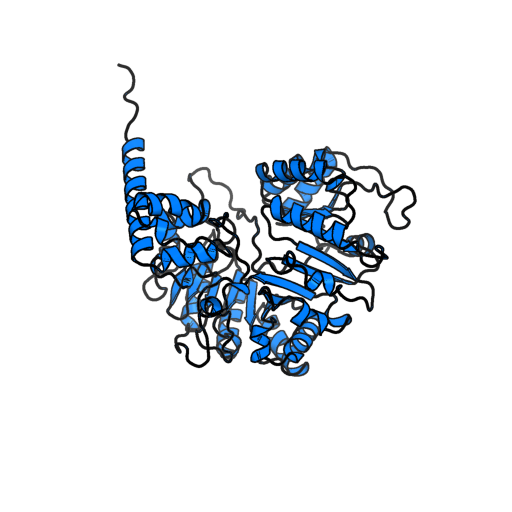1.109 -4.859 -16.011 1.00 89.12 353 VAL A O 1
ATOM 2658 N N . GLN A 1 354 ? -0.113 -3.202 -15.122 1.00 88.31 354 GLN A N 1
ATOM 2659 C CA . GLN A 1 354 ? 0.956 -2.722 -14.269 1.00 88.31 354 GLN A CA 1
ATOM 2660 C C . GLN A 1 354 ? 1.206 -3.689 -13.111 1.00 88.31 354 GLN A C 1
ATOM 2662 O O . GLN A 1 354 ? 0.305 -3.988 -12.332 1.00 88.31 354 GLN A O 1
ATOM 2667 N N . ILE A 1 355 ? 2.457 -4.127 -12.966 1.00 91.81 355 ILE A N 1
ATOM 2668 C CA . ILE A 1 355 ? 2.912 -4.906 -11.811 1.00 91.81 355 ILE A CA 1
ATOM 2669 C C . ILE A 1 355 ? 3.738 -4.001 -10.904 1.00 91.81 355 ILE A C 1
ATOM 2671 O O . ILE A 1 355 ? 4.778 -3.477 -11.314 1.00 91.81 355 ILE A O 1
ATOM 2675 N N . VAL A 1 356 ? 3.277 -3.840 -9.667 1.00 93.00 356 VAL A N 1
ATOM 2676 C CA . VAL A 1 356 ? 3.988 -3.120 -8.609 1.00 93.00 356 VAL A CA 1
ATOM 2677 C C . VAL A 1 356 ? 4.542 -4.149 -7.635 1.00 93.00 356 VAL A C 1
ATOM 2679 O O . VAL A 1 356 ? 3.782 -4.841 -6.964 1.00 93.00 356 VAL A O 1
ATOM 2682 N N . LEU A 1 357 ? 5.866 -4.254 -7.541 1.00 94.81 357 LEU A N 1
ATOM 2683 C CA . LEU A 1 357 ? 6.511 -5.119 -6.558 1.00 94.81 357 LEU A CA 1
ATOM 2684 C C . LEU A 1 357 ? 6.441 -4.451 -5.186 1.00 94.81 357 LEU A C 1
ATOM 2686 O O . LEU A 1 357 ? 7.074 -3.419 -4.958 1.00 94.81 357 LEU A O 1
ATOM 2690 N N . ARG A 1 358 ? 5.680 -5.041 -4.268 1.00 94.31 358 ARG A N 1
ATOM 2691 C CA . ARG A 1 358 ? 5.631 -4.644 -2.863 1.00 94.31 358 ARG A CA 1
ATOM 2692 C C . ARG A 1 358 ? 6.728 -5.366 -2.110 1.00 94.31 358 ARG A C 1
ATOM 2694 O O . ARG A 1 358 ? 6.752 -6.595 -2.065 1.00 94.31 358 ARG A O 1
ATOM 2701 N N . VAL A 1 359 ? 7.647 -4.593 -1.544 1.00 94.88 359 VAL A N 1
ATOM 2702 C CA . VAL A 1 359 ? 8.791 -5.132 -0.818 1.00 94.88 359 VAL A CA 1
ATOM 2703 C C . VAL A 1 359 ? 8.791 -4.592 0.606 1.00 94.88 359 VAL A C 1
ATOM 2705 O O . VAL A 1 359 ? 9.237 -3.471 0.857 1.00 94.88 359 VAL A O 1
ATOM 2708 N N . CYS A 1 360 ? 8.283 -5.390 1.544 1.00 93.88 360 CYS A N 1
ATOM 2709 C CA . CYS A 1 360 ? 8.442 -5.106 2.962 1.00 93.88 360 CYS A CA 1
ATOM 2710 C C . CYS A 1 360 ? 9.894 -5.358 3.403 1.00 93.88 360 CYS A C 1
ATOM 2712 O O . CYS A 1 360 ? 10.492 -6.376 3.053 1.00 93.88 360 CYS A O 1
ATOM 2714 N N . THR A 1 361 ? 10.483 -4.423 4.145 1.00 94.50 361 THR A N 1
ATOM 2715 C CA . THR A 1 361 ? 11.919 -4.406 4.454 1.00 94.50 361 THR A CA 1
ATOM 2716 C C . THR A 1 361 ? 12.197 -4.371 5.957 1.00 94.50 361 THR A C 1
ATOM 2718 O O . THR A 1 361 ? 11.526 -3.695 6.739 1.00 94.50 361 THR A O 1
ATOM 2721 N N . THR A 1 362 ? 13.275 -5.037 6.358 1.00 94.25 362 THR A N 1
ATOM 2722 C CA . THR A 1 362 ? 13.913 -4.934 7.678 1.00 94.25 362 THR A CA 1
ATOM 2723 C C . THR A 1 362 ? 15.339 -4.399 7.508 1.00 94.25 362 THR A C 1
ATOM 2725 O O . THR A 1 362 ? 15.733 -3.986 6.411 1.00 94.25 362 THR A O 1
ATOM 2728 N N . ARG A 1 363 ? 16.135 -4.326 8.578 1.00 91.75 363 ARG A N 1
ATOM 2729 C CA . ARG A 1 363 ? 17.553 -3.952 8.465 1.00 91.75 363 ARG A CA 1
ATOM 2730 C C . ARG A 1 363 ? 18.368 -5.034 7.760 1.00 91.75 363 ARG A C 1
ATOM 2732 O O . ARG A 1 363 ? 19.351 -4.700 7.101 1.00 91.75 363 ARG A O 1
ATOM 2739 N N . ARG A 1 364 ? 17.978 -6.303 7.897 1.00 92.25 364 ARG A N 1
ATOM 2740 C CA . ARG A 1 364 ? 18.620 -7.458 7.254 1.00 92.25 364 ARG A CA 1
ATOM 2741 C C . ARG A 1 364 ? 18.046 -7.747 5.873 1.00 92.25 364 ARG A C 1
ATOM 2743 O O . ARG A 1 364 ? 18.811 -8.058 4.967 1.00 92.25 364 ARG A O 1
ATOM 2750 N N . GLN A 1 365 ? 16.732 -7.623 5.702 1.00 93.25 365 GLN A N 1
ATOM 2751 C CA . GLN A 1 365 ? 16.037 -7.949 4.457 1.00 93.25 365 GLN A CA 1
ATOM 2752 C C . GLN A 1 365 ? 15.648 -6.670 3.713 1.00 93.25 365 GLN A C 1
ATOM 2754 O O . GLN A 1 365 ? 14.829 -5.880 4.174 1.00 93.25 365 GLN A O 1
ATOM 2759 N N . ASN A 1 366 ? 16.255 -6.455 2.550 1.00 92.75 366 ASN A N 1
ATOM 2760 C CA . ASN A 1 366 ? 16.131 -5.223 1.769 1.00 92.75 366 ASN A CA 1
ATOM 2761 C C . ASN A 1 366 ? 15.685 -5.511 0.325 1.00 92.75 366 ASN A C 1
ATOM 2763 O O . ASN A 1 366 ? 15.667 -6.662 -0.109 1.00 92.75 366 ASN A O 1
ATOM 2767 N N . ALA A 1 367 ? 15.380 -4.463 -0.441 1.00 92.31 367 ALA A N 1
ATOM 2768 C CA . ALA A 1 367 ? 14.959 -4.552 -1.839 1.00 92.31 367 ALA A CA 1
ATOM 2769 C C . ALA A 1 367 ? 15.950 -5.297 -2.743 1.00 92.31 367 ALA A C 1
ATOM 2771 O O . ALA A 1 367 ? 15.542 -5.910 -3.733 1.00 92.31 367 ALA A O 1
ATOM 2772 N N . GLY A 1 368 ? 17.235 -5.305 -2.382 1.00 91.81 368 GLY A N 1
ATOM 2773 C CA . GLY A 1 368 ? 18.263 -6.070 -3.078 1.00 91.81 368 GLY A CA 1
ATOM 2774 C C . GLY A 1 368 ? 17.973 -7.572 -3.119 1.00 91.81 368 GLY A C 1
ATOM 2775 O O . GLY A 1 368 ? 18.208 -8.186 -4.154 1.00 91.81 368 GLY A O 1
ATOM 2776 N N . HIS A 1 369 ? 17.361 -8.139 -2.073 1.00 91.31 369 HIS A N 1
ATOM 2777 C CA . HIS A 1 369 ? 17.028 -9.573 -1.981 1.00 91.31 369 HIS A CA 1
ATOM 2778 C C . HIS A 1 369 ? 15.982 -10.042 -2.997 1.00 91.31 369 HIS A C 1
ATOM 2780 O O . HIS A 1 369 ? 15.749 -11.237 -3.134 1.00 91.31 369 HIS A O 1
ATOM 2786 N N . VAL A 1 370 ? 15.327 -9.111 -3.688 1.00 91.25 370 VAL A N 1
ATOM 2787 C CA . VAL A 1 370 ? 14.328 -9.410 -4.716 1.00 91.25 370 VAL A CA 1
ATOM 2788 C C . VAL A 1 370 ? 14.846 -8.936 -6.063 1.00 91.25 370 VAL A C 1
ATOM 2790 O O . VAL A 1 370 ? 14.988 -9.710 -7.004 1.00 91.25 370 VAL A O 1
ATOM 2793 N N . VAL A 1 371 ? 15.181 -7.648 -6.145 1.00 92.19 371 VAL A N 1
ATOM 2794 C CA . VAL A 1 371 ? 15.435 -6.972 -7.417 1.00 92.19 371 VAL A CA 1
ATOM 2795 C C . VAL A 1 371 ? 16.737 -7.440 -8.068 1.00 92.19 371 VAL A C 1
ATOM 2797 O O . VAL A 1 371 ? 16.792 -7.531 -9.290 1.00 92.19 371 VAL A O 1
ATOM 2800 N N . THR A 1 372 ? 17.770 -7.789 -7.291 1.00 91.19 372 THR A N 1
ATOM 2801 C CA . THR A 1 372 ? 19.065 -8.216 -7.863 1.00 91.19 372 THR A CA 1
ATOM 2802 C C . THR A 1 372 ? 19.019 -9.594 -8.526 1.00 91.19 372 THR A C 1
ATOM 2804 O O . THR A 1 372 ? 19.884 -9.898 -9.342 1.00 91.19 372 THR A O 1
ATOM 2807 N N . HIS A 1 373 ? 18.001 -10.406 -8.223 1.00 90.75 373 HIS A N 1
ATOM 2808 C CA . HIS A 1 373 ? 17.793 -11.712 -8.850 1.00 90.75 373 HIS A CA 1
ATOM 2809 C C . HIS A 1 373 ? 17.011 -11.634 -10.168 1.00 90.75 373 HIS A C 1
ATOM 2811 O O . HIS A 1 373 ? 16.923 -12.633 -10.880 1.00 90.75 373 HIS A O 1
ATOM 2817 N N . LEU A 1 374 ? 16.449 -10.468 -10.498 1.00 93.00 374 LEU A N 1
ATOM 2818 C CA . LEU A 1 374 ? 15.743 -10.240 -11.755 1.00 93.00 374 LEU A CA 1
ATOM 2819 C C . LEU A 1 374 ? 16.734 -10.004 -12.895 1.00 93.00 374 LEU A C 1
ATOM 2821 O O . LEU A 1 374 ? 17.734 -9.297 -12.727 1.00 93.00 374 LEU A O 1
ATOM 2825 N N . ALA A 1 375 ? 16.414 -10.528 -14.077 1.00 93.12 375 ALA A N 1
ATOM 2826 C CA . ALA A 1 375 ? 17.185 -10.253 -15.284 1.00 93.12 375 ALA A CA 1
ATOM 2827 C C . ALA A 1 375 ? 17.085 -8.760 -15.685 1.00 93.12 375 ALA A C 1
ATOM 2829 O O . ALA A 1 375 ? 16.117 -8.087 -15.307 1.00 93.12 375 ALA A O 1
ATOM 2830 N N . PRO A 1 376 ? 18.037 -8.204 -16.460 1.00 90.12 376 PRO A N 1
ATOM 2831 C CA . PRO A 1 376 ? 18.002 -6.794 -16.867 1.00 90.12 376 PRO A CA 1
ATOM 2832 C C . PRO A 1 376 ? 16.677 -6.367 -17.518 1.00 90.12 376 PRO A C 1
ATOM 2834 O O . PRO A 1 376 ? 16.113 -5.317 -17.202 1.00 90.12 376 PRO A O 1
ATOM 2837 N N . GLU A 1 377 ? 16.113 -7.215 -18.376 1.00 89.06 377 GLU A N 1
ATOM 2838 C CA . GLU A 1 377 ? 14.825 -6.985 -19.026 1.00 89.06 377 GLU A CA 1
ATOM 2839 C C . GLU A 1 377 ? 13.640 -6.979 -18.053 1.00 89.06 377 GLU A C 1
ATOM 2841 O O . GLU A 1 377 ? 12.622 -6.349 -18.337 1.00 89.06 377 GLU A O 1
ATOM 2846 N N . GLU A 1 378 ? 13.753 -7.646 -16.904 1.00 91.50 378 GLU A N 1
ATOM 2847 C CA . GLU A 1 378 ? 12.740 -7.680 -15.845 1.00 91.50 378 GLU A CA 1
ATOM 2848 C C . GLU A 1 378 ? 12.851 -6.464 -14.934 1.00 91.50 378 GLU A C 1
ATOM 2850 O O . GLU A 1 378 ? 11.820 -5.886 -14.586 1.00 91.50 378 GLU A O 1
ATOM 2855 N N . GLN A 1 379 ? 14.080 -6.027 -14.645 1.00 89.31 379 GLN A N 1
ATOM 2856 C CA . GLN A 1 379 ? 14.359 -4.810 -13.886 1.00 89.31 379 GLN A CA 1
ATOM 2857 C C . GLN A 1 379 ? 13.967 -3.535 -14.631 1.00 89.31 379 GLN A C 1
ATOM 2859 O O . GLN A 1 379 ? 13.775 -2.513 -13.987 1.00 89.31 379 GLN A O 1
ATOM 2864 N N . CYS A 1 380 ? 13.844 -3.558 -15.959 1.00 84.81 380 CYS A N 1
ATOM 2865 C CA . CYS A 1 380 ? 13.420 -2.409 -16.759 1.00 84.81 380 CYS A CA 1
ATOM 2866 C C . CYS A 1 380 ? 11.890 -2.352 -16.915 1.00 84.81 380 CYS A C 1
ATOM 2868 O O . CYS A 1 380 ? 11.280 -3.346 -17.293 1.00 84.81 380 CYS A O 1
ATOM 2870 N N . GLY A 1 381 ? 11.246 -1.202 -16.696 1.00 78.94 381 GLY A N 1
ATOM 2871 C CA . GLY A 1 381 ? 9.787 -1.077 -16.821 1.00 78.94 381 GLY A CA 1
ATOM 2872 C C . GLY A 1 381 ? 9.016 -1.686 -15.647 1.00 78.94 381 GLY A C 1
ATOM 2873 O O . GLY A 1 381 ? 7.883 -2.122 -15.829 1.00 78.94 381 GLY A O 1
ATOM 2874 N N . VAL A 1 382 ? 9.635 -1.759 -14.466 1.00 83.38 382 VAL A N 1
ATOM 2875 C CA . VAL A 1 382 ? 9.007 -2.237 -13.227 1.00 83.38 382 VAL A CA 1
ATOM 2876 C C . VAL A 1 382 ? 8.954 -1.109 -12.206 1.00 83.38 382 VAL A C 1
ATOM 2878 O O . VAL A 1 382 ? 9.749 -0.166 -12.245 1.00 83.38 382 VAL A O 1
ATOM 2881 N N . THR A 1 383 ? 8.003 -1.213 -11.290 1.00 88.31 383 THR A N 1
ATOM 2882 C CA . THR A 1 383 ? 7.868 -0.310 -10.157 1.00 88.31 383 THR A CA 1
ATOM 2883 C C . THR A 1 383 ? 7.996 -1.124 -8.869 1.00 88.31 383 THR A C 1
ATOM 2885 O O . THR A 1 383 ? 7.310 -2.128 -8.701 1.00 88.31 383 THR A O 1
ATOM 2888 N N . VAL A 1 384 ? 8.899 -0.718 -7.977 1.00 90.62 384 VAL A N 1
ATOM 2889 C CA . VAL A 1 384 ? 9.190 -1.349 -6.686 1.00 90.62 384 VAL A CA 1
ATOM 2890 C C . VAL A 1 384 ? 8.829 -0.366 -5.583 1.00 90.62 384 VAL A C 1
ATOM 2892 O O . VAL A 1 384 ? 9.437 0.697 -5.472 1.00 90.62 384 VAL A O 1
ATOM 2895 N N . ALA A 1 385 ? 7.854 -0.730 -4.761 1.00 90.19 385 ALA A N 1
ATOM 2896 C CA . ALA A 1 385 ? 7.436 0.032 -3.600 1.00 90.19 385 ALA A CA 1
ATOM 2897 C C . ALA A 1 385 ? 7.988 -0.637 -2.342 1.00 90.19 385 ALA A C 1
ATOM 2899 O O . ALA A 1 385 ? 7.554 -1.730 -1.967 1.00 90.19 385 ALA A O 1
ATOM 2900 N N . THR A 1 386 ? 8.948 0.010 -1.694 1.00 90.06 386 THR A N 1
ATOM 2901 C CA . THR A 1 386 ? 9.520 -0.471 -0.439 1.00 90.06 386 THR A CA 1
ATOM 2902 C C . THR A 1 386 ? 8.777 0.116 0.753 1.00 90.06 386 THR A C 1
ATOM 2904 O O . THR A 1 386 ? 8.358 1.275 0.736 1.00 90.06 386 THR A O 1
ATOM 2907 N N . MET A 1 387 ? 8.650 -0.663 1.823 1.00 87.56 387 MET A N 1
ATOM 2908 C CA . MET A 1 387 ? 8.047 -0.199 3.071 1.00 87.56 387 MET A CA 1
ATOM 2909 C C . MET A 1 387 ? 8.692 -0.909 4.263 1.00 87.56 387 MET A C 1
ATOM 2911 O O . MET A 1 387 ? 8.787 -2.135 4.242 1.00 87.56 387 MET A O 1
ATOM 2915 N N . PRO A 1 388 ? 9.111 -0.189 5.316 1.00 89.31 388 PRO A N 1
ATOM 2916 C CA . PRO A 1 388 ? 9.680 -0.831 6.488 1.00 89.31 388 PRO A CA 1
ATOM 2917 C C . PRO A 1 388 ? 8.609 -1.652 7.210 1.00 89.31 388 PRO A C 1
ATOM 2919 O O . PRO A 1 388 ? 7.476 -1.198 7.369 1.00 89.31 388 PRO A O 1
ATOM 2922 N N . ALA A 1 389 ? 8.980 -2.836 7.694 1.00 90.75 389 ALA A N 1
ATOM 2923 C CA . ALA A 1 389 ? 8.123 -3.618 8.573 1.00 90.75 389 ALA A CA 1
ATOM 2924 C C . ALA A 1 389 ? 7.794 -2.800 9.834 1.00 90.75 389 ALA A C 1
ATOM 2926 O O . ALA A 1 389 ? 8.688 -2.379 10.574 1.00 90.75 389 ALA A O 1
ATOM 2927 N N . ALA A 1 390 ? 6.504 -2.565 10.068 1.00 86.12 390 ALA A N 1
ATOM 2928 C CA . ALA A 1 390 ? 5.997 -2.029 11.325 1.00 86.12 390 ALA A CA 1
ATOM 2929 C C . ALA A 1 390 ? 5.692 -3.199 12.263 1.00 86.12 390 ALA A C 1
ATOM 2931 O O . ALA A 1 390 ? 5.160 -4.206 11.809 1.00 86.12 390 ALA A O 1
ATOM 2932 N N . ALA A 1 391 ? 5.993 -3.075 13.558 1.00 90.31 391 ALA A N 1
ATOM 2933 C CA . ALA A 1 391 ? 5.808 -4.153 14.534 1.00 90.31 391 ALA A CA 1
ATOM 2934 C C . ALA A 1 391 ? 4.329 -4.338 14.930 1.00 90.31 391 ALA A C 1
ATOM 2936 O O . ALA A 1 391 ? 3.918 -4.082 16.062 1.00 90.31 391 ALA A O 1
ATOM 2937 N N . ILE A 1 392 ? 3.518 -4.739 13.958 1.00 89.69 392 ILE A N 1
ATOM 2938 C CA . ILE A 1 392 ? 2.072 -4.931 14.041 1.00 89.69 392 ILE A CA 1
ATOM 2939 C C . ILE A 1 392 ? 1.774 -6.386 13.661 1.00 89.69 392 ILE A C 1
ATOM 2941 O O . ILE A 1 392 ? 2.408 -6.941 12.764 1.00 89.69 392 ILE A O 1
ATOM 2945 N N . GLY A 1 393 ? 0.827 -7.027 14.348 1.00 91.44 393 GLY A N 1
ATOM 2946 C CA . GLY A 1 393 ? 0.514 -8.440 14.119 1.00 91.44 393 GLY A CA 1
ATOM 2947 C C . GLY A 1 393 ? 1.723 -9.344 14.349 1.00 91.44 393 GLY A C 1
ATOM 2948 O O . GLY A 1 393 ? 2.450 -9.177 15.330 1.00 91.44 393 GLY A O 1
ATOM 2949 N N . ARG A 1 394 ? 1.981 -10.279 13.424 1.00 93.62 394 ARG A N 1
ATOM 2950 C CA . ARG A 1 394 ? 3.149 -11.171 13.526 1.00 93.62 394 ARG A CA 1
ATOM 2951 C C . ARG A 1 394 ? 4.483 -10.439 13.431 1.00 93.62 394 ARG A C 1
ATOM 2953 O O . ARG A 1 394 ? 5.448 -10.900 14.035 1.00 93.62 394 ARG A O 1
ATOM 2960 N N . ALA A 1 395 ? 4.525 -9.268 12.792 1.00 92.56 395 ALA A N 1
ATOM 2961 C CA . ALA A 1 395 ? 5.747 -8.476 12.697 1.00 92.56 395 ALA A CA 1
ATOM 2962 C C . ALA A 1 395 ? 6.254 -8.011 14.074 1.00 92.56 395 ALA A C 1
ATOM 2964 O O . ALA A 1 395 ? 7.424 -7.669 14.214 1.00 92.56 395 ALA A O 1
ATOM 2965 N N . ALA A 1 396 ? 5.405 -8.030 15.112 1.00 91.12 396 ALA A N 1
ATOM 2966 C CA . ALA A 1 396 ? 5.816 -7.782 16.493 1.00 91.12 396 ALA A CA 1
ATOM 2967 C C . ALA A 1 396 ? 6.793 -8.838 17.050 1.00 91.12 396 ALA A C 1
ATOM 2969 O O . ALA A 1 396 ? 7.447 -8.582 18.059 1.00 91.12 396 ALA A O 1
ATOM 2970 N N . LEU A 1 397 ? 6.899 -10.007 16.405 1.00 93.81 397 LEU A N 1
ATOM 2971 C CA . LEU A 1 397 ? 7.851 -11.069 16.748 1.00 93.81 397 LEU A CA 1
ATOM 2972 C C . LEU A 1 397 ? 9.216 -10.890 16.064 1.00 93.81 397 LEU A C 1
ATOM 2974 O O . LEU A 1 397 ? 10.173 -11.573 16.432 1.00 93.81 397 LEU A O 1
ATOM 2978 N N . ILE A 1 398 ? 9.327 -9.980 15.087 1.00 94.56 398 ILE A N 1
ATOM 2979 C CA . ILE A 1 398 ? 10.604 -9.663 14.442 1.00 94.56 398 ILE A CA 1
ATOM 2980 C C . ILE A 1 398 ? 11.527 -9.017 15.490 1.00 94.56 398 ILE A C 1
ATOM 2982 O O . ILE A 1 398 ? 11.097 -8.101 16.198 1.00 94.56 398 ILE A O 1
ATOM 2986 N N . PRO A 1 399 ? 12.800 -9.448 15.604 1.00 94.50 399 PRO A N 1
ATOM 2987 C CA . PRO A 1 399 ? 13.726 -8.891 16.581 1.00 94.50 399 PRO A CA 1
ATOM 2988 C C . PRO A 1 399 ? 13.853 -7.365 16.493 1.00 94.50 399 PRO A C 1
ATOM 2990 O O . PRO A 1 399 ? 14.048 -6.801 15.418 1.00 94.50 399 PRO A O 1
ATOM 2993 N N . GLU A 1 400 ? 13.846 -6.700 17.650 1.00 90.81 400 GLU A N 1
ATOM 2994 C CA . GLU A 1 400 ? 13.939 -5.235 17.773 1.00 90.81 400 GLU A CA 1
ATOM 2995 C C . GLU A 1 400 ? 15.112 -4.628 16.988 1.00 90.81 400 GLU A C 1
ATOM 2997 O O . GLU A 1 400 ? 15.016 -3.556 16.385 1.00 90.81 400 GLU A O 1
ATOM 3002 N N . ASN A 1 401 ? 16.251 -5.324 16.989 1.00 92.44 401 ASN A N 1
ATOM 3003 C CA . ASN A 1 401 ? 17.453 -4.875 16.300 1.00 92.44 401 ASN A CA 1
ATOM 3004 C C . ASN A 1 401 ? 17.348 -4.971 14.772 1.00 92.44 401 ASN A C 1
ATOM 3006 O O . ASN A 1 401 ? 18.155 -4.333 14.097 1.00 92.44 401 ASN A O 1
ATOM 3010 N N . ASP A 1 402 ? 16.368 -5.696 14.234 1.00 94.38 402 ASP A N 1
ATOM 3011 C CA . ASP A 1 402 ? 16.106 -5.808 12.800 1.00 94.38 402 ASP A CA 1
ATOM 3012 C C . ASP A 1 402 ? 15.038 -4.817 12.300 1.00 94.38 402 ASP A C 1
ATOM 3014 O O . ASP A 1 402 ? 14.988 -4.491 11.117 1.00 94.38 402 ASP A O 1
ATOM 3018 N N . LEU A 1 403 ? 14.224 -4.248 13.189 1.00 91.88 403 LEU A N 1
ATOM 3019 C CA . LEU A 1 403 ? 13.202 -3.268 12.814 1.00 91.88 403 LEU A CA 1
ATOM 3020 C C . LEU A 1 403 ? 13.773 -1.856 12.602 1.00 91.88 403 LEU A C 1
ATOM 3022 O O . LEU A 1 403 ? 14.691 -1.391 13.290 1.00 91.88 403 LEU A O 1
ATOM 3026 N N . TRP A 1 404 ? 13.174 -1.111 11.670 1.00 88.69 404 TRP A N 1
ATOM 3027 C CA . TRP A 1 404 ? 13.528 0.281 11.380 1.00 88.69 404 TRP A CA 1
ATOM 3028 C C . TRP A 1 404 ? 12.883 1.263 12.367 1.00 88.69 404 TRP A C 1
ATOM 3030 O O . TRP A 1 404 ? 11.989 2.008 11.991 1.00 88.69 404 TRP A O 1
ATOM 3040 N N . ARG A 1 405 ? 13.350 1.319 13.621 1.00 88.56 405 ARG A N 1
ATOM 3041 C CA . ARG A 1 405 ? 12.826 2.271 14.623 1.00 88.56 405 ARG A CA 1
ATOM 3042 C C . ARG A 1 405 ? 13.745 3.462 14.910 1.00 88.56 405 ARG A C 1
ATOM 3044 O O . ARG A 1 405 ? 14.974 3.323 14.914 1.00 88.56 405 ARG A O 1
ATOM 3051 N N . LYS A 1 406 ? 13.144 4.624 15.188 1.00 87.31 406 LYS A N 1
ATOM 3052 C CA . LYS A 1 406 ? 13.804 5.868 15.626 1.00 87.31 406 LYS A CA 1
ATOM 3053 C C . LYS A 1 406 ? 13.393 6.208 17.073 1.00 87.31 406 LYS A C 1
ATOM 3055 O O . LYS A 1 406 ? 12.277 5.863 17.452 1.00 87.31 406 LYS A O 1
ATOM 3060 N N . PRO A 1 407 ? 14.263 6.852 17.878 1.00 90.00 407 PRO A N 1
ATOM 3061 C CA . PRO A 1 407 ? 13.891 7.361 19.199 1.00 90.00 407 PRO A CA 1
ATOM 3062 C C . PRO A 1 407 ? 12.805 8.435 19.128 1.00 90.00 407 PRO A C 1
ATOM 3064 O O . PRO A 1 407 ? 12.784 9.226 18.187 1.00 90.00 407 PRO A O 1
ATOM 3067 N N . GLY A 1 408 ? 11.984 8.509 20.171 1.00 90.69 408 GLY A N 1
ATOM 3068 C CA . GLY A 1 408 ? 10.929 9.505 20.312 1.00 90.69 408 GLY A CA 1
ATOM 3069 C C . GLY A 1 408 ? 9.616 9.100 19.646 1.00 90.69 408 GLY A C 1
ATOM 3070 O O . GLY A 1 408 ? 9.468 8.002 19.111 1.00 90.69 408 GLY A O 1
ATOM 3071 N N . LEU A 1 409 ? 8.639 10.003 19.723 1.00 89.94 409 LEU A N 1
ATOM 3072 C CA . LEU A 1 409 ? 7.331 9.799 19.111 1.00 89.94 409 LEU A CA 1
ATOM 3073 C C . LEU A 1 409 ? 7.414 10.063 17.601 1.00 89.94 409 LEU A C 1
ATOM 3075 O O . LEU A 1 409 ? 8.023 11.053 17.198 1.00 89.94 409 LEU A O 1
ATOM 3079 N N . PRO A 1 410 ? 6.802 9.211 16.768 1.00 85.62 410 PRO A N 1
ATOM 3080 C CA . PRO A 1 410 ? 6.747 9.420 15.330 1.00 85.62 410 PRO A CA 1
ATOM 3081 C C . PRO A 1 410 ? 5.809 10.584 14.984 1.00 85.62 410 PRO A C 1
ATOM 3083 O O . PRO A 1 410 ? 4.699 10.671 15.505 1.00 85.62 410 PRO A O 1
ATOM 3086 N N . GLU A 1 411 ? 6.242 11.448 14.072 1.00 78.25 411 GLU A N 1
ATOM 3087 C CA . GLU A 1 411 ? 5.426 12.530 13.510 1.00 78.25 411 GLU A CA 1
ATOM 3088 C C . GLU A 1 411 ? 4.597 12.041 12.305 1.00 78.25 411 GLU A C 1
ATOM 3090 O O . GLU A 1 411 ? 4.866 10.976 11.739 1.00 78.25 411 GLU A O 1
ATOM 3095 N N . GLY A 1 412 ? 3.591 12.825 11.903 1.00 77.06 412 GLY A N 1
ATOM 3096 C CA . GLY A 1 412 ? 2.741 12.561 10.734 1.00 77.06 412 GLY A CA 1
ATOM 3097 C C . GLY A 1 412 ? 1.274 12.272 11.070 1.00 77.06 412 GLY A C 1
ATOM 3098 O O . GLY A 1 412 ? 0.919 12.016 12.221 1.00 77.06 412 GLY A O 1
ATOM 3099 N N . SER A 1 413 ? 0.409 12.328 10.054 1.00 79.31 413 SER A N 1
ATOM 3100 C CA . SER A 1 413 ? -1.038 12.116 10.183 1.00 79.31 413 SER A CA 1
ATOM 3101 C C . SER A 1 413 ? -1.649 11.468 8.931 1.00 79.31 413 SER A C 1
ATOM 3103 O O . SER A 1 413 ? -0.990 11.332 7.898 1.00 79.31 413 SER A O 1
ATOM 3105 N N . CYS A 1 414 ? -2.913 11.039 9.022 1.00 78.38 414 CYS A N 1
ATOM 3106 C CA . CYS A 1 414 ? -3.598 10.277 7.970 1.00 78.38 414 CYS A CA 1
ATOM 3107 C C . CYS A 1 414 ? -4.432 11.143 7.010 1.00 78.38 414 CYS A C 1
ATOM 3109 O O . CYS A 1 414 ? -5.093 10.593 6.131 1.00 78.38 414 CYS A O 1
ATOM 3111 N N . ALA A 1 415 ? -4.419 12.474 7.160 1.00 68.81 415 ALA A N 1
ATOM 3112 C CA . ALA A 1 415 ? -5.338 13.409 6.495 1.00 68.81 415 ALA A CA 1
ATOM 3113 C C . ALA A 1 415 ? -5.436 13.257 4.966 1.00 68.81 415 ALA A C 1
ATOM 3115 O O . ALA A 1 415 ? -6.451 13.623 4.379 1.00 68.81 415 ALA A O 1
ATOM 3116 N N . HIS A 1 416 ? -4.408 12.696 4.325 1.00 61.00 416 HIS A N 1
ATOM 3117 C CA . HIS A 1 416 ? -4.341 12.525 2.875 1.00 61.00 416 HIS A CA 1
ATOM 3118 C C . HIS A 1 416 ? -4.307 11.064 2.406 1.00 61.00 416 HIS A C 1
ATOM 3120 O O . HIS A 1 416 ? -4.126 10.841 1.210 1.00 61.00 416 HIS A O 1
ATOM 3126 N N . ALA A 1 417 ? -4.451 10.073 3.292 1.00 63.66 417 ALA A N 1
ATOM 3127 C CA . ALA A 1 417 ? -4.193 8.659 2.986 1.00 63.66 417 ALA A CA 1
ATOM 3128 C C . ALA A 1 417 ? -5.287 7.695 3.489 1.00 63.66 417 ALA A C 1
ATOM 3130 O O . ALA A 1 417 ? -5.007 6.523 3.729 1.00 63.66 417 ALA A O 1
ATOM 3131 N N . LEU A 1 418 ? -6.519 8.175 3.678 1.00 81.75 418 LEU A N 1
ATOM 3132 C CA . LEU A 1 418 ? -7.607 7.331 4.171 1.00 81.75 418 LEU A CA 1
ATOM 3133 C C . LEU A 1 418 ? -8.164 6.406 3.091 1.00 81.75 418 LEU A C 1
ATOM 3135 O O . LEU A 1 418 ? -8.322 6.792 1.931 1.00 81.75 418 LEU A O 1
ATOM 3139 N N . ASN A 1 419 ? -8.541 5.212 3.535 1.00 89.50 419 ASN A N 1
ATOM 3140 C CA . ASN A 1 419 ? -9.258 4.204 2.770 1.00 89.50 419 ASN A CA 1
ATOM 3141 C C . ASN A 1 419 ? -10.449 3.724 3.592 1.00 89.50 419 ASN A C 1
ATOM 3143 O O . ASN A 1 419 ? -10.375 3.687 4.819 1.00 89.50 419 ASN A O 1
ATOM 3147 N N . VAL A 1 420 ? -11.540 3.373 2.923 1.00 93.56 420 VAL A N 1
ATOM 3148 C CA . VAL A 1 420 ? -12.658 2.686 3.570 1.00 93.56 420 VAL A CA 1
ATOM 3149 C C . VAL A 1 420 ? -12.377 1.202 3.454 1.00 93.56 420 VAL A C 1
ATOM 3151 O O . VAL A 1 420 ? -12.318 0.694 2.342 1.00 93.56 420 VAL A O 1
ATOM 3154 N N . VAL A 1 421 ? -12.175 0.516 4.571 1.00 95.00 421 VAL A N 1
ATOM 3155 C CA . VAL A 1 421 ? -11.848 -0.912 4.583 1.00 95.00 421 VAL A CA 1
ATOM 3156 C C . VAL A 1 421 ? -13.023 -1.699 5.108 1.00 95.00 421 VAL A C 1
ATOM 3158 O O . VAL A 1 421 ? -13.535 -1.375 6.174 1.00 95.00 421 VAL A O 1
ATOM 3161 N N . VAL A 1 422 ? -13.402 -2.749 4.391 1.00 97.38 422 VAL A N 1
ATOM 3162 C CA . VAL A 1 422 ? -14.328 -3.773 4.863 1.00 97.38 422 VAL A CA 1
ATOM 3163 C C . VAL A 1 422 ? -13.523 -5.031 5.174 1.00 97.38 422 VAL A C 1
ATOM 3165 O O . VAL A 1 422 ? -12.909 -5.618 4.280 1.00 97.38 422 VAL A O 1
ATOM 3168 N N . ALA A 1 423 ? -13.496 -5.408 6.449 1.00 96.00 423 ALA A N 1
ATOM 3169 C CA . ALA A 1 423 ? -12.808 -6.593 6.947 1.00 96.00 423 ALA A CA 1
ATOM 3170 C C . ALA A 1 423 ? -13.609 -7.884 6.658 1.00 96.00 423 ALA A C 1
ATOM 3172 O O . ALA A 1 423 ? -14.814 -7.802 6.414 1.00 96.00 423 ALA A O 1
ATOM 3173 N N . PRO A 1 424 ? -12.990 -9.082 6.729 1.00 96.00 424 PRO A N 1
ATOM 3174 C CA . PRO A 1 424 ? -13.669 -10.353 6.458 1.00 96.00 424 PRO A CA 1
ATOM 3175 C C . PRO A 1 424 ? -14.898 -10.642 7.330 1.00 96.00 424 PRO A C 1
ATOM 3177 O O . PRO A 1 424 ? -15.773 -11.391 6.903 1.00 96.00 424 PRO A O 1
ATOM 3180 N N . ASP A 1 425 ? -14.955 -10.070 8.535 1.00 94.94 425 ASP A N 1
ATOM 3181 C CA . ASP A 1 425 ? -16.073 -10.174 9.485 1.00 94.94 425 ASP A CA 1
ATOM 3182 C C . ASP A 1 425 ? -17.174 -9.114 9.255 1.00 94.94 425 ASP A C 1
ATOM 3184 O O . ASP A 1 425 ? -18.119 -9.000 10.038 1.00 94.94 425 ASP A O 1
ATOM 3188 N N . GLY A 1 426 ? -17.037 -8.305 8.201 1.00 96.12 426 GLY A N 1
ATOM 3189 C CA . GLY A 1 426 ? -17.970 -7.246 7.830 1.00 96.12 426 GLY A CA 1
ATOM 3190 C C . GLY A 1 426 ? -17.758 -5.916 8.557 1.00 96.12 426 GLY A C 1
ATOM 3191 O O . GLY A 1 426 ? -18.474 -4.954 8.264 1.00 96.12 426 GLY A O 1
ATOM 3192 N N . ARG A 1 427 ? -16.791 -5.805 9.479 1.00 96.44 427 ARG A N 1
ATOM 3193 C CA . ARG A 1 427 ? -16.480 -4.522 10.131 1.00 96.44 427 ARG A CA 1
ATOM 3194 C C . ARG A 1 427 ? -15.893 -3.520 9.146 1.00 96.44 427 ARG A C 1
ATOM 3196 O O . ARG A 1 427 ? -15.107 -3.880 8.270 1.00 96.44 427 ARG A O 1
ATOM 3203 N N . VAL A 1 428 ? -16.238 -2.249 9.337 1.00 96.62 428 VAL A N 1
ATOM 3204 C CA . VAL A 1 428 ? -15.781 -1.146 8.485 1.00 96.62 428 VAL A CA 1
ATOM 3205 C C . VAL A 1 428 ? -14.828 -0.229 9.239 1.00 96.62 428 VAL A C 1
ATOM 3207 O O . VAL A 1 428 ? -15.125 0.203 10.351 1.00 96.62 428 VAL A O 1
ATOM 3210 N N . TYR A 1 429 ? -13.702 0.117 8.617 1.00 94.12 429 TYR A N 1
ATOM 3211 C CA . TYR A 1 429 ? -12.657 0.961 9.200 1.00 94.12 429 TYR A CA 1
ATOM 3212 C C . TYR A 1 429 ? -12.241 2.096 8.253 1.00 94.12 429 TYR A C 1
ATOM 3214 O O . TYR A 1 429 ? -12.304 1.936 7.035 1.00 94.12 429 TYR A O 1
ATOM 3222 N N . PRO A 1 430 ? -11.748 3.234 8.777 1.00 89.44 430 PRO A N 1
ATOM 3223 C CA . PRO A 1 430 ? -11.246 4.343 7.964 1.00 89.44 430 PRO A CA 1
ATOM 3224 C C . PRO A 1 430 ? -9.748 4.208 7.600 1.00 89.44 430 PRO A C 1
ATOM 3226 O O . PRO A 1 430 ? -9.101 5.209 7.283 1.00 89.44 430 PRO A O 1
ATOM 3229 N N . CYS A 1 431 ? -9.154 3.013 7.722 1.00 84.88 431 CYS A N 1
ATOM 3230 C CA . CYS A 1 431 ? -7.715 2.771 7.570 1.00 84.88 431 CYS A CA 1
ATOM 3231 C C . CYS A 1 431 ? -7.422 1.320 7.151 1.00 84.88 431 CYS A C 1
ATOM 3233 O O . CYS A 1 431 ? -8.111 0.420 7.619 1.00 84.88 431 CYS A O 1
ATOM 3235 N N . CYS A 1 432 ? -6.379 1.123 6.331 1.00 73.62 432 CYS A N 1
ATOM 3236 C CA . CYS A 1 432 ? -5.880 -0.172 5.832 1.00 73.62 432 CYS A CA 1
ATOM 3237 C C . CYS A 1 432 ? -4.415 -0.459 6.237 1.00 73.62 432 CYS A C 1
ATOM 3239 O O . CYS A 1 432 ? -3.650 -1.045 5.473 1.00 73.62 432 CYS A O 1
ATOM 3241 N N . ASN A 1 433 ? -3.956 0.101 7.359 1.00 80.44 433 ASN A N 1
ATOM 3242 C CA . ASN A 1 433 ? -2.555 0.010 7.784 1.00 80.44 433 ASN A CA 1
ATOM 3243 C C . ASN A 1 433 ? -2.424 -0.174 9.304 1.00 80.44 433 ASN A C 1
ATOM 3245 O O . ASN A 1 433 ? -1.744 0.592 9.994 1.00 80.44 433 ASN A O 1
ATOM 3249 N N . GLY A 1 434 ? -3.137 -1.171 9.829 1.00 78.56 434 GLY A N 1
ATOM 3250 C CA . GLY A 1 434 ? -3.172 -1.565 11.242 1.00 78.56 434 GLY A CA 1
ATOM 3251 C C . GLY A 1 434 ? -4.346 -0.983 12.037 1.00 78.56 434 GLY A C 1
ATOM 3252 O O . GLY A 1 434 ? -4.669 -1.492 13.108 1.00 78.56 434 GLY A O 1
ATOM 3253 N N . GLY A 1 435 ? -5.032 0.039 11.514 1.00 80.44 435 GLY A N 1
ATOM 3254 C CA . GLY A 1 435 ? -6.230 0.601 12.149 1.00 80.44 435 GLY A CA 1
ATOM 3255 C C . GLY A 1 435 ? -7.404 -0.383 12.183 1.00 80.44 435 GLY A C 1
ATOM 3256 O O . GLY A 1 435 ? -8.164 -0.399 13.145 1.00 80.44 435 GLY A O 1
ATOM 3257 N N . GLU A 1 436 ? -7.491 -1.262 11.189 1.00 81.19 436 GLU A N 1
ATOM 3258 C CA . GLU A 1 436 ? -8.442 -2.372 11.083 1.00 81.19 436 GLU A CA 1
ATOM 3259 C C . GLU A 1 436 ? -8.239 -3.479 12.133 1.00 81.19 436 GLU A C 1
ATOM 3261 O O . GLU A 1 436 ? -9.076 -4.365 12.276 1.00 81.19 436 GLU A O 1
ATOM 3266 N N . LEU A 1 437 ? -7.149 -3.416 12.904 1.00 85.31 437 LEU A N 1
ATOM 3267 C CA . LEU A 1 437 ? -6.907 -4.284 14.062 1.00 85.31 437 LEU A CA 1
ATOM 3268 C C . LEU A 1 437 ? -7.349 -3.650 15.379 1.00 85.31 437 LEU A C 1
ATOM 3270 O O . LEU A 1 437 ? -7.222 -4.274 16.430 1.00 85.31 437 LEU A O 1
ATOM 3274 N N . CYS A 1 438 ? -7.816 -2.402 15.341 1.00 89.25 438 CYS A N 1
ATOM 3275 C CA . CYS A 1 438 ? -8.176 -1.626 16.515 1.00 89.25 438 CYS A CA 1
ATOM 3276 C C . CYS A 1 438 ? -9.707 -1.532 16.599 1.00 89.25 438 CYS A C 1
ATOM 3278 O O . CYS A 1 438 ? -10.295 -0.678 15.930 1.00 89.25 438 CYS A O 1
ATOM 3280 N N . PRO A 1 439 ? -10.392 -2.342 17.432 1.00 87.88 439 PRO A N 1
ATOM 3281 C CA . PRO A 1 439 ? -11.858 -2.353 17.481 1.00 87.88 439 PRO A CA 1
ATOM 3282 C C . PRO A 1 439 ? -12.470 -0.986 17.814 1.00 87.88 439 PRO A C 1
ATOM 3284 O O . PRO A 1 439 ? -13.568 -0.669 17.362 1.00 87.88 439 PRO A O 1
ATOM 3287 N N . SER A 1 440 ? -11.742 -0.159 18.570 1.00 88.88 440 SER A N 1
ATOM 3288 C CA . SER A 1 440 ? -12.120 1.209 18.942 1.00 88.88 440 SER A CA 1
ATOM 3289 C C . SER A 1 440 ? -12.137 2.199 17.769 1.00 88.88 440 SER A C 1
ATOM 3291 O O . SER A 1 440 ? -12.701 3.285 17.905 1.00 88.88 440 SER A O 1
ATOM 3293 N N . LEU A 1 441 ? -11.543 1.836 16.628 1.00 91.75 441 LEU A N 1
ATOM 3294 C CA . LEU A 1 441 ? -11.529 2.629 15.396 1.00 91.75 441 LEU A CA 1
ATOM 3295 C C . LEU A 1 441 ? -12.580 2.166 14.368 1.00 91.75 441 LEU A C 1
ATOM 3297 O O . LEU A 1 441 ? -12.658 2.749 13.288 1.00 91.75 441 LEU A O 1
ATOM 3301 N N . SER A 1 442 ? -13.376 1.139 14.690 1.00 93.81 442 SER A N 1
ATOM 3302 C CA . SER A 1 442 ? -14.460 0.642 13.833 1.00 93.81 442 SER A CA 1
ATOM 3303 C C . SER A 1 442 ? -15.561 1.692 13.650 1.00 93.81 442 SER A C 1
ATOM 3305 O O . SER A 1 442 ? -15.959 2.361 14.605 1.00 93.81 442 SER A O 1
ATOM 3307 N N . LEU A 1 443 ? -16.086 1.801 12.429 1.00 93.56 443 LEU A N 1
ATOM 3308 C CA . LEU A 1 443 ? -17.227 2.654 12.074 1.00 93.56 443 LEU A CA 1
ATOM 3309 C C . LEU A 1 443 ? -18.573 1.924 12.181 1.00 93.56 443 LEU A C 1
ATOM 3311 O O . LEU A 1 443 ? -19.618 2.564 12.103 1.00 93.56 443 LEU A O 1
ATOM 3315 N N . GLY A 1 444 ? -18.552 0.598 12.339 1.00 95.00 444 GLY A N 1
ATOM 3316 C CA . GLY A 1 444 ? -19.739 -0.258 12.341 1.00 95.00 444 GLY A CA 1
ATOM 3317 C C . GLY A 1 444 ? -19.498 -1.570 11.595 1.00 95.00 444 GLY A C 1
ATOM 3318 O O . GLY A 1 444 ? -18.351 -1.924 11.312 1.00 95.00 444 GLY A O 1
ATOM 3319 N N . SER A 1 445 ? -20.577 -2.288 11.282 1.00 96.56 445 SER A N 1
ATOM 3320 C CA . SER A 1 445 ? -20.554 -3.516 10.481 1.00 96.56 445 SER A CA 1
ATOM 3321 C C . SER A 1 445 ? -21.567 -3.450 9.343 1.00 96.56 445 SER A C 1
ATOM 3323 O O . SER A 1 445 ? -22.715 -3.055 9.558 1.00 96.56 445 SER A O 1
ATOM 3325 N N . ILE A 1 446 ? -21.174 -3.894 8.146 1.00 97.44 446 ILE A N 1
ATOM 3326 C CA . ILE A 1 446 ? -22.046 -3.967 6.957 1.00 97.44 446 ILE A CA 1
ATOM 3327 C C . ILE A 1 446 ? -23.264 -4.869 7.162 1.00 97.44 446 ILE A C 1
ATOM 3329 O O . ILE A 1 446 ? -24.193 -4.812 6.360 1.00 97.44 446 ILE A O 1
ATOM 3333 N N . HIS A 1 447 ? -23.265 -5.706 8.199 1.00 96.50 447 HIS A N 1
ATOM 3334 C CA . HIS A 1 447 ? -24.387 -6.574 8.551 1.00 96.50 447 HIS A CA 1
ATOM 3335 C C . HIS A 1 447 ? -25.435 -5.877 9.433 1.00 96.50 447 HIS A C 1
ATOM 3337 O O . HIS A 1 447 ? -26.532 -6.402 9.608 1.00 96.50 447 HIS A O 1
ATOM 3343 N N . GLU A 1 448 ? -25.114 -4.702 9.980 1.00 95.81 448 GLU A N 1
ATOM 3344 C CA . GLU A 1 448 ? -25.955 -3.968 10.935 1.00 95.81 448 GLU A CA 1
ATOM 3345 C C . GLU A 1 448 ? -26.493 -2.645 10.371 1.00 95.81 448 GLU A C 1
ATOM 3347 O O . GLU A 1 448 ? -27.455 -2.095 10.905 1.00 95.81 448 GLU A O 1
ATOM 3352 N N . GLY A 1 449 ? -25.900 -2.125 9.293 1.00 93.94 449 GLY A N 1
ATOM 3353 C CA . GLY A 1 449 ? -26.300 -0.853 8.698 1.00 93.94 449 GLY A CA 1
ATOM 3354 C C . GLY A 1 449 ? -25.690 -0.607 7.322 1.00 93.94 449 GLY A C 1
ATOM 3355 O O . GLY A 1 449 ? -24.949 -1.440 6.792 1.00 93.94 449 GLY A O 1
ATOM 3356 N N . SER A 1 450 ? -26.010 0.552 6.745 1.00 94.38 450 SER A N 1
ATOM 3357 C CA . SER A 1 450 ? -25.475 0.960 5.445 1.00 94.38 450 SER A CA 1
ATOM 3358 C C . SER A 1 450 ? -24.085 1.581 5.576 1.00 94.38 450 SER A C 1
ATOM 3360 O O . SER A 1 450 ? -23.736 2.188 6.596 1.00 94.38 450 SER A O 1
ATOM 3362 N N . LEU A 1 451 ? -23.297 1.506 4.506 1.00 94.31 451 LEU A N 1
ATOM 3363 C CA . LEU A 1 451 ? -22.017 2.195 4.418 1.00 94.31 451 LEU A CA 1
ATOM 3364 C C . LEU A 1 451 ? -22.193 3.709 4.610 1.00 94.31 451 LEU A C 1
ATOM 3366 O O . LEU A 1 451 ? -21.370 4.349 5.258 1.00 94.31 451 LEU A O 1
ATOM 3370 N N . GLN A 1 452 ? -23.286 4.290 4.109 1.00 91.00 452 GLN A N 1
ATOM 3371 C CA . GLN A 1 452 ? -23.575 5.716 4.270 1.00 91.00 452 GLN A CA 1
ATOM 3372 C C . GLN A 1 452 ? -23.712 6.126 5.745 1.00 91.00 452 GLN A C 1
ATOM 3374 O O . GLN A 1 452 ? -23.178 7.170 6.139 1.00 91.00 452 GLN A O 1
ATOM 3379 N N . ASP A 1 453 ? -24.368 5.306 6.568 1.00 90.81 453 ASP A N 1
ATOM 3380 C CA . ASP A 1 453 ? -24.524 5.566 8.005 1.00 90.81 453 ASP A CA 1
ATOM 3381 C C . ASP A 1 453 ? -23.168 5.532 8.721 1.00 90.81 453 ASP A C 1
ATOM 3383 O O . ASP A 1 453 ? -22.826 6.443 9.484 1.00 90.81 453 ASP A O 1
ATOM 3387 N N . MET A 1 454 ? -22.343 4.531 8.403 1.00 92.56 454 MET A N 1
ATOM 3388 C CA . MET A 1 454 ? -20.994 4.389 8.962 1.00 92.56 454 MET A CA 1
ATOM 3389 C C . MET A 1 454 ? -20.106 5.571 8.588 1.00 92.56 454 MET A C 1
ATOM 3391 O O . MET A 1 454 ? -19.435 6.144 9.449 1.00 92.56 454 MET A O 1
ATOM 3395 N N . MET A 1 455 ? -20.144 6.003 7.328 1.00 89.50 455 MET A N 1
ATOM 3396 C CA . MET A 1 455 ? -19.384 7.170 6.879 1.00 89.50 455 MET A CA 1
ATOM 3397 C C . MET A 1 455 ? -19.883 8.467 7.528 1.00 89.50 455 MET A C 1
ATOM 3399 O O . MET A 1 455 ? -19.081 9.343 7.855 1.00 89.50 455 MET A O 1
ATOM 3403 N N . SER A 1 456 ? -21.187 8.581 7.791 1.00 86.88 456 SER A N 1
ATOM 3404 C CA . SER A 1 456 ? -21.773 9.736 8.484 1.00 86.88 456 SER A CA 1
ATOM 3405 C C . SER A 1 456 ? -21.339 9.821 9.954 1.00 86.88 456 SER A C 1
ATOM 3407 O O . SER A 1 456 ? -21.196 10.924 10.492 1.00 86.88 456 SER A O 1
ATOM 3409 N N . SER A 1 457 ? -21.033 8.682 10.590 1.00 86.81 457 SER A N 1
ATOM 3410 C CA . SER A 1 457 ? -20.548 8.615 11.979 1.00 86.81 457 SER A CA 1
ATOM 3411 C C . SER A 1 457 ? -19.166 9.257 12.193 1.00 86.81 457 SER A C 1
ATOM 3413 O O . SER A 1 457 ? -18.838 9.682 13.303 1.00 86.81 457 SER A O 1
ATOM 3415 N N . LEU A 1 458 ? -18.367 9.411 11.129 1.00 85.56 458 LEU A N 1
ATOM 3416 C CA . LEU A 1 458 ? -17.050 10.055 11.188 1.00 85.56 458 LEU A CA 1
ATOM 3417 C C . LEU A 1 458 ? -17.129 11.541 11.545 1.00 85.56 458 LEU A C 1
ATOM 3419 O O . LEU A 1 458 ? -16.201 12.082 12.151 1.00 85.56 458 LEU A O 1
ATOM 3423 N N . ARG A 1 459 ? -18.214 12.224 11.158 1.00 81.94 459 ARG A N 1
ATOM 3424 C CA . ARG A 1 459 ? -18.359 13.672 11.356 1.00 81.94 459 ARG A CA 1
ATOM 3425 C C . ARG A 1 459 ? -18.348 14.061 12.842 1.00 81.94 459 ARG A C 1
ATOM 3427 O O . ARG A 1 459 ? -17.533 14.917 13.189 1.00 81.94 459 ARG A O 1
ATOM 3434 N N . PRO A 1 460 ? -19.174 13.462 13.722 1.00 85.38 460 PRO A N 1
ATOM 3435 C CA . PRO A 1 460 ? -19.135 13.757 15.156 1.00 85.38 460 PRO A CA 1
ATOM 3436 C C . PRO A 1 460 ? -17.986 13.062 15.912 1.00 85.38 460 PRO A C 1
ATOM 3438 O O . PRO A 1 460 ? -17.801 13.321 17.100 1.00 85.38 460 PRO A O 1
ATOM 3441 N N . ASN A 1 461 ? -17.206 12.181 15.274 1.00 87.56 461 ASN A N 1
ATOM 3442 C CA . ASN A 1 461 ? -16.165 11.416 15.961 1.00 87.56 461 ASN A CA 1
ATOM 3443 C C . ASN A 1 461 ? -14.869 12.231 16.139 1.00 87.56 461 ASN A C 1
ATOM 3445 O O . ASN A 1 461 ? -13.925 12.140 15.349 1.00 87.56 461 ASN A O 1
ATOM 3449 N N . PHE A 1 462 ? -14.810 13.028 17.209 1.00 87.88 462 PHE A N 1
ATOM 3450 C CA . PHE A 1 462 ? -13.653 13.873 17.531 1.00 87.88 462 PHE A CA 1
ATOM 3451 C C . PHE A 1 462 ? -12.344 13.092 17.691 1.00 87.88 462 PHE A C 1
ATOM 3453 O O . PHE A 1 462 ? -11.288 13.613 17.333 1.00 87.88 462 PHE A O 1
ATOM 3460 N N . MET A 1 463 ? -12.396 11.853 18.187 1.00 90.00 463 MET A N 1
ATOM 3461 C CA . MET A 1 463 ? -11.204 11.019 18.363 1.00 90.00 463 MET A CA 1
ATOM 3462 C C . MET A 1 463 ? -10.607 10.651 17.005 1.00 90.00 463 MET A C 1
ATOM 3464 O O . MET A 1 463 ? -9.434 10.932 16.760 1.00 90.00 463 MET A O 1
ATOM 3468 N N . LEU A 1 464 ? -11.423 10.104 16.097 1.00 89.69 464 LEU A N 1
ATOM 3469 C CA . LEU A 1 464 ? -10.981 9.772 14.742 1.00 89.69 464 LEU A CA 1
ATOM 3470 C C . LEU A 1 464 ? -10.536 11.018 13.980 1.00 89.69 464 LEU A C 1
ATOM 3472 O O . LEU A 1 464 ? -9.483 10.998 13.355 1.00 89.69 464 LEU A O 1
ATOM 3476 N N . ARG A 1 465 ? -11.263 12.136 14.075 1.00 87.25 465 ARG A N 1
ATOM 3477 C CA . ARG A 1 465 ? -10.850 13.382 13.407 1.00 87.25 465 ARG A CA 1
ATOM 3478 C C . ARG A 1 465 ? -9.523 13.919 13.945 1.00 87.25 465 ARG A C 1
ATOM 3480 O O . ARG A 1 465 ? -8.683 14.349 13.158 1.00 87.25 465 ARG A O 1
ATOM 3487 N N . THR A 1 466 ? -9.303 13.851 15.258 1.00 89.06 466 THR A N 1
ATOM 3488 C CA . THR A 1 466 ? -8.017 14.230 15.865 1.00 89.06 466 THR A CA 1
ATOM 3489 C C . THR A 1 466 ? -6.903 13.312 15.375 1.00 89.06 466 THR A C 1
ATOM 3491 O O . THR A 1 466 ? -5.869 13.803 14.930 1.00 89.06 466 THR A O 1
ATOM 3494 N N . LEU A 1 467 ? -7.132 11.996 15.364 1.00 88.94 467 LEU A N 1
ATOM 3495 C CA . LEU A 1 467 ? -6.175 11.020 14.845 1.00 88.94 467 LEU A CA 1
ATOM 3496 C C . LEU A 1 467 ? -5.819 11.304 13.379 1.00 88.94 467 LEU A C 1
ATOM 3498 O O . LEU A 1 467 ? -4.645 11.324 13.017 1.00 88.94 467 LEU A O 1
ATOM 3502 N N . VAL A 1 468 ? -6.824 11.555 12.541 1.00 86.44 468 VAL A N 1
ATOM 3503 C CA . VAL A 1 468 ? -6.641 11.790 11.108 1.00 86.44 468 VAL A CA 1
ATOM 3504 C C . VAL A 1 468 ? -5.860 13.072 10.839 1.00 86.44 468 VAL A C 1
ATOM 3506 O O . VAL A 1 468 ? -4.959 13.055 10.005 1.00 86.44 468 VAL A O 1
ATOM 3509 N N . HIS A 1 469 ? -6.181 14.172 11.522 1.00 83.56 469 HIS A N 1
ATOM 3510 C CA . HIS A 1 469 ? -5.582 15.475 11.226 1.00 83.56 469 HIS A CA 1
ATOM 3511 C C . HIS A 1 469 ? -4.280 15.735 11.991 1.00 83.56 469 HIS A C 1
ATOM 3513 O O . HIS A 1 469 ? -3.316 16.207 11.392 1.00 83.56 469 HIS A O 1
ATOM 3519 N N . ALA A 1 470 ? -4.234 15.410 13.285 1.00 84.56 470 ALA A N 1
ATOM 3520 C CA . ALA A 1 470 ? -3.095 15.694 14.161 1.00 84.56 470 ALA A CA 1
ATOM 3521 C C . ALA A 1 470 ? -2.148 14.496 14.347 1.00 84.56 470 ALA A C 1
ATOM 3523 O O . ALA A 1 470 ? -1.022 14.673 14.809 1.00 84.56 470 ALA A O 1
ATOM 3524 N N . GLY A 1 471 ? -2.586 13.288 13.983 1.00 88.38 471 GLY A N 1
ATOM 3525 C CA . GLY A 1 471 ? -1.797 12.072 14.138 1.00 88.38 471 GLY A CA 1
ATOM 3526 C C . GLY A 1 471 ? -1.834 11.484 15.554 1.00 88.38 471 GLY A C 1
ATOM 3527 O O . GLY A 1 471 ? -2.250 12.136 16.515 1.00 88.38 471 GLY A O 1
ATOM 3528 N N . PRO A 1 472 ? -1.371 10.234 15.722 1.00 91.00 472 PRO A N 1
ATOM 3529 C CA . PRO A 1 472 ? -1.435 9.524 16.999 1.00 91.00 472 PRO A CA 1
ATOM 3530 C C . PRO A 1 472 ? -0.490 10.101 18.064 1.00 91.00 472 PRO A C 1
ATOM 3532 O O . PRO A 1 472 ? -0.772 9.989 19.255 1.00 91.00 472 PRO A O 1
ATOM 3535 N N . ALA A 1 473 ? 0.599 10.769 17.665 1.00 92.12 473 ALA A N 1
ATOM 3536 C CA . ALA A 1 473 ? 1.504 11.442 18.600 1.00 92.12 473 ALA A CA 1
ATOM 3537 C C . ALA A 1 473 ? 0.824 12.574 19.382 1.00 92.12 473 ALA A C 1
ATOM 3539 O O . ALA A 1 473 ? 1.233 12.861 20.508 1.00 92.12 473 ALA A O 1
ATOM 3540 N N . HIS A 1 474 ? -0.249 13.161 18.839 1.00 92.75 474 HIS A N 1
ATOM 3541 C CA . HIS A 1 474 ? -1.041 14.171 19.537 1.00 92.75 474 HIS A CA 1
ATOM 3542 C C . HIS A 1 474 ? -1.623 13.645 20.857 1.00 92.75 474 HIS A C 1
ATOM 3544 O O . HIS A 1 474 ? -1.688 14.376 21.841 1.00 92.75 474 HIS A O 1
ATOM 3550 N N . PHE A 1 475 ? -1.973 12.357 20.916 1.00 94.69 475 PHE A N 1
ATOM 3551 C CA . PHE A 1 475 ? -2.534 11.733 22.114 1.00 94.69 475 PHE A CA 1
ATOM 3552 C C . PHE A 1 475 ? -1.497 11.445 23.204 1.00 94.69 475 PHE A C 1
ATOM 3554 O O . PHE A 1 475 ? -1.862 11.150 24.340 1.00 94.69 475 PHE A O 1
ATOM 3561 N N . ALA A 1 476 ? -0.199 11.551 22.908 1.00 92.19 476 ALA A N 1
ATOM 3562 C CA . ALA A 1 476 ? 0.833 11.271 23.899 1.00 92.19 476 ALA A CA 1
ATOM 3563 C C . ALA A 1 476 ? 0.819 12.265 25.072 1.00 92.19 476 ALA A C 1
ATOM 3565 O O . ALA A 1 476 ? 1.165 11.885 26.189 1.00 92.19 476 ALA A O 1
ATOM 3566 N N . SER A 1 477 ? 0.414 13.521 24.849 1.00 90.12 477 SER A N 1
ATOM 3567 C CA . SER A 1 477 ? 0.221 14.492 25.936 1.00 90.12 477 SER A CA 1
ATOM 3568 C C . SER A 1 477 ? -0.926 14.069 26.855 1.00 90.12 477 SER A C 1
ATOM 3570 O O . SER A 1 477 ? -0.743 14.051 28.067 1.00 90.12 477 SER A O 1
ATOM 3572 N N . PHE A 1 478 ? -2.047 13.618 26.287 1.00 93.06 478 PHE A N 1
ATOM 3573 C CA . PHE A 1 478 ? -3.220 13.157 27.038 1.00 93.06 478 PHE A CA 1
ATOM 3574 C C . PHE A 1 478 ? -2.862 11.952 27.909 1.00 93.06 478 PHE A C 1
ATOM 3576 O O . PHE A 1 478 ? -3.179 11.903 29.094 1.00 93.06 478 PHE A O 1
ATOM 3583 N N . LEU A 1 479 ? -2.108 11.008 27.342 1.00 96.19 479 LEU A N 1
ATOM 3584 C CA . LEU A 1 479 ? -1.632 9.831 28.063 1.00 96.19 479 LEU A CA 1
ATOM 3585 C C . LEU A 1 479 ? -0.646 10.189 29.182 1.00 96.19 479 LEU A C 1
ATOM 3587 O O . LEU A 1 479 ? -0.667 9.562 30.236 1.00 96.19 479 LEU A O 1
ATOM 3591 N N . ARG A 1 480 ? 0.209 11.202 28.996 1.00 94.19 480 ARG A N 1
ATOM 3592 C CA . ARG A 1 480 ? 1.114 11.687 30.054 1.00 94.19 480 ARG A CA 1
ATOM 3593 C C . ARG A 1 480 ? 0.356 12.376 31.185 1.00 94.19 480 ARG A C 1
ATOM 3595 O O . ARG A 1 480 ? 0.658 12.102 32.341 1.00 94.19 480 ARG A O 1
ATOM 3602 N N . GLU A 1 481 ? -0.625 13.218 30.862 1.00 91.75 481 GLU A N 1
ATOM 3603 C CA . GLU A 1 481 ? -1.514 13.864 31.840 1.00 91.75 481 GLU A CA 1
ATOM 3604 C C . GLU A 1 481 ? -2.295 12.822 32.661 1.00 91.75 481 GLU A C 1
ATOM 3606 O O . GLU A 1 481 ? -2.446 12.978 33.870 1.00 91.75 481 GLU A O 1
ATOM 3611 N N . ALA A 1 482 ? -2.698 11.714 32.030 1.00 93.56 482 ALA A N 1
ATOM 3612 C CA . ALA A 1 482 ? -3.343 10.575 32.682 1.00 93.56 482 ALA A CA 1
ATOM 3613 C C . ALA A 1 482 ? -2.377 9.644 33.453 1.00 93.56 482 ALA A C 1
ATOM 3615 O O . ALA A 1 482 ? -2.805 8.620 33.978 1.00 93.56 482 ALA A O 1
ATOM 3616 N N . GLY A 1 483 ? -1.072 9.946 33.507 1.00 95.50 483 GLY A N 1
ATOM 3617 C CA . GLY A 1 483 ? -0.069 9.108 34.184 1.00 95.50 483 GLY A CA 1
ATOM 3618 C C . GLY A 1 483 ? 0.345 7.839 33.422 1.00 95.50 483 GLY A C 1
ATOM 3619 O O . GLY A 1 483 ? 1.140 7.049 33.924 1.00 95.50 483 GLY A O 1
ATOM 3620 N N . LEU A 1 484 ? -0.127 7.655 32.187 1.00 97.00 484 LEU A N 1
ATOM 3621 C CA . LEU A 1 484 ? 0.123 6.482 31.337 1.00 97.00 484 LEU A CA 1
ATOM 3622 C C . LEU A 1 484 ? 1.301 6.663 30.370 1.00 97.00 484 LEU A C 1
ATOM 3624 O O . LEU A 1 484 ? 1.593 5.781 29.564 1.00 97.00 484 LEU A O 1
ATOM 3628 N N . GLY A 1 485 ? 2.024 7.782 30.454 1.00 94.06 485 GLY A N 1
ATOM 3629 C CA . GLY A 1 485 ? 3.159 8.074 29.574 1.00 94.06 485 GLY A CA 1
ATOM 3630 C C . GLY A 1 485 ? 4.252 6.996 29.581 1.00 94.06 485 GLY A C 1
ATOM 3631 O O . GLY A 1 485 ? 4.887 6.783 28.553 1.00 94.06 485 GLY A O 1
ATOM 3632 N N . ALA A 1 486 ? 4.432 6.280 30.698 1.00 94.94 486 ALA A N 1
ATOM 3633 C CA . ALA A 1 486 ? 5.414 5.199 30.835 1.00 94.94 486 ALA A CA 1
ATOM 3634 C C . ALA A 1 486 ? 5.081 3.941 30.010 1.00 94.94 486 ALA A C 1
ATOM 3636 O O . ALA A 1 486 ? 5.962 3.117 29.777 1.00 94.94 486 ALA A O 1
ATOM 3637 N N . LYS A 1 487 ? 3.830 3.787 29.556 1.00 95.69 487 LYS A N 1
ATOM 3638 C CA . LYS A 1 487 ? 3.433 2.694 28.658 1.00 95.69 487 LYS A CA 1
ATOM 3639 C C . LYS A 1 487 ? 3.859 2.934 27.212 1.00 95.69 487 LYS A C 1
ATOM 3641 O O . LYS A 1 487 ? 3.919 1.985 26.434 1.00 95.69 487 LYS A O 1
ATOM 3646 N N . LEU A 1 488 ? 4.131 4.181 26.827 1.00 95.12 488 LEU A N 1
ATOM 3647 C CA . LEU A 1 488 ? 4.601 4.496 25.483 1.00 95.12 488 LEU A CA 1
ATOM 3648 C C . LEU A 1 488 ? 6.044 4.015 25.320 1.00 95.12 488 LEU A C 1
ATOM 3650 O O . LEU A 1 488 ? 6.889 4.251 26.182 1.00 95.12 488 LEU A O 1
ATOM 3654 N N . ARG A 1 489 ? 6.333 3.364 24.190 1.00 92.44 489 ARG A N 1
ATOM 3655 C CA . ARG A 1 489 ? 7.697 2.959 23.838 1.00 92.44 489 ARG A CA 1
ATOM 3656 C C . ARG A 1 489 ? 8.593 4.184 23.656 1.00 92.44 489 ARG A C 1
ATOM 3658 O O . ARG A 1 489 ? 8.127 5.277 23.333 1.00 92.44 489 ARG A O 1
ATOM 3665 N N . ASP A 1 490 ? 9.892 3.978 23.817 1.00 9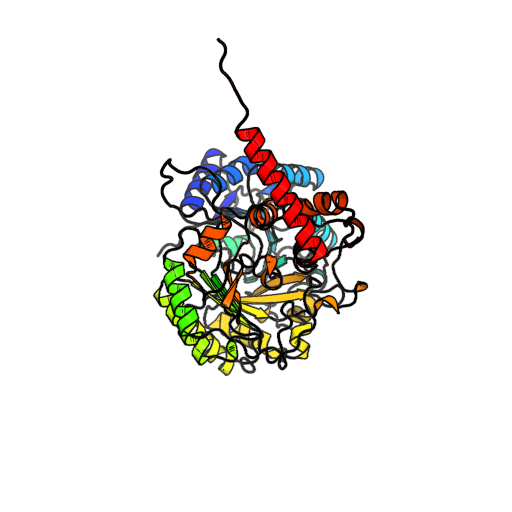1.88 490 ASP A N 1
ATOM 3666 C CA . ASP A 1 490 ? 10.920 4.987 23.562 1.00 91.88 490 ASP A CA 1
ATOM 3667 C C . ASP A 1 490 ? 11.253 5.123 22.067 1.00 91.88 490 ASP A C 1
ATOM 3669 O O . ASP A 1 490 ? 11.841 6.127 21.657 1.00 91.88 490 ASP A O 1
ATOM 3673 N N . ARG A 1 491 ? 10.900 4.116 21.256 1.00 91.94 491 ARG A N 1
ATOM 3674 C CA . ARG A 1 491 ? 11.219 4.015 19.830 1.00 91.94 491 ARG A CA 1
ATOM 3675 C C . ARG A 1 491 ? 10.045 3.478 19.018 1.00 91.94 491 ARG A C 1
ATOM 3677 O O . ARG A 1 491 ? 9.408 2.506 19.418 1.00 91.94 491 ARG A O 1
ATOM 3684 N N . TYR A 1 492 ? 9.839 4.049 17.833 1.00 89.75 492 TYR A N 1
ATOM 3685 C CA . TYR A 1 492 ? 8.824 3.612 16.865 1.00 89.75 492 TYR A CA 1
ATOM 3686 C C . TYR A 1 492 ? 9.378 3.618 15.442 1.00 89.75 492 TYR A C 1
ATOM 3688 O O . TYR A 1 492 ? 10.289 4.386 15.117 1.00 89.75 492 TYR A O 1
ATOM 3696 N N . GLY A 1 493 ? 8.830 2.758 14.588 1.00 83.62 493 GLY A N 1
ATOM 3697 C CA . GLY A 1 493 ? 9.147 2.699 13.163 1.00 83.62 493 GLY A CA 1
ATOM 3698 C C . GLY A 1 493 ? 8.194 3.518 12.304 1.00 83.62 493 GLY A C 1
ATOM 3699 O O . GLY A 1 493 ? 8.584 4.004 11.246 1.00 83.62 493 GLY A O 1
ATOM 3700 N N . SER A 1 494 ? 6.963 3.730 12.771 1.00 84.44 494 SER A N 1
ATOM 3701 C CA . SER A 1 494 ? 5.970 4.560 12.088 1.00 84.44 494 SER A CA 1
ATOM 3702 C C . SER A 1 494 ? 4.938 5.127 13.061 1.00 84.44 494 SER A C 1
ATOM 3704 O O . SER A 1 494 ? 4.749 4.607 14.162 1.00 84.44 494 SER A O 1
ATOM 3706 N N . PHE A 1 495 ? 4.205 6.158 12.634 1.00 86.69 495 PHE A N 1
ATOM 3707 C CA . PHE A 1 495 ? 3.036 6.630 13.379 1.00 86.69 495 PHE A CA 1
ATOM 3708 C C . PHE A 1 495 ? 1.928 5.566 13.446 1.00 86.69 495 PHE A C 1
ATOM 3710 O O . PHE A 1 495 ? 1.202 5.516 14.433 1.00 86.69 495 PHE A O 1
ATOM 3717 N N . CYS A 1 496 ? 1.836 4.657 12.469 1.00 87.75 496 CYS A N 1
ATOM 3718 C CA . CYS A 1 496 ? 0.861 3.559 12.481 1.00 87.75 496 CYS A CA 1
ATOM 3719 C C . CYS A 1 496 ? 1.125 2.561 13.618 1.00 87.75 496 CYS A C 1
ATOM 3721 O O . CYS A 1 496 ? 0.190 2.059 14.238 1.00 87.75 496 CYS A O 1
ATOM 3723 N N . GLU A 1 497 ? 2.393 2.326 13.952 1.00 89.50 497 GLU A N 1
ATOM 3724 C CA . GLU A 1 497 ? 2.782 1.492 15.091 1.00 89.50 497 GLU A CA 1
ATOM 3725 C C . GLU A 1 497 ? 2.378 2.122 16.434 1.00 89.50 497 GLU A C 1
ATOM 3727 O O . GLU A 1 497 ? 1.845 1.430 17.303 1.00 89.50 497 GLU A O 1
ATOM 3732 N N . LEU A 1 498 ? 2.562 3.441 16.587 1.00 92.44 498 LEU A N 1
ATOM 3733 C CA . LEU A 1 498 ? 2.066 4.179 17.754 1.00 92.44 498 LEU A CA 1
ATOM 3734 C C . LEU A 1 498 ? 0.533 4.149 17.822 1.00 92.44 498 LEU A C 1
ATOM 3736 O O . LEU A 1 498 ? -0.023 3.884 18.884 1.00 92.44 498 LEU A O 1
ATOM 3740 N N . CYS A 1 499 ? -0.146 4.395 16.698 1.00 92.75 499 CYS A N 1
ATOM 3741 C CA . CYS A 1 499 ? -1.604 4.318 16.594 1.00 92.75 499 CYS A CA 1
ATOM 3742 C C . CYS A 1 499 ? -2.108 2.953 17.069 1.00 92.75 499 CYS A C 1
ATOM 3744 O O . CYS A 1 499 ? -2.945 2.884 17.964 1.00 92.75 499 CYS A O 1
ATOM 3746 N N . THR A 1 500 ? -1.542 1.876 16.523 1.00 92.19 500 THR A N 1
ATOM 3747 C CA . THR A 1 500 ? -1.909 0.508 16.896 1.00 92.19 500 THR A CA 1
ATOM 3748 C C . THR A 1 500 ? -1.693 0.289 18.389 1.00 92.19 500 THR A C 1
ATOM 3750 O O . THR A 1 500 ? -2.619 -0.126 19.069 1.00 92.19 500 THR A O 1
ATOM 3753 N N . GLN A 1 501 ? -0.529 0.661 18.937 1.00 93.31 501 GLN A N 1
ATOM 3754 C CA . GLN A 1 501 ? -0.278 0.530 20.375 1.00 93.31 501 GLN A CA 1
ATOM 3755 C C . GLN A 1 501 ? -1.356 1.211 21.227 1.00 93.31 501 GLN A C 1
ATOM 3757 O O . GLN A 1 501 ? -1.853 0.600 22.171 1.00 93.31 501 GLN A O 1
ATOM 3762 N N . ILE A 1 502 ? -1.698 2.463 20.905 1.00 95.00 502 ILE A N 1
ATOM 3763 C CA . ILE A 1 502 ? -2.695 3.235 21.653 1.00 95.00 502 ILE A CA 1
ATOM 3764 C C . ILE A 1 502 ? -4.061 2.551 21.576 1.00 95.00 502 ILE A C 1
ATOM 3766 O O . ILE A 1 502 ? -4.701 2.370 22.607 1.00 95.00 502 ILE A O 1
ATOM 3770 N N . PHE A 1 503 ? -4.497 2.168 20.373 1.00 94.31 503 PHE A N 1
ATOM 3771 C CA . PHE A 1 503 ? -5.877 1.742 20.125 1.00 94.31 503 PHE A CA 1
ATOM 3772 C C . PHE A 1 503 ? -6.124 0.232 20.258 1.00 94.31 503 PHE A C 1
ATOM 3774 O O . PHE A 1 503 ? -7.276 -0.201 20.182 1.00 94.31 503 PHE A O 1
ATOM 3781 N N . THR A 1 504 ? -5.075 -0.560 20.512 1.00 91.75 504 THR A N 1
ATOM 3782 C CA . THR A 1 504 ? -5.187 -1.966 20.938 1.00 91.75 504 THR A CA 1
ATOM 3783 C C . THR A 1 504 ? -4.996 -2.170 22.444 1.00 91.75 504 THR A C 1
ATOM 3785 O O . THR A 1 504 ? -5.411 -3.206 22.954 1.00 91.75 504 THR A O 1
ATOM 3788 N N . ASP A 1 505 ? -4.378 -1.226 23.169 1.00 93.75 505 ASP A N 1
ATOM 3789 C CA . ASP A 1 505 ? -4.314 -1.261 24.641 1.00 93.75 505 ASP A CA 1
ATOM 3790 C C . ASP A 1 505 ? -5.600 -0.624 25.214 1.00 93.75 505 ASP A C 1
ATOM 3792 O O . ASP A 1 505 ? -5.840 0.570 24.990 1.00 93.75 505 ASP A O 1
ATOM 3796 N N . PRO A 1 506 ? -6.445 -1.381 25.946 1.00 93.81 506 PRO A N 1
ATOM 3797 C CA . PRO A 1 506 ? -7.713 -0.864 26.460 1.00 93.81 506 PRO A CA 1
ATOM 3798 C C . PRO A 1 506 ? -7.562 0.333 27.405 1.00 93.81 506 PRO A C 1
ATOM 3800 O O . PRO A 1 506 ? -8.399 1.233 27.384 1.00 93.81 506 PRO A O 1
ATOM 3803 N N . GLU A 1 507 ? -6.496 0.373 28.207 1.00 95.62 507 GLU A N 1
ATOM 3804 C CA . GLU A 1 507 ? -6.261 1.443 29.180 1.00 95.62 507 GLU A CA 1
ATOM 3805 C C . GLU A 1 507 ? -5.826 2.732 28.474 1.00 95.62 507 GLU A C 1
ATOM 3807 O O . GLU A 1 507 ? -6.355 3.808 28.762 1.00 95.62 507 GLU A O 1
ATOM 3812 N N . LEU A 1 508 ? -4.924 2.626 27.488 1.00 96.31 508 LEU A N 1
ATOM 3813 C CA . LEU A 1 508 ? -4.533 3.775 26.661 1.00 96.31 508 LEU A CA 1
ATOM 3814 C C . LEU A 1 508 ? -5.720 4.305 25.851 1.00 96.31 508 LEU A C 1
ATOM 3816 O O . LEU A 1 508 ? -5.954 5.515 25.818 1.00 96.31 508 LEU A O 1
ATOM 3820 N N . THR A 1 509 ? -6.494 3.406 25.239 1.00 95.06 509 THR A N 1
ATOM 3821 C CA . THR A 1 509 ? -7.692 3.761 24.466 1.00 95.06 509 THR A CA 1
ATOM 3822 C C . THR A 1 509 ? -8.699 4.515 25.329 1.00 95.06 509 THR A C 1
ATOM 3824 O O . THR A 1 509 ? -9.175 5.581 24.933 1.00 95.06 509 THR A O 1
ATOM 3827 N N . GLN A 1 510 ? -9.005 3.992 26.521 1.00 94.62 510 GLN A N 1
ATOM 3828 C CA . GLN A 1 510 ? -9.971 4.599 27.431 1.00 94.62 510 GLN A CA 1
ATOM 3829 C C . GLN A 1 510 ? -9.521 5.994 27.881 1.00 94.62 510 GLN A C 1
ATOM 3831 O O . GLN A 1 510 ? -10.326 6.927 27.854 1.00 9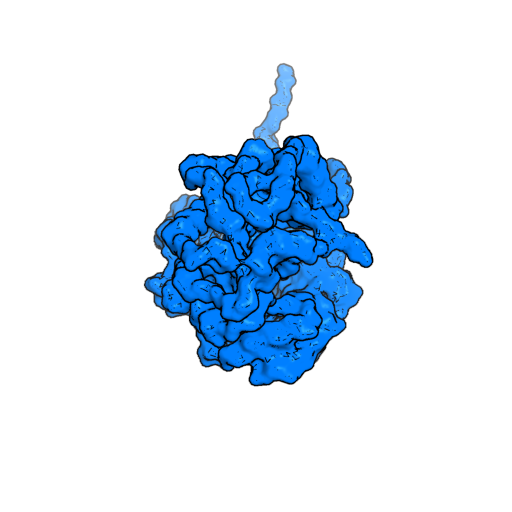4.62 510 GLN A O 1
ATOM 3836 N N . ALA A 1 511 ? -8.245 6.161 28.237 1.00 95.56 511 ALA A N 1
ATOM 3837 C CA . ALA A 1 511 ? -7.700 7.459 28.630 1.00 95.56 511 ALA A CA 1
ATOM 3838 C C . ALA A 1 511 ? -7.790 8.493 27.495 1.00 95.56 511 ALA A C 1
ATOM 3840 O O . ALA A 1 511 ? -8.199 9.633 27.723 1.00 95.56 511 ALA A O 1
ATOM 3841 N N . VAL A 1 512 ? -7.484 8.091 26.254 1.00 95.00 512 VAL A N 1
ATOM 3842 C CA . VAL A 1 512 ? -7.642 8.962 25.078 1.00 95.00 512 VAL A CA 1
ATOM 3843 C C . VAL A 1 512 ? -9.104 9.353 24.868 1.00 95.00 512 VAL A C 1
ATOM 3845 O O . VAL A 1 512 ? -9.395 10.533 24.674 1.00 95.00 512 VAL A O 1
ATOM 3848 N N . GLN A 1 513 ? -10.032 8.397 24.931 1.00 92.25 513 GLN A N 1
ATOM 3849 C CA . GLN A 1 513 ? -11.460 8.661 24.740 1.00 92.25 513 GLN A CA 1
ATOM 3850 C C . GLN A 1 513 ? -12.015 9.624 25.795 1.00 92.25 513 GLN A C 1
ATOM 3852 O O . GLN A 1 513 ? -12.709 10.579 25.440 1.00 92.25 513 GLN A O 1
ATOM 3857 N N . GLN A 1 514 ? -11.677 9.413 27.069 1.00 91.75 514 GLN A N 1
ATOM 3858 C CA . GLN A 1 514 ? -12.096 10.282 28.171 1.00 91.75 514 GLN A CA 1
ATOM 3859 C C . GLN A 1 514 ? -11.582 11.711 27.986 1.00 91.75 514 GLN A C 1
ATOM 3861 O O . GLN A 1 514 ? -12.346 12.669 28.115 1.00 91.75 514 GLN A O 1
ATOM 3866 N N . GLU A 1 515 ? -10.306 11.865 27.631 1.00 91.00 515 GLU A N 1
ATOM 3867 C CA . GLU A 1 515 ? -9.701 13.186 27.493 1.00 91.00 515 GLU A CA 1
ATOM 3868 C C . GLU A 1 515 ? -10.225 13.940 26.263 1.00 91.00 515 GLU A C 1
ATOM 3870 O O . GLU A 1 515 ? -10.523 15.136 26.343 1.00 91.00 515 GLU A O 1
ATOM 3875 N N . VAL A 1 516 ? -10.436 13.243 25.142 1.00 88.81 516 VAL A N 1
ATOM 3876 C CA . VAL A 1 516 ? -11.076 13.822 23.951 1.00 88.81 516 VAL A CA 1
ATOM 3877 C C . VAL A 1 516 ? -12.499 14.282 24.269 1.00 88.81 516 VAL A C 1
ATOM 3879 O O . VAL A 1 516 ? -12.864 15.404 23.916 1.00 88.81 516 VAL A O 1
ATOM 3882 N N . GLN A 1 517 ? -13.295 13.466 24.969 1.00 86.19 517 GLN A N 1
ATOM 3883 C CA . GLN A 1 517 ? -14.653 13.839 25.379 1.00 86.19 517 GLN A CA 1
ATOM 3884 C C . GLN A 1 517 ? -14.652 15.056 26.310 1.00 86.19 517 GLN A C 1
ATOM 3886 O O . GLN A 1 517 ? -15.415 16.000 26.092 1.00 86.19 517 GLN A O 1
ATOM 3891 N N . ARG A 1 518 ? -13.757 15.080 27.307 1.00 87.19 518 ARG A N 1
ATOM 3892 C CA . ARG A 1 518 ? -13.611 16.197 28.249 1.00 87.19 518 ARG A CA 1
ATOM 3893 C C . ARG A 1 518 ? -13.286 17.506 27.527 1.00 87.19 518 ARG A C 1
ATOM 3895 O O . ARG A 1 518 ? -13.906 18.533 27.808 1.00 87.19 518 ARG A O 1
ATOM 3902 N N . ARG A 1 519 ? -12.338 17.479 26.582 1.00 85.19 519 ARG A N 1
ATOM 3903 C CA . ARG A 1 519 ? -11.932 18.660 25.801 1.00 85.19 519 ARG A CA 1
ATOM 3904 C C . ARG A 1 519 ? -13.012 19.108 24.818 1.00 85.19 519 ARG A C 1
ATOM 3906 O O . ARG A 1 519 ? -13.261 20.308 24.720 1.00 85.19 519 ARG A O 1
ATOM 3913 N N . ALA A 1 520 ? -13.685 18.174 24.144 1.00 82.31 520 ALA A N 1
ATOM 3914 C CA . ALA A 1 520 ? -14.807 18.489 23.260 1.00 82.31 520 ALA A CA 1
ATOM 3915 C C . ALA A 1 520 ? -15.952 19.172 24.028 1.00 82.31 520 ALA A C 1
ATOM 3917 O O . ALA A 1 520 ? -16.469 20.197 23.584 1.00 82.31 520 ALA A O 1
ATOM 3918 N N . PHE A 1 521 ? -16.293 18.669 25.219 1.00 83.12 521 PHE A N 1
ATOM 3919 C CA . PHE A 1 521 ? -17.306 19.279 26.082 1.00 83.12 521 PHE A CA 1
ATOM 3920 C C . PHE A 1 521 ? -16.899 20.682 26.562 1.00 83.12 521 PHE A C 1
ATOM 3922 O O . PHE A 1 521 ? -17.700 21.614 26.504 1.00 83.12 521 PHE A O 1
ATOM 3929 N N . ALA A 1 522 ? -15.639 20.868 26.969 1.00 82.25 522 ALA A N 1
ATOM 3930 C CA . ALA A 1 522 ? -15.126 22.178 27.376 1.00 82.25 522 ALA A CA 1
ATOM 3931 C C . ALA A 1 522 ? -15.154 23.212 26.233 1.00 82.25 522 ALA A C 1
ATOM 3933 O O . ALA A 1 522 ? -15.514 24.365 26.467 1.00 82.25 522 ALA A O 1
ATOM 3934 N N . ALA A 1 523 ? -14.818 22.805 25.003 1.00 78.12 523 ALA A N 1
ATOM 3935 C CA . ALA A 1 523 ? -14.865 23.669 23.822 1.00 78.12 523 ALA A CA 1
ATOM 3936 C C . ALA A 1 523 ? -16.298 24.091 23.453 1.00 78.12 523 ALA A C 1
ATOM 3938 O O . ALA A 1 523 ? -16.531 25.233 23.060 1.00 78.12 523 ALA A O 1
ATOM 3939 N N . LEU A 1 524 ? -17.275 23.193 23.621 1.00 75.88 524 LEU A N 1
ATOM 3940 C CA . LEU A 1 524 ? -18.688 23.528 23.435 1.00 75.88 524 LEU A CA 1
ATOM 3941 C C . LEU A 1 524 ? -19.136 24.592 24.447 1.00 75.88 524 LEU A C 1
ATOM 3943 O O . LEU A 1 524 ? -19.710 25.603 24.046 1.00 75.88 524 LEU A O 1
ATOM 3947 N N . LEU A 1 525 ? -18.792 24.428 25.729 1.00 74.62 525 LEU A N 1
ATOM 3948 C CA . LEU A 1 525 ? -19.131 25.394 26.781 1.00 74.62 525 LEU A CA 1
ATOM 3949 C C . LEU A 1 525 ? -18.479 26.771 26.573 1.00 74.62 525 LEU A C 1
ATOM 3951 O O . LEU A 1 525 ? -19.125 27.795 26.800 1.00 74.62 525 LEU A O 1
ATOM 3955 N N . SER A 1 526 ? -17.225 26.821 26.112 1.00 68.25 526 SER A N 1
ATOM 3956 C CA . SER A 1 526 ? -16.548 28.092 25.827 1.00 68.25 526 SER A CA 1
ATOM 3957 C C . SER A 1 526 ? -17.085 28.779 24.568 1.00 68.25 526 SER A C 1
ATOM 3959 O O . SER A 1 526 ? -17.195 30.001 24.554 1.00 68.25 526 SER A O 1
ATOM 3961 N N . SER A 1 527 ? -17.504 28.022 23.546 1.00 59.50 527 SER A N 1
ATOM 3962 C CA . SER A 1 527 ? -18.137 28.578 22.337 1.00 59.50 527 SER A CA 1
ATOM 3963 C C . SER A 1 527 ? -19.523 29.184 22.597 1.00 59.50 527 SER A C 1
ATOM 3965 O O . SER A 1 527 ? -19.931 30.115 21.909 1.00 59.50 527 SER A O 1
ATOM 3967 N N . THR A 1 528 ? -20.229 28.712 23.633 1.00 56.66 528 THR A N 1
ATOM 3968 C CA . THR A 1 528 ? -21.507 29.292 24.079 1.00 56.66 528 THR A CA 1
ATOM 3969 C C . THR A 1 528 ? -21.349 30.547 24.946 1.00 56.66 528 THR A C 1
ATOM 3971 O O . THR A 1 528 ? -22.342 31.184 25.294 1.00 56.66 528 THR A O 1
ATOM 3974 N N . ALA A 1 529 ? -20.115 30.934 25.285 1.00 49.94 529 ALA A N 1
ATOM 3975 C CA . ALA A 1 529 ? -19.814 32.033 26.193 1.00 49.94 529 ALA A CA 1
ATOM 3976 C C . ALA A 1 529 ? -19.010 33.164 25.510 1.00 49.94 529 ALA A C 1
ATOM 3978 O O . ALA A 1 529 ? -17.826 33.306 25.798 1.00 49.94 529 ALA A O 1
ATOM 3979 N N . ALA A 1 530 ? -19.656 33.976 24.644 1.00 42.03 530 ALA A N 1
ATOM 3980 C CA . ALA A 1 530 ? -19.571 35.465 24.558 1.00 42.03 530 ALA A CA 1
ATOM 3981 C C . ALA A 1 530 ? -19.768 36.053 23.128 1.00 42.03 530 ALA A C 1
ATOM 3983 O O . ALA A 1 530 ? -19.386 35.393 22.164 1.00 42.03 530 ALA A O 1
ATOM 3984 N N . PRO A 1 531 ? -20.275 37.310 22.971 1.00 49.75 531 PRO A N 1
ATOM 3985 C CA . PRO A 1 531 ? -20.452 38.327 24.016 1.00 49.75 531 PRO A CA 1
ATOM 3986 C C . PRO A 1 531 ? -21.900 38.795 24.255 1.00 49.75 531 PRO A C 1
ATOM 3988 O O . PRO A 1 531 ? -22.694 38.981 23.337 1.00 49.75 531 PRO A O 1
ATOM 3991 N N . LYS A 1 532 ? -22.203 39.094 25.528 1.00 51.31 532 LYS A N 1
ATOM 3992 C CA . LYS A 1 532 ? -23.235 40.077 25.885 1.00 51.31 532 LYS A CA 1
ATOM 3993 C C . LYS A 1 532 ? -22.810 41.419 25.283 1.00 51.31 532 LYS A C 1
ATOM 3995 O O . LYS A 1 532 ? -21.728 41.906 25.604 1.00 51.31 532 LYS A O 1
ATOM 4000 N N . GLY A 1 533 ? -23.633 41.964 24.389 1.00 39.69 533 GLY A N 1
ATOM 4001 C CA . GLY A 1 533 ? -23.417 43.282 23.794 1.00 39.69 533 GLY A CA 1
ATOM 4002 C C . GLY A 1 533 ? -23.420 44.400 24.847 1.00 39.69 533 GLY A C 1
ATOM 4003 O O . GLY A 1 533 ? -23.951 44.198 25.945 1.00 39.69 533 GLY A O 1
ATOM 4004 N N . PRO A 1 534 ? -22.818 45.561 24.541 1.00 52.78 534 PRO A N 1
ATOM 4005 C CA . PRO A 1 534 ? -22.808 46.694 25.455 1.00 52.78 534 PRO A CA 1
ATOM 4006 C C . PRO A 1 534 ? -24.225 47.271 25.568 1.00 52.78 534 PRO A C 1
ATOM 4008 O O . PRO A 1 534 ? -24.903 47.438 24.554 1.00 52.78 534 PRO A O 1
ATOM 4011 N N . CYS A 1 535 ? -24.664 47.519 26.803 1.00 44.09 535 CYS A N 1
ATOM 4012 C CA . CYS A 1 535 ? -25.909 48.216 27.118 1.00 44.09 535 CYS A CA 1
ATOM 4013 C C . CYS A 1 535 ? -25.687 49.728 27.155 1.00 44.09 535 CYS A C 1
ATOM 4015 O O . CYS A 1 535 ? -24.569 50.133 27.559 1.00 44.09 535 CYS A O 1
#

Foldseek 3Di:
DQADALEQEADQDDPPPDPLTPDDDGDDLVRSLVSLLVSLLRALEHEYDDPLVVPLVSLLSSCLSSVVSFHAYEYEYALDHPDDPVVVLVSLQVSVVRDAYHYEYEYEPLPCPDNPVVSVVVVLVSRVVRHPWFAEYEYADEPQDADDLVVQLDVSCQAWYKYFFAYDNGPSRLSVPPSHPNDPPVLDPPIDDDTDDDPDPPPVPDDDDDFAAEEEEEQFALAACAQFLLPQSRRYNPDDGFGDFLVLLLQQLVLVLPDRRYDQEYEYHHNAPCVVVVSVLSSLLSSVVSVHAYEYEHCQQQQPDLVSLLVSVVSSVVSRQQEYEHAFWPSSCVRHPLVSLVSNLVNCVVNNRAYEYEYEAWNPTTSSVRRVPDGSVSNHRHMYTHHYRFCHHSVVVPDPNGGQKDFDAAFDAQRGPWHWYQHSQQWTARDDQLRVVQPLRTLGGSVPDHPVSSSVSCPPPQLVVCCHPGNLVVLLVLCVVVVNNVQDDRMGSHSSNSVNSQRVDPVSVVSSVVVSVVVVVVVVVVVVDDDDDDD

Secondary structure (DSSP, 8-state):
--PPP-EEEE---PPTT-TTS---PPPPHHHHHHHHHHHHTT-SEEEEEEBGGG-TTTHHHHHHHHHHTT-EEEEEE-SS-SS-HHHHHHHHHHHTTT---EEEEEEETTT-SS--HHHHHHHHHHHHHH-SS-EEEEEEE-TT----HHHHT-TTGGGSEEEEEEE-S-HHHHHHH-SS-S----TTSS-------------S---S----B--EEEE-BSB-S---TT-TT--BTTS---B--HHHHHHHHHHHTT-TTB-SEEEEESS-GGGGHHHHHHHHHHHHHTT-EEEEEE--TT-SSHHHHHHHHHHHHHTTEEEEEEE-SHHHHTTS-THHHHHHHHHHHHHT-EEEEEEEE-SSS-THHHHTTS-HHHHTT-EEEEEEPPS-GGGGGS-TTTS--EESPPP--STT---EEE-TTSEEES-SSSGGG-GGG--EETTTS-HHHHHHHTTT-HHHHHHHHH-GGGHHHHHHHTT-GGGS-SEES-HHHHHHHHHHSHHHHHHHHHHHHHHHHHHHHHHT---PPP-

Radius of gyration: 23.79 Å; chains: 1; bounding box: 56×70×64 Å

Organism: Chondromyces crocatus (NCBI:txid52)

pLDDT: mean 80.42, std 18.35, range [25.62, 98.81]

Sequence (535 aa):
MDRPHNVVLLNRRCSPGCPDCPGGEAMSAEDAIAAVRAAASRSPVVYLGTEAFAALDLLPSLVTTAAEEGALPILMTCGALSEPLEVLEPALSALSTRGPYAVLWTLDVSHHARLDMREIKRLLRMVDRVSNAMLQVLFVLPDGAVLPSALLEAGLINRGCMLSTRRGESLSSYMRGCAGALLDLPQDASTSNAIREPTGQRTEESPSHPLSFRSLVFETTYFCNARCDHCYTSCGPDASRERLSVDDVRRVIDEATQLPNLAKNCHFAGGEATIYWHELMQMLAHADARGFSNAITTNGFWAGTLDRALRKVGELASVGVRTIELSADAMHQDYIAPGVVTNMIRAGKQLGVQIVLRVCTTRRQNAGHVVTHLAPEEQCGVTVATMPAAAIGRAALIPENDLWRKPGLPEGSCAHALNVVVAPDGRVYPCCNGGELCPSLSLGSIHEGSLQDMMSSLRPNFMLRTLVHAGPAHFASFLREAGLGAKLRDRYGSFCELCTQIFTDPELTQAVQQEVQRRAFAALLSSTAAPKGPC

InterPro domains:
  IPR007197 Radical SAM [PF04055] (219-345)
  IPR007197 Radical SAM [SFLDS00029] (209-458)
  IPR013785 Aldolase-type TIM barrel [G3DSA:3.20.20.70] (209-465)
  IPR023885 4Fe4S-binding SPASM domain [PF13186] (419-457)
  IPR050377 Radical SAM PqqA peptide cyclase/Mycofactocin maturase MftC-like [PTHR11228] (202-457)
  IPR058240 Radical SAM superfamily [SSF102114] (213-457)